Protein AF-A0A1Y2I8Y8-F1 (afdb_monomer)

Organism: Trametes coccinea (strain BRFM310) (NCBI:txid1353009)

Radius of gyration: 28.97 Å; Cα contacts (8 Å, |Δi|>4): 560; chains: 1; bounding box: 99×50×78 Å

Sequence (411 aa):
MSLSDVLEPLIDSGADPAVPVTEPRCGHCLKTEAELPEGVKLKYCSACFVPVYCSPGCQEASWDHHKVLCECSFADPNGYKVDSEASAALVDAATPIAVLEALLHWVRQIQPYALSILGNALVYAEGSVIDAFAAERLLFFGMAARAGQDADNENPGKTFRLTRAVLTDRVALQGIVNHRWDTWMARCRTIAADVAEKTPSSTVIGVIPAICMISTNRRNYYAFHPVHIHRPHDGNAATRMNENPRSLGVLKDIASLCWGSIQAGLVLRCPFNPKQHEPTVGTFIKRKDMWSWKPRKDWKWDGYAAYELHSWLGNRRMASRTNPRQTWSSFYDLLPFIVMPERTSEDQASLQDAARIDLLGEPDFGYIGYAANKVTEESRISTDEDASKSTAGGSSNRSAKDSSESADGNS

Solvent-accessible surface area (backbone atoms only — not comparable to full-atom values): 24242 Å² total; per-residue (Å²): 133,56,69,69,69,78,74,71,54,83,83,77,73,89,88,89,86,82,85,93,73,79,83,59,42,17,69,56,81,61,42,36,50,89,73,42,63,93,93,47,58,65,39,56,41,87,70,41,62,72,56,28,20,64,42,69,69,36,44,60,75,29,33,85,51,42,48,68,58,39,57,61,67,56,34,43,64,80,73,51,67,69,48,61,66,16,35,38,50,57,56,75,74,35,55,75,64,56,54,49,52,52,49,45,47,36,52,68,72,48,36,41,53,37,53,30,53,30,49,43,26,42,45,36,43,77,28,19,57,54,57,44,64,74,57,52,38,32,36,40,32,35,29,38,53,44,36,68,88,65,39,45,88,57,26,71,39,27,46,46,32,75,58,40,78,46,71,43,48,48,75,64,42,42,96,75,39,66,93,46,44,70,62,50,52,51,51,24,51,52,52,37,49,51,46,50,69,78,34,77,85,51,36,62,76,40,40,43,50,24,40,41,34,36,70,47,94,77,52,76,45,79,38,87,42,76,30,65,33,62,33,36,62,87,70,45,56,74,55,46,41,40,80,39,70,62,54,30,14,31,30,51,40,50,32,49,52,35,50,51,34,36,65,69,21,39,27,47,38,76,40,89,46,91,90,46,61,50,57,41,48,22,37,39,38,72,52,96,92,37,83,41,81,44,75,49,87,84,69,49,58,69,56,42,53,70,53,57,44,28,71,75,56,68,74,60,73,53,70,53,72,53,55,55,53,56,34,33,40,52,43,42,64,47,33,45,70,69,79,70,74,79,72,49,76,65,58,53,50,55,49,51,53,51,52,51,41,68,69,71,65,54,97,80,68,83,79,88,74,86,82,77,85,74,77,82,89,80,87,86,77,84,86,84,87,88,82,84,90,84,82,86,86,78,82,88,82,82,89,80,89,80,84,88,78,89,78,87,84,86,132

pLDDT: mean 75.36, std 23.1, range [26.36, 97.56]

Structure (mmCIF, N/CA/C/O backbone):
data_AF-A0A1Y2I8Y8-F1
#
_entry.id   AF-A0A1Y2I8Y8-F1
#
loop_
_atom_site.group_PDB
_atom_site.id
_atom_site.type_symbol
_atom_site.label_atom_id
_atom_site.label_alt_id
_atom_site.label_comp_id
_atom_site.label_asym_id
_atom_site.label_entity_id
_atom_site.label_seq_id
_atom_site.pdbx_PDB_ins_code
_atom_site.Cartn_x
_atom_site.Cartn_y
_atom_site.Cartn_z
_atom_site.occupancy
_atom_site.B_iso_or_equiv
_atom_site.auth_seq_id
_atom_site.auth_comp_id
_atom_site.auth_asym_id
_atom_site.auth_atom_id
_atom_site.pdbx_PDB_model_num
ATOM 1 N N . MET A 1 1 ? 4.431 -20.143 -7.579 1.00 43.09 1 MET A N 1
ATOM 2 C CA . MET A 1 1 ? 4.674 -19.282 -6.405 1.00 43.09 1 MET A CA 1
ATOM 3 C C . MET A 1 1 ? 4.211 -17.876 -6.731 1.00 43.09 1 MET A C 1
ATOM 5 O O . MET A 1 1 ? 4.974 -17.104 -7.320 1.00 43.09 1 MET A O 1
ATOM 9 N N . SER A 1 2 ? 2.961 -17.590 -6.384 1.00 43.56 2 SER A N 1
ATOM 10 C CA . SER A 1 2 ? 2.340 -16.266 -6.443 1.00 43.56 2 SER A CA 1
ATOM 11 C C . SER A 1 2 ? 3.095 -15.262 -5.553 1.00 43.56 2 SER A C 1
ATOM 13 O O . SER A 1 2 ? 3.925 -15.665 -4.730 1.00 43.56 2 SER A O 1
ATOM 15 N N . LEU A 1 3 ? 2.893 -13.954 -5.739 1.00 43.25 3 LEU A N 1
ATOM 16 C CA . LEU A 1 3 ? 3.458 -12.949 -4.830 1.00 43.25 3 LEU A CA 1
ATOM 17 C C . LEU A 1 3 ? 2.771 -13.001 -3.455 1.00 43.25 3 LEU A C 1
ATOM 19 O O . LEU A 1 3 ? 3.433 -12.741 -2.451 1.00 43.25 3 LEU A O 1
ATOM 23 N N . SER A 1 4 ? 1.520 -13.479 -3.405 1.00 42.62 4 SER A N 1
ATOM 24 C CA . SER A 1 4 ? 0.844 -13.879 -2.163 1.00 42.62 4 SER A CA 1
ATOM 25 C C . SER A 1 4 ? 1.636 -14.935 -1.377 1.00 42.62 4 SER A C 1
ATOM 27 O O . SER A 1 4 ? 1.806 -14.792 -0.171 1.00 42.62 4 SER A O 1
ATOM 29 N N . ASP A 1 5 ? 2.236 -15.922 -2.057 1.00 40.72 5 ASP A N 1
ATOM 30 C CA . ASP A 1 5 ? 2.982 -17.025 -1.417 1.00 40.72 5 ASP A CA 1
ATOM 31 C C . ASP A 1 5 ? 4.322 -16.579 -0.799 1.00 40.72 5 ASP A C 1
ATOM 33 O O . ASP A 1 5 ? 4.947 -17.310 -0.030 1.00 40.72 5 ASP A O 1
ATOM 37 N N . VAL A 1 6 ? 4.825 -15.395 -1.169 1.00 43.44 6 VAL A N 1
ATOM 38 C CA . VAL A 1 6 ? 6.074 -14.840 -0.619 1.00 43.44 6 VAL A CA 1
ATOM 39 C C . VAL A 1 6 ? 5.820 -14.116 0.712 1.00 43.44 6 VAL A C 1
ATOM 41 O O . VAL A 1 6 ? 6.778 -13.895 1.454 1.00 43.44 6 VAL A O 1
ATOM 44 N N . LEU A 1 7 ? 4.556 -13.812 1.041 1.00 42.06 7 LEU A N 1
ATOM 45 C CA . LEU A 1 7 ? 4.146 -12.950 2.156 1.00 42.06 7 LEU A CA 1
ATOM 46 C C . LEU A 1 7 ? 3.311 -13.647 3.269 1.00 42.06 7 LEU A C 1
ATOM 48 O O . LEU A 1 7 ? 2.804 -12.940 4.134 1.00 42.06 7 LEU A O 1
ATOM 52 N N . GLU A 1 8 ? 3.191 -14.985 3.321 1.00 30.44 8 GLU A N 1
ATOM 53 C CA . GLU A 1 8 ? 2.418 -15.719 4.365 1.00 30.44 8 GLU A CA 1
ATOM 54 C C . GLU A 1 8 ? 3.270 -16.583 5.327 1.00 30.44 8 GLU A C 1
ATOM 56 O O . GLU A 1 8 ? 4.232 -17.229 4.890 1.00 30.44 8 GLU A O 1
ATOM 61 N N . PRO A 1 9 ? 2.944 -16.588 6.645 1.00 45.16 9 PRO A N 1
ATOM 62 C CA . PRO A 1 9 ? 2.710 -17.834 7.416 1.00 45.16 9 PRO A CA 1
ATOM 63 C C . PRO A 1 9 ? 1.710 -17.766 8.634 1.00 45.16 9 PRO A C 1
ATOM 65 O O . PRO A 1 9 ? 1.753 -16.843 9.436 1.00 45.16 9 PRO A O 1
ATOM 68 N N . LEU A 1 10 ? 0.878 -18.823 8.782 1.00 34.22 10 LEU A N 1
ATOM 69 C CA . LEU A 1 10 ? 0.387 -19.592 9.978 1.00 34.22 10 LEU A CA 1
ATOM 70 C C . LEU A 1 10 ? -0.277 -18.963 11.274 1.00 34.22 10 LEU A C 1
ATOM 72 O O . LEU A 1 10 ? 0.430 -18.518 12.166 1.00 34.22 10 LEU A O 1
ATOM 76 N N . ILE A 1 11 ? -1.619 -19.182 11.411 1.00 37.41 11 ILE A N 1
ATOM 77 C CA . ILE A 1 11 ? -2.560 -19.616 12.533 1.00 37.41 11 ILE A CA 1
ATOM 78 C C . ILE A 1 11 ? -2.854 -18.845 13.890 1.00 37.41 11 ILE A C 1
ATOM 80 O O . ILE A 1 11 ? -1.945 -18.581 14.665 1.00 37.41 11 ILE A O 1
ATOM 84 N N . ASP A 1 12 ? -4.180 -18.742 14.214 1.00 30.53 12 ASP A N 1
ATOM 85 C CA . ASP A 1 12 ? -5.025 -18.903 15.470 1.00 30.53 12 ASP A CA 1
ATOM 86 C C . ASP A 1 12 ? -5.405 -17.778 16.496 1.00 30.53 12 ASP A C 1
ATOM 88 O O . ASP A 1 12 ? -4.709 -16.787 16.666 1.00 30.53 12 ASP A O 1
ATOM 92 N N . SER A 1 13 ? -6.558 -17.960 17.186 1.00 42.88 13 SER A N 1
ATOM 93 C CA . SER A 1 13 ? -7.656 -16.986 17.443 1.00 42.88 13 SER A CA 1
ATOM 94 C C . SER A 1 13 ? -8.243 -16.897 18.889 1.00 42.88 13 SER A C 1
ATOM 96 O O . SER A 1 13 ? -8.069 -17.807 19.699 1.00 42.88 13 SER A O 1
ATOM 98 N N . GLY A 1 14 ? -9.004 -15.814 19.201 1.00 32.84 14 GLY A N 1
ATOM 99 C CA . GLY A 1 14 ? -9.954 -15.714 20.349 1.00 32.84 14 GLY A CA 1
ATOM 100 C C . GLY A 1 14 ? -10.505 -14.297 20.705 1.00 32.84 14 GLY A C 1
ATOM 101 O O . GLY A 1 14 ? -9.714 -13.378 20.895 1.00 32.84 14 GLY A O 1
ATOM 102 N N . ALA A 1 15 ? -11.843 -14.132 20.820 1.00 40.53 15 ALA A N 1
ATOM 103 C CA . ALA A 1 15 ? -12.648 -12.881 20.996 1.00 40.53 15 ALA A CA 1
ATOM 104 C C . ALA A 1 15 ? -13.344 -12.759 22.394 1.00 40.53 15 ALA A C 1
ATOM 106 O O . ALA A 1 15 ? -13.255 -13.710 23.168 1.00 40.53 15 ALA A O 1
ATOM 107 N N . ASP A 1 16 ? -13.968 -11.637 22.843 1.00 32.94 16 ASP A N 1
ATOM 108 C CA . ASP A 1 16 ? -15.351 -11.133 22.523 1.00 32.94 16 ASP A CA 1
ATOM 109 C C . ASP A 1 16 ? -15.707 -9.801 23.309 1.00 32.94 16 ASP A C 1
ATOM 111 O O . ASP A 1 16 ? -14.910 -9.430 24.178 1.00 32.94 16 ASP A O 1
ATOM 115 N N . PRO A 1 17 ? -16.917 -9.148 23.267 1.00 44.34 17 PRO A N 1
ATOM 116 C CA . PRO A 1 17 ? -17.728 -8.480 22.203 1.00 44.34 17 PRO A CA 1
ATOM 117 C C . PRO A 1 17 ? -18.187 -6.989 22.496 1.00 44.34 17 PRO A C 1
ATOM 119 O O . PRO A 1 17 ? -17.776 -6.382 23.490 1.00 44.34 17 PRO A O 1
ATOM 122 N N . ALA A 1 18 ? -19.045 -6.392 21.614 1.00 35.41 18 ALA A N 1
ATOM 123 C CA . ALA A 1 18 ? -19.541 -4.978 21.521 1.00 35.41 18 ALA A CA 1
ATOM 124 C C . ALA A 1 18 ? -21.045 -4.776 21.054 1.00 35.41 18 ALA A C 1
ATOM 126 O O . ALA A 1 18 ? -21.813 -5.729 21.049 1.00 35.41 18 ALA A O 1
ATOM 127 N N . VAL A 1 19 ? -21.441 -3.523 20.687 1.00 34.56 19 VAL A N 1
ATOM 128 C CA . VAL A 1 19 ? -22.781 -2.845 20.453 1.00 34.56 19 VAL A CA 1
ATOM 129 C C . VAL A 1 19 ? -23.256 -2.760 18.954 1.00 34.56 19 VAL A C 1
ATOM 131 O O . VAL A 1 19 ? -22.469 -3.174 18.107 1.00 34.56 19 VAL A O 1
ATOM 134 N N . PRO A 1 20 ? -24.495 -2.304 18.571 1.00 41.59 20 PRO A N 1
ATOM 135 C CA . PRO A 1 20 ? -25.306 -2.887 17.488 1.00 41.59 20 PRO A CA 1
ATOM 136 C C . PRO A 1 20 ? -25.098 -2.300 16.075 1.00 41.59 20 PRO A C 1
ATOM 138 O O . PRO A 1 20 ? -24.486 -1.254 15.875 1.00 41.59 20 PRO A O 1
ATOM 141 N N . VAL A 1 21 ? -25.647 -3.025 15.098 1.00 44.31 21 VAL A N 1
ATOM 142 C CA . VAL A 1 21 ? -24.995 -3.501 13.869 1.00 44.31 21 VAL A CA 1
ATOM 143 C C . VAL A 1 21 ? -25.964 -3.349 12.678 1.00 44.31 21 VAL A C 1
ATOM 145 O O . VAL A 1 21 ? -27.162 -3.565 12.849 1.00 44.31 21 VAL A O 1
ATOM 148 N N . THR A 1 22 ? -25.480 -2.999 11.473 1.00 49.78 22 THR A N 1
ATOM 149 C CA . THR A 1 22 ? -26.265 -3.168 10.227 1.00 49.78 22 THR A CA 1
ATOM 150 C C . THR A 1 22 ? -26.685 -4.619 10.123 1.00 49.78 22 THR A C 1
ATOM 152 O O . THR A 1 22 ? -25.791 -5.462 10.193 1.00 49.78 22 THR A O 1
ATOM 155 N N . GLU A 1 23 ? -27.991 -4.889 9.962 1.00 67.88 23 GLU A N 1
ATOM 156 C CA . GLU A 1 23 ? -28.523 -6.255 10.025 1.00 67.88 23 GLU A CA 1
ATOM 157 C C . GLU A 1 23 ? -27.629 -7.188 9.204 1.00 67.88 23 GLU A C 1
ATOM 159 O O . GLU A 1 23 ? -27.496 -7.001 7.986 1.00 67.88 23 GLU A O 1
ATOM 164 N N . PRO A 1 24 ? -26.913 -8.105 9.875 1.00 76.25 24 PRO A N 1
ATOM 165 C CA . PRO A 1 24 ? -25.895 -8.892 9.217 1.00 76.25 24 PRO A CA 1
ATOM 166 C C . PRO A 1 24 ? -26.518 -9.672 8.057 1.00 76.25 24 PRO A C 1
ATOM 168 O O . PRO A 1 24 ? -27.699 -10.022 8.086 1.00 76.25 24 PRO A O 1
ATOM 171 N N . ARG A 1 25 ? -25.726 -9.952 7.022 1.00 90.25 25 ARG A N 1
ATOM 172 C CA . ARG A 1 25 ? -26.137 -10.780 5.881 1.00 90.25 25 ARG A CA 1
ATOM 173 C C . ARG A 1 25 ? -25.169 -11.929 5.711 1.00 90.25 25 ARG A C 1
ATOM 175 O O . ARG A 1 25 ? -23.962 -11.733 5.829 1.00 90.25 25 ARG A O 1
ATOM 182 N N . CYS A 1 26 ? -25.694 -13.109 5.398 1.00 92.69 26 CYS A N 1
ATOM 183 C CA . CYS A 1 26 ? -24.873 -14.276 5.103 1.00 92.69 26 CYS A CA 1
ATOM 184 C C . CYS A 1 26 ? -23.878 -13.965 3.971 1.00 92.69 26 CYS A C 1
ATOM 186 O O . CYS A 1 26 ? -24.295 -13.598 2.877 1.00 92.69 26 CYS A O 1
ATOM 188 N N . GLY A 1 27 ? -22.581 -14.178 4.193 1.00 83.38 27 GLY A N 1
ATOM 189 C CA . GLY A 1 27 ? -21.510 -13.917 3.227 1.00 83.38 27 GLY A CA 1
ATOM 190 C C . GLY A 1 27 ? -21.533 -14.818 1.990 1.00 83.38 27 GLY A C 1
ATOM 191 O O . GLY A 1 27 ? -20.740 -14.611 1.080 1.00 83.38 27 GLY A O 1
ATOM 192 N N . HIS A 1 28 ? -22.436 -15.802 1.943 1.00 94.31 28 HIS A N 1
ATOM 193 C CA . HIS A 1 28 ? -22.657 -16.655 0.777 1.00 94.31 28 HIS A CA 1
ATOM 194 C C . HIS A 1 28 ? -24.008 -16.387 0.106 1.00 94.31 28 HIS A C 1
ATOM 196 O O . HIS A 1 28 ? -24.059 -15.983 -1.048 1.00 94.31 28 HIS A O 1
ATOM 202 N N . CYS A 1 29 ? -25.117 -16.593 0.824 1.00 94.44 29 CYS A N 1
ATOM 203 C CA . CYS A 1 29 ? -26.459 -16.490 0.241 1.00 94.44 29 CYS A CA 1
ATOM 204 C C . CYS A 1 29 ? -27.092 -15.095 0.354 1.00 94.44 29 CYS A C 1
ATOM 206 O O . CYS A 1 29 ? -28.222 -14.911 -0.086 1.00 94.44 29 CYS A O 1
ATOM 208 N N . LEU A 1 30 ? -26.390 -14.133 0.966 1.00 90.44 30 LEU A N 1
ATOM 209 C CA . LEU A 1 30 ? -26.769 -12.720 1.114 1.00 90.44 30 LEU A CA 1
ATOM 210 C C . LEU A 1 30 ? -28.066 -12.440 1.898 1.00 90.44 30 LEU A C 1
ATOM 212 O O . LEU A 1 30 ? -28.461 -11.276 2.032 1.00 90.44 30 LEU A O 1
ATOM 216 N N . LYS A 1 31 ? -28.687 -13.480 2.470 1.00 93.06 31 LYS A N 1
ATOM 217 C CA . LYS A 1 31 ? -29.885 -13.369 3.309 1.00 93.06 31 LYS A CA 1
ATOM 218 C C . LYS A 1 31 ? -29.593 -12.670 4.634 1.00 93.06 31 LYS A C 1
ATOM 220 O O . LYS A 1 31 ? -28.587 -12.994 5.277 1.00 93.06 31 LYS A O 1
ATOM 225 N N . THR A 1 32 ? -30.467 -11.751 5.041 1.00 91.69 32 THR A N 1
ATOM 226 C CA . THR A 1 32 ? -30.504 -11.212 6.412 1.00 91.69 32 THR A CA 1
ATOM 227 C C . THR A 1 32 ? -31.049 -12.256 7.378 1.00 91.69 32 THR A C 1
ATOM 229 O O . THR A 1 32 ? -31.654 -13.239 6.955 1.00 91.69 32 THR A O 1
ATOM 232 N N . GLU A 1 33 ? -30.873 -12.051 8.684 1.00 92.62 33 GLU A N 1
ATOM 233 C CA . GLU A 1 33 ? -31.450 -12.943 9.700 1.00 92.62 33 GLU A CA 1
ATOM 234 C C . GLU A 1 33 ? -32.989 -13.014 9.613 1.00 92.62 33 GLU A C 1
ATOM 236 O O . GLU A 1 33 ? -33.554 -14.088 9.794 1.00 92.62 33 GLU A O 1
ATOM 241 N N . ALA A 1 34 ? -33.657 -11.921 9.217 1.00 94.12 34 ALA A N 1
ATOM 242 C CA . ALA A 1 34 ? -35.108 -11.871 8.998 1.00 94.12 34 ALA A CA 1
ATOM 243 C C . ALA A 1 34 ? -35.598 -12.710 7.796 1.00 94.12 34 ALA A C 1
ATOM 245 O O . ALA A 1 34 ? -36.773 -13.061 7.721 1.00 94.12 34 ALA A O 1
ATOM 246 N N . GLU A 1 35 ? -34.711 -13.033 6.851 1.00 95.25 35 GLU A N 1
ATOM 247 C CA . GLU A 1 35 ? -35.009 -13.826 5.647 1.00 95.25 35 GLU A CA 1
ATOM 248 C C . GLU A 1 35 ? -34.682 -15.325 5.826 1.00 95.25 35 GLU A C 1
ATOM 250 O O . GLU A 1 35 ? -34.855 -16.128 4.896 1.00 95.25 35 GLU A O 1
ATOM 255 N N . LEU A 1 36 ? -34.157 -15.718 6.992 1.00 95.81 36 LEU A N 1
ATOM 256 C CA . LEU A 1 36 ? -33.846 -17.107 7.325 1.00 95.81 36 LEU A CA 1
ATOM 257 C C . LEU A 1 36 ? -35.068 -17.818 7.935 1.00 95.81 36 LEU A C 1
ATOM 259 O O . LEU A 1 36 ? -35.954 -17.164 8.480 1.00 95.81 36 LEU A O 1
ATOM 263 N N . PRO A 1 37 ? -35.142 -19.164 7.855 1.00 97.25 37 PRO A N 1
ATOM 264 C CA . PRO A 1 37 ? -36.172 -19.922 8.559 1.00 97.25 37 PRO A CA 1
ATOM 265 C C . PRO A 1 37 ? -36.195 -19.587 10.051 1.00 97.25 37 PRO A C 1
ATOM 267 O O . PRO A 1 37 ? -35.148 -19.325 10.650 1.00 97.25 37 PRO A O 1
ATOM 270 N N . GLU A 1 38 ? -37.383 -19.643 10.648 1.00 95.94 38 GLU A N 1
ATOM 271 C CA . GLU A 1 38 ? -37.573 -19.341 12.064 1.00 95.94 38 GLU A CA 1
ATOM 272 C C . GLU A 1 38 ? -36.594 -20.151 12.935 1.00 95.94 38 GLU A C 1
ATOM 274 O O . GLU A 1 38 ? -36.463 -21.369 12.800 1.00 95.94 38 GLU A O 1
ATOM 279 N N . GLY A 1 39 ? -35.849 -19.450 13.793 1.00 93.94 39 GLY A N 1
ATOM 280 C CA . GLY A 1 39 ? -34.833 -20.039 14.671 1.00 93.94 39 GLY A CA 1
ATOM 281 C C . GLY A 1 39 ? -33.409 -20.119 14.101 1.00 93.94 39 GLY A C 1
ATOM 282 O O . GLY A 1 39 ? -32.490 -20.474 14.841 1.00 93.94 39 GLY A O 1
ATOM 283 N N . VAL A 1 40 ? -33.175 -19.761 12.835 1.00 96.44 40 VAL A N 1
ATOM 284 C CA . VAL A 1 40 ? -31.824 -19.734 12.252 1.00 96.44 40 VAL A CA 1
ATOM 285 C C . VAL A 1 40 ? -31.210 -18.343 12.398 1.00 96.44 40 VAL A C 1
ATOM 287 O O . VAL A 1 40 ? -31.719 -17.370 11.854 1.00 96.44 40 VAL A O 1
ATOM 290 N N . LYS A 1 41 ? -30.069 -18.264 13.091 1.00 96.12 41 LYS A N 1
ATOM 291 C CA . LYS A 1 41 ? -29.292 -17.029 13.258 1.00 96.12 41 LYS A CA 1
ATOM 292 C C . LYS A 1 41 ? -28.064 -17.002 12.364 1.00 96.12 41 LYS A C 1
ATOM 294 O O . LYS A 1 41 ? -27.480 -18.048 12.066 1.00 96.12 41 LYS A O 1
ATOM 299 N N . LEU A 1 42 ? -27.625 -15.804 12.002 1.00 92.94 42 LEU A N 1
ATOM 300 C CA . LEU A 1 42 ? -26.327 -15.610 11.369 1.00 92.94 42 LEU A CA 1
ATOM 301 C C . LEU A 1 42 ? -25.204 -15.820 12.392 1.00 92.94 42 LEU A C 1
ATOM 303 O O . LEU A 1 42 ? -25.287 -15.382 13.536 1.00 92.94 42 LEU A O 1
ATOM 307 N N . LYS A 1 43 ? -24.145 -16.516 11.980 1.00 91.25 43 LYS A N 1
ATOM 308 C CA . LYS A 1 43 ? -22.980 -16.834 12.810 1.00 91.25 43 LYS A CA 1
ATOM 309 C C . LYS A 1 43 ? -21.727 -16.274 12.169 1.00 91.25 43 LYS A C 1
ATOM 311 O O . LYS A 1 43 ? -21.466 -16.557 11.004 1.00 91.25 43 LYS A O 1
ATOM 316 N N . TYR A 1 44 ? -20.949 -15.507 12.922 1.00 85.06 44 TYR A N 1
ATOM 317 C CA . TYR A 1 44 ? -19.630 -15.066 12.480 1.00 85.06 44 TYR A CA 1
ATOM 318 C C . TYR A 1 44 ? -18.717 -16.266 12.216 1.00 85.06 44 TYR A C 1
ATOM 320 O O . TYR A 1 44 ? -18.827 -17.298 12.883 1.00 85.06 44 TYR A O 1
ATOM 328 N N . CYS A 1 45 ? -17.797 -16.124 11.261 1.00 85.81 45 CYS A N 1
ATOM 329 C CA . CYS A 1 45 ? -16.679 -17.051 11.145 1.00 85.81 45 CYS A CA 1
ATOM 330 C C . CYS A 1 45 ? -15.940 -17.117 12.486 1.00 85.81 45 CYS A C 1
ATOM 332 O O . CYS A 1 45 ? -15.486 -16.091 12.989 1.00 85.81 45 CYS A O 1
ATOM 334 N N . SER A 1 46 ? -15.785 -18.316 13.043 1.00 79.69 46 SER A N 1
ATOM 335 C CA . SER A 1 46 ? -15.127 -18.517 14.338 1.00 79.69 46 SER A CA 1
ATOM 336 C C . SER A 1 46 ? -13.638 -18.180 14.329 1.00 79.69 46 SER A C 1
ATOM 338 O O . SER A 1 46 ? -13.070 -17.950 15.387 1.00 79.69 46 SER A O 1
ATOM 340 N N . ALA A 1 47 ? -13.004 -18.181 13.155 1.00 75.88 47 ALA A N 1
ATOM 341 C CA . ALA A 1 47 ? -11.581 -17.903 13.031 1.00 75.88 47 ALA A CA 1
ATOM 342 C C . ALA A 1 47 ? -11.296 -16.403 12.923 1.00 75.88 47 ALA A C 1
ATOM 344 O O . ALA A 1 47 ? -10.394 -15.922 13.596 1.00 75.88 47 ALA A O 1
ATOM 345 N N . CYS A 1 48 ? -12.050 -15.662 12.099 1.00 71.75 48 CYS A N 1
ATOM 346 C CA . CYS A 1 48 ? -11.751 -14.249 11.855 1.00 71.75 48 CY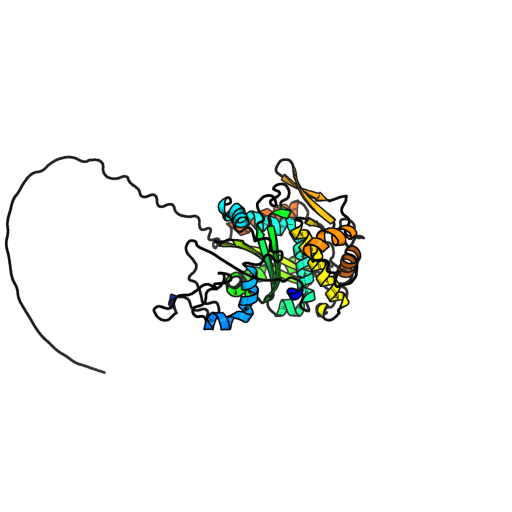S A CA 1
ATOM 347 C C . CYS A 1 48 ? -12.778 -13.240 12.381 1.00 71.75 48 CYS A C 1
ATOM 349 O O . CYS A 1 48 ? -12.508 -12.043 12.377 1.00 71.75 48 CYS A O 1
ATOM 351 N N . PHE A 1 49 ? -13.972 -13.690 12.764 1.00 70.88 49 PHE A N 1
ATOM 352 C CA . PHE A 1 49 ? -15.077 -12.841 13.214 1.00 70.88 49 PHE A CA 1
ATOM 353 C C . PHE A 1 49 ? -15.509 -11.736 12.227 1.00 70.88 49 PHE A C 1
ATOM 355 O O . PHE A 1 49 ? -16.200 -10.799 12.618 1.00 70.88 49 PHE A O 1
ATOM 362 N N . VAL A 1 50 ? -15.134 -11.829 10.942 1.00 68.94 50 VAL A N 1
ATOM 363 C CA . VAL A 1 50 ? -15.452 -10.803 9.931 1.00 68.94 50 VAL A CA 1
ATOM 364 C C . VAL A 1 50 ? -16.783 -11.088 9.218 1.00 68.94 50 VAL A C 1
ATOM 366 O O . VAL A 1 50 ? -17.749 -10.377 9.492 1.00 68.94 50 VAL A O 1
ATOM 369 N N . PRO A 1 51 ? -16.913 -12.079 8.314 1.00 77.44 51 PRO A N 1
ATOM 370 C CA . PRO A 1 51 ? -18.203 -12.371 7.702 1.00 77.44 51 PRO A CA 1
ATOM 371 C C . PRO A 1 51 ? -19.068 -13.243 8.609 1.00 77.44 51 PRO A C 1
ATOM 373 O O . PRO A 1 51 ? -18.566 -14.022 9.424 1.00 77.44 51 PRO A O 1
ATOM 376 N N . VAL A 1 52 ? -20.380 -13.142 8.405 1.00 87.19 52 VAL A N 1
ATOM 377 C CA . VAL A 1 52 ? -21.381 -14.009 9.030 1.00 87.19 52 VAL A CA 1
ATOM 378 C C . VAL A 1 52 ? -21.974 -14.981 8.017 1.00 87.19 52 VAL A C 1
ATOM 380 O O . VAL A 1 52 ? -22.066 -14.663 6.838 1.00 87.19 52 VAL A O 1
ATOM 383 N N . TYR A 1 53 ? -22.440 -16.141 8.466 1.00 94.31 53 TYR A N 1
ATOM 384 C CA . TYR A 1 53 ? -23.064 -17.172 7.640 1.00 94.31 53 TYR A CA 1
ATOM 385 C C . TYR A 1 53 ? -24.301 -17.736 8.330 1.00 94.31 53 TYR A C 1
ATOM 387 O O . TYR A 1 53 ? -24.324 -17.887 9.547 1.00 94.31 53 TYR A O 1
ATOM 395 N N . CYS A 1 54 ? -25.335 -18.083 7.564 1.00 96.88 54 CYS A N 1
ATOM 396 C CA . CYS A 1 54 ? -26.535 -18.710 8.130 1.00 96.88 54 CYS A CA 1
ATOM 397 C C . CYS A 1 54 ? -26.352 -20.204 8.427 1.00 96.88 54 CYS A C 1
ATOM 399 O O . CYS A 1 54 ? -27.129 -20.789 9.177 1.00 96.88 54 CYS A O 1
ATOM 401 N N . SER A 1 55 ? -25.332 -20.838 7.841 1.00 96.88 55 SER A N 1
ATOM 402 C CA . SER A 1 55 ? -25.030 -22.253 8.040 1.00 96.88 55 SER A CA 1
ATOM 403 C C . SER A 1 55 ? -23.556 -22.563 7.750 1.00 96.88 55 SER A C 1
ATOM 405 O O . SER A 1 55 ? -22.915 -21.823 6.996 1.00 96.88 55 SER A O 1
ATOM 407 N N . PRO A 1 56 ? -23.023 -23.682 8.278 1.00 96.69 56 PRO A N 1
ATOM 408 C CA . PRO A 1 56 ? -21.703 -24.185 7.900 1.00 96.69 56 PRO A CA 1
ATOM 409 C C . PRO A 1 56 ? -21.567 -24.419 6.392 1.00 96.69 56 PRO A C 1
ATOM 411 O O . PRO A 1 56 ? -20.535 -24.095 5.825 1.00 96.69 56 PRO A O 1
ATOM 414 N N . GLY A 1 57 ? -22.630 -24.881 5.722 1.00 97.31 57 GLY A N 1
ATOM 415 C CA . GLY A 1 57 ? -22.623 -25.058 4.267 1.00 97.31 57 GLY A CA 1
ATOM 416 C C . GLY A 1 57 ? -22.447 -23.741 3.504 1.00 97.31 57 GLY A C 1
ATOM 417 O O . GLY A 1 57 ? -21.736 -23.702 2.510 1.00 97.31 57 GLY A O 1
ATOM 418 N N . CYS A 1 58 ? -23.029 -22.637 3.989 1.00 96.12 58 CYS A N 1
ATOM 419 C CA . CYS A 1 58 ? -22.766 -21.309 3.425 1.00 96.12 58 CYS A CA 1
ATOM 420 C C . CYS A 1 58 ? -21.328 -20.844 3.686 1.00 96.12 58 CYS A C 1
ATOM 422 O O . CYS A 1 58 ? -20.708 -20.269 2.798 1.00 96.12 58 CYS A O 1
ATOM 424 N N . GLN A 1 59 ? -20.787 -21.101 4.880 1.00 95.31 59 GLN A N 1
ATOM 425 C CA . GLN A 1 59 ? -19.392 -20.782 5.185 1.00 95.31 59 GLN A CA 1
ATOM 426 C C . GLN A 1 59 ? -18.438 -21.550 4.263 1.00 95.31 59 GLN A C 1
ATOM 428 O O . GLN A 1 59 ? -17.594 -20.931 3.622 1.00 95.31 59 GLN A O 1
ATOM 433 N N . GLU A 1 60 ? -18.614 -22.866 4.146 1.00 95.44 60 GLU A N 1
ATOM 434 C CA . GLU A 1 60 ? -17.820 -23.746 3.284 1.00 95.44 60 GLU A CA 1
ATOM 435 C C . GLU A 1 60 ? -17.930 -23.336 1.810 1.00 95.44 60 GLU A C 1
ATOM 437 O O . GLU A 1 60 ? -16.916 -23.176 1.138 1.00 95.44 60 GLU A O 1
ATOM 442 N N . ALA A 1 61 ? -19.138 -23.030 1.329 1.00 91.88 61 ALA A N 1
ATOM 443 C CA . ALA A 1 61 ? -19.357 -22.583 -0.047 1.00 91.88 61 ALA A CA 1
ATOM 444 C C . ALA A 1 61 ? -18.761 -21.196 -0.355 1.00 91.88 61 ALA A C 1
ATOM 446 O O . ALA A 1 61 ? -18.501 -20.868 -1.510 1.00 91.88 61 ALA A O 1
ATOM 447 N N . SER A 1 62 ? -18.539 -20.363 0.663 1.00 89.19 62 SER A N 1
ATOM 448 C CA . SER A 1 62 ? -17.816 -19.091 0.524 1.00 89.19 62 SER A CA 1
ATOM 449 C C . SER A 1 62 ? -16.321 -19.196 0.832 1.00 89.19 62 SER A C 1
ATOM 451 O O . SER A 1 62 ? -15.612 -18.198 0.687 1.00 89.19 62 SER A O 1
ATOM 453 N N . TRP A 1 63 ? -15.837 -20.366 1.270 1.00 89.69 63 TRP A N 1
ATOM 454 C CA . TRP A 1 63 ? -14.525 -20.507 1.899 1.00 89.69 63 TRP A CA 1
ATOM 455 C C . TRP A 1 63 ? -13.384 -20.071 0.986 1.00 89.69 63 TRP A C 1
ATOM 457 O O . TRP A 1 63 ? -12.503 -19.362 1.451 1.00 8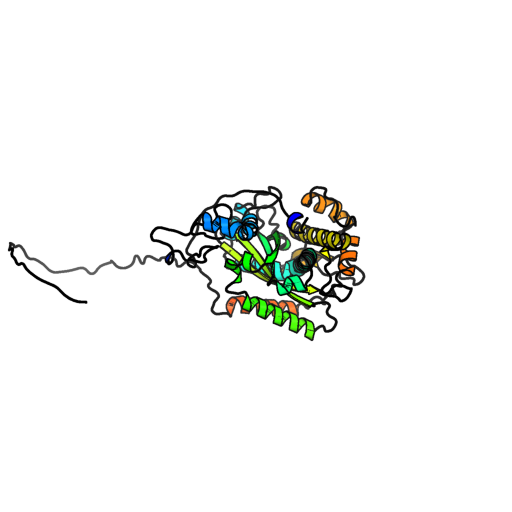9.69 63 TRP A O 1
ATOM 467 N N . ASP A 1 64 ? -13.432 -20.382 -0.309 1.00 82.25 64 ASP A N 1
ATOM 468 C CA . ASP A 1 64 ? -12.367 -20.007 -1.251 1.00 82.25 64 ASP A CA 1
ATOM 469 C C . ASP A 1 64 ? -12.121 -18.489 -1.306 1.00 82.25 64 ASP A C 1
ATOM 471 O O . ASP A 1 64 ? -10.977 -18.038 -1.332 1.00 82.25 64 ASP A O 1
ATOM 475 N N . HIS A 1 65 ? -13.188 -17.687 -1.242 1.00 72.38 65 HIS A N 1
ATOM 476 C CA . HIS A 1 65 ? -13.097 -16.223 -1.211 1.00 72.38 65 HIS A CA 1
ATOM 477 C C . HIS A 1 65 ? -12.827 -15.714 0.204 1.00 72.38 65 HIS A C 1
ATOM 479 O O . HIS A 1 65 ? -12.074 -14.764 0.423 1.00 72.38 65 HIS A O 1
ATOM 485 N N . HIS A 1 66 ? -13.466 -16.356 1.180 1.00 79.31 66 HIS A N 1
ATOM 486 C CA . HIS A 1 66 ? -13.400 -15.962 2.569 1.00 79.31 66 HIS A CA 1
ATOM 487 C C . HIS A 1 66 ? -12.014 -16.180 3.168 1.00 79.31 66 HIS A C 1
ATOM 489 O O . HIS A 1 66 ? -11.544 -15.316 3.902 1.00 79.31 66 HIS A O 1
ATOM 495 N N . LYS A 1 67 ? -11.365 -17.304 2.866 1.00 84.31 67 LYS A N 1
ATOM 496 C CA . LYS A 1 67 ? -10.094 -17.747 3.441 1.00 84.31 67 LYS A CA 1
ATOM 497 C C . LYS A 1 67 ? -9.040 -16.647 3.393 1.00 84.31 67 LYS A C 1
ATOM 499 O O . LYS A 1 67 ? -8.445 -16.339 4.421 1.00 84.31 67 LYS A O 1
ATOM 504 N N . VAL A 1 68 ? -8.940 -15.966 2.250 1.00 64.94 68 VAL A N 1
ATOM 505 C CA . VAL A 1 68 ? -8.038 -14.825 2.048 1.00 64.94 68 VAL A CA 1
ATOM 506 C C . VAL A 1 68 ? -8.273 -13.740 3.101 1.00 64.94 68 VAL A C 1
ATOM 508 O O . VAL A 1 68 ? -7.317 -13.249 3.684 1.00 64.94 68 VAL A O 1
ATOM 511 N N . LEU A 1 69 ? -9.527 -13.380 3.391 1.00 57.59 69 LEU A N 1
ATOM 512 C CA . LEU A 1 69 ? -9.857 -12.412 4.444 1.00 57.59 69 LEU A CA 1
ATOM 513 C C . LEU A 1 69 ? -9.776 -12.994 5.852 1.00 57.59 69 LEU A C 1
ATOM 515 O O . LEU A 1 69 ? -9.446 -12.283 6.796 1.00 57.59 69 LEU A O 1
ATOM 519 N N . CYS A 1 70 ? -10.112 -14.270 6.003 1.00 66.44 70 CYS A N 1
ATOM 520 C CA . CYS A 1 70 ? -10.129 -14.961 7.278 1.00 66.44 70 CYS A CA 1
ATOM 521 C C . CYS A 1 70 ? -8.730 -14.999 7.896 1.00 66.44 70 CYS A C 1
ATOM 523 O O . CYS A 1 70 ? -8.553 -14.745 9.084 1.00 66.44 70 CYS A O 1
ATOM 525 N N . GLU A 1 71 ? -7.731 -15.248 7.056 1.00 61.78 71 GLU A N 1
ATOM 526 C CA . GLU A 1 71 ? -6.322 -15.272 7.430 1.00 61.78 71 GLU A CA 1
ATOM 527 C C . GLU A 1 71 ? -5.778 -13.866 7.761 1.00 61.78 71 GLU A C 1
ATOM 529 O O . GLU A 1 71 ? -4.791 -13.749 8.482 1.00 61.78 71 GLU A O 1
ATOM 534 N N . CYS A 1 72 ? -6.431 -12.780 7.313 1.00 47.53 72 CYS A N 1
ATOM 535 C CA . CYS A 1 72 ? -5.992 -11.399 7.576 1.00 47.53 72 CYS A CA 1
ATOM 536 C C . CYS A 1 72 ? -6.166 -10.938 9.025 1.00 47.53 72 CYS A C 1
ATOM 538 O O . CYS A 1 72 ? -5.440 -10.051 9.468 1.00 47.53 72 CYS A O 1
ATOM 540 N N . SER A 1 73 ? -7.187 -11.432 9.724 1.00 44.22 73 SER A N 1
ATOM 541 C CA . SER A 1 73 ? -7.642 -10.801 10.969 1.00 44.22 73 SER A CA 1
ATOM 542 C C . SER A 1 73 ? -6.838 -11.215 12.205 1.00 44.22 73 SER A C 1
ATOM 544 O O . SER A 1 73 ? -6.988 -10.577 13.242 1.00 44.22 73 SER A O 1
ATOM 546 N N . PHE A 1 74 ? -5.987 -12.244 12.109 1.00 41.19 74 PHE A N 1
ATOM 547 C CA . PHE A 1 74 ? -5.321 -12.844 13.277 1.00 41.19 74 PHE A CA 1
ATOM 548 C C . PHE A 1 74 ? -3.821 -13.121 13.106 1.00 41.19 74 PHE A C 1
ATOM 550 O O . PHE A 1 74 ? -3.153 -13.394 14.098 1.00 41.19 74 PHE A O 1
ATOM 557 N N . ALA A 1 75 ? -3.256 -13.014 11.901 1.00 38.97 75 ALA A N 1
ATOM 558 C CA . ALA A 1 75 ? -1.861 -13.384 11.679 1.00 38.97 75 ALA A CA 1
ATOM 559 C C . ALA A 1 75 ? -0.931 -12.159 11.652 1.00 38.97 75 ALA A C 1
ATOM 561 O O . ALA A 1 75 ? -0.902 -11.395 10.686 1.00 38.97 75 ALA A O 1
ATOM 562 N N . ASP A 1 76 ? -0.119 -12.005 12.700 1.00 39.28 76 ASP A N 1
ATOM 563 C CA . ASP A 1 76 ? 1.247 -11.522 12.515 1.00 39.28 76 ASP A CA 1
ATOM 564 C C . ASP A 1 76 ? 2.160 -12.749 12.290 1.00 39.28 76 ASP A C 1
ATOM 566 O O . ASP A 1 76 ? 2.319 -13.571 13.196 1.00 39.28 76 ASP A O 1
ATOM 570 N N . PRO A 1 77 ? 2.766 -12.872 11.097 1.00 37.81 77 PRO A N 1
ATOM 571 C CA . PRO A 1 77 ? 3.694 -13.931 10.693 1.00 37.81 77 PRO A CA 1
ATOM 572 C C . PRO A 1 77 ? 4.817 -14.317 11.656 1.00 37.81 77 PRO A C 1
ATOM 574 O O . PRO A 1 77 ? 5.311 -15.442 11.601 1.00 37.81 77 PRO A O 1
ATOM 577 N N . ASN A 1 78 ? 5.296 -13.383 12.479 1.00 38.34 78 ASN A N 1
ATOM 578 C CA . ASN A 1 78 ? 6.530 -13.577 13.244 1.00 38.34 78 ASN A CA 1
ATOM 579 C C . ASN A 1 78 ? 6.303 -14.165 14.639 1.00 38.34 78 ASN A C 1
ATOM 581 O O . ASN A 1 78 ? 7.233 -14.203 15.446 1.00 38.34 78 ASN A O 1
ATOM 585 N N . GLY A 1 79 ? 5.075 -14.576 14.967 1.00 36.38 79 GLY A N 1
ATOM 586 C CA . GLY A 1 79 ? 4.738 -14.978 16.332 1.00 36.38 79 GLY A CA 1
ATOM 587 C C . GLY A 1 79 ? 4.843 -13.824 17.334 1.00 36.38 79 GLY A C 1
ATOM 588 O O . GLY A 1 79 ? 4.707 -14.044 18.538 1.00 36.38 79 GLY A O 1
ATOM 589 N N . TYR A 1 80 ? 5.030 -12.585 16.857 1.00 37.16 80 TYR A N 1
ATOM 590 C CA . TYR A 1 80 ? 4.578 -11.437 17.620 1.00 37.16 80 TYR A CA 1
ATOM 591 C C . TYR A 1 80 ? 3.084 -11.659 17.734 1.00 37.16 80 TYR A C 1
ATOM 593 O O . TYR A 1 80 ? 2.386 -11.664 16.723 1.00 37.16 80 TYR A O 1
ATOM 601 N N . LYS A 1 81 ? 2.567 -11.862 18.943 1.00 39.06 81 LYS A N 1
ATOM 602 C CA . LYS A 1 81 ? 1.144 -11.620 19.128 1.00 39.06 81 LYS A CA 1
ATOM 603 C C . LYS A 1 81 ? 0.913 -10.241 18.510 1.00 39.06 81 LYS A C 1
ATOM 605 O O . LYS A 1 81 ? 1.682 -9.310 18.766 1.00 39.06 81 LYS A O 1
ATOM 610 N N . VAL A 1 82 ? -0.077 -10.101 17.625 1.00 41.91 82 VAL A N 1
ATOM 611 C CA . VAL A 1 82 ? -0.721 -8.793 17.544 1.00 41.91 82 VAL A CA 1
ATOM 612 C C . VAL A 1 82 ? -1.105 -8.578 18.984 1.00 41.91 82 VAL A C 1
ATOM 614 O O . VAL A 1 82 ? -1.952 -9.318 19.478 1.00 41.91 82 VAL A O 1
ATOM 617 N N . ASP A 1 83 ? -0.340 -7.747 19.691 1.00 44.59 83 ASP A N 1
ATOM 618 C CA . ASP A 1 83 ? -0.624 -7.444 21.073 1.00 44.59 83 ASP A CA 1
ATOM 619 C C . ASP A 1 83 ? -2.048 -6.913 20.989 1.00 44.59 83 ASP A C 1
ATOM 621 O O . ASP A 1 83 ? -2.308 -5.817 20.485 1.00 44.59 83 ASP A O 1
ATOM 625 N N . SER A 1 84 ? -3.014 -7.766 21.324 1.00 47.00 84 SER A N 1
ATOM 626 C CA . SER A 1 84 ? -4.410 -7.378 21.274 1.00 47.00 84 SER A CA 1
ATOM 627 C C . SER A 1 84 ? -4.573 -6.246 22.275 1.00 47.00 84 SER A C 1
ATOM 629 O O . SER A 1 84 ? -5.285 -5.304 21.978 1.00 47.00 84 SER A O 1
ATOM 631 N N . GLU A 1 85 ? -3.775 -6.268 23.351 1.00 44.47 85 GLU A N 1
ATOM 632 C CA . GLU A 1 85 ? -3.502 -5.176 24.280 1.00 44.47 85 GLU A CA 1
ATOM 633 C C . GLU A 1 85 ? -2.945 -3.915 23.624 1.00 44.47 85 GLU A C 1
ATOM 635 O O . GLU A 1 85 ? -3.234 -2.829 24.098 1.00 44.47 85 GLU A O 1
ATOM 640 N N . ALA A 1 86 ? -2.179 -4.007 22.540 1.00 43.72 86 ALA A N 1
ATOM 641 C CA . ALA A 1 86 ? -1.600 -2.856 21.871 1.00 43.72 86 ALA A CA 1
ATOM 642 C C . ALA A 1 86 ? -2.580 -2.136 20.951 1.00 43.72 86 ALA A C 1
ATOM 644 O O . ALA A 1 86 ? -2.782 -0.921 21.042 1.00 43.72 86 ALA A O 1
ATOM 645 N N . SER A 1 87 ? -3.221 -2.905 20.071 1.00 48.72 87 SER A N 1
ATOM 646 C CA . SER A 1 87 ? -4.322 -2.369 19.277 1.00 48.72 87 SER A CA 1
ATOM 647 C C 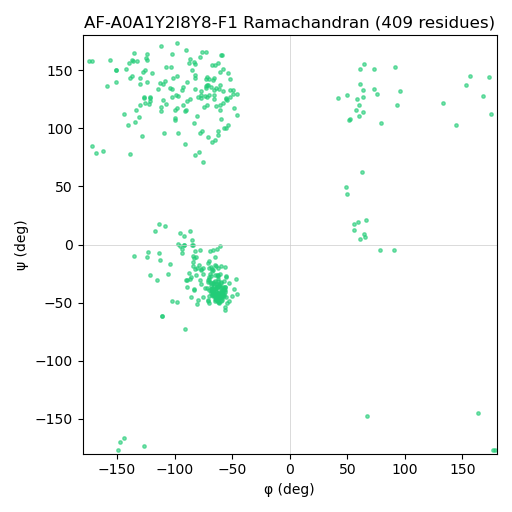. SER A 1 87 ? -5.472 -1.942 20.188 1.00 48.72 87 SER A C 1
ATOM 649 O O . SER A 1 87 ? -6.078 -0.910 19.926 1.00 48.72 87 SER A O 1
ATOM 651 N N . ALA A 1 88 ? -5.703 -2.644 21.302 1.00 51.25 88 ALA A N 1
ATOM 652 C CA . ALA A 1 88 ? -6.607 -2.199 22.353 1.00 51.25 88 ALA A CA 1
ATOM 653 C C . ALA A 1 88 ? -6.101 -0.930 23.041 1.00 51.25 88 ALA A C 1
ATOM 655 O O . ALA A 1 88 ? -6.885 -0.022 23.178 1.00 51.25 88 ALA A O 1
ATOM 656 N N . ALA A 1 89 ? -4.823 -0.751 23.378 1.00 54.84 89 ALA A N 1
ATOM 657 C CA . ALA A 1 89 ? -4.356 0.447 24.085 1.00 54.84 89 ALA A CA 1
ATOM 658 C C . ALA A 1 89 ? -4.547 1.732 23.268 1.00 54.84 89 ALA A C 1
ATOM 660 O O . ALA A 1 89 ? -5.007 2.738 23.808 1.00 54.84 89 ALA A O 1
ATOM 661 N N . LEU A 1 90 ? -4.249 1.707 21.962 1.00 59.56 90 LEU A N 1
ATOM 662 C CA . LEU A 1 90 ? -4.541 2.850 21.094 1.00 59.56 90 LEU A CA 1
ATOM 663 C C . LEU A 1 90 ? -6.057 3.075 20.975 1.00 59.56 90 LEU A C 1
ATOM 665 O O . LEU A 1 90 ? -6.495 4.215 20.959 1.00 59.56 90 LEU A O 1
ATOM 669 N N . VAL A 1 91 ? -6.863 2.015 20.907 1.00 56.34 91 VAL A N 1
ATOM 670 C CA . VAL A 1 91 ? -8.313 2.082 20.629 1.00 56.34 91 VAL A CA 1
ATOM 671 C C . VAL A 1 91 ? -9.171 2.284 21.886 1.00 56.34 91 VAL A C 1
ATOM 673 O O . VAL A 1 91 ? -10.270 2.821 21.799 1.00 56.34 91 VAL A O 1
ATOM 676 N N . ASP A 1 92 ? -8.672 1.887 23.047 1.00 59.28 92 ASP A N 1
ATOM 677 C CA . ASP A 1 92 ? -9.307 2.017 24.356 1.00 59.28 92 ASP A CA 1
ATOM 678 C C . ASP A 1 92 ? -8.983 3.386 24.960 1.00 59.28 92 ASP A C 1
ATOM 680 O O . ASP A 1 92 ? -9.803 3.941 25.690 1.00 59.28 92 ASP A O 1
ATOM 684 N N . ALA A 1 93 ? -7.820 3.965 24.626 1.00 60.16 93 ALA A N 1
ATOM 685 C CA . ALA A 1 93 ? -7.464 5.325 25.024 1.00 60.16 93 ALA A CA 1
ATOM 686 C C . ALA A 1 93 ? -7.916 6.392 24.012 1.00 60.16 93 ALA A C 1
ATOM 688 O O . ALA A 1 93 ? -8.197 7.525 24.408 1.00 60.16 93 ALA A O 1
ATOM 689 N N . ALA A 1 94 ? -7.978 6.067 22.715 1.00 72.00 94 ALA A N 1
ATOM 690 C CA . ALA A 1 94 ? -8.346 7.022 21.674 1.00 72.00 94 ALA A CA 1
ATOM 691 C C . ALA A 1 94 ? -9.797 6.848 21.219 1.00 72.00 94 ALA A C 1
ATOM 693 O O . ALA A 1 94 ? -10.322 5.748 21.078 1.00 72.00 94 ALA A O 1
ATOM 694 N N . THR A 1 95 ? -10.455 7.967 20.926 1.00 82.00 95 THR A N 1
ATOM 695 C CA . THR A 1 95 ? -11.790 7.933 20.328 1.00 82.00 95 THR A CA 1
ATOM 696 C C . THR A 1 95 ? -11.732 7.309 18.924 1.00 82.00 95 THR A C 1
ATOM 698 O O . THR A 1 95 ? -10.709 7.417 18.241 1.00 82.00 95 THR A O 1
ATOM 701 N N . PRO A 1 96 ? -12.834 6.719 18.424 1.00 81.56 96 PRO A N 1
ATOM 702 C CA . PRO A 1 96 ? -12.889 6.205 17.055 1.00 81.56 96 PRO A CA 1
ATOM 703 C C . PRO A 1 96 ? -12.476 7.230 15.982 1.00 81.56 96 PRO A C 1
ATOM 705 O O . PRO A 1 96 ? -11.873 6.851 14.980 1.00 81.56 96 PRO A O 1
ATOM 708 N N . ILE A 1 97 ? -12.754 8.526 16.200 1.00 78.12 97 ILE A N 1
ATOM 709 C CA . ILE A 1 97 ? -12.300 9.609 15.305 1.00 78.12 97 ILE A CA 1
ATOM 710 C C . ILE A 1 97 ? -10.782 9.711 15.312 1.00 78.12 97 ILE A C 1
ATOM 712 O O . ILE A 1 97 ? -10.183 9.722 14.246 1.00 78.12 97 ILE A O 1
ATOM 716 N N . ALA A 1 98 ? -10.158 9.740 16.490 1.00 82.00 98 ALA A N 1
ATOM 717 C CA . ALA A 1 98 ? -8.712 9.885 16.603 1.00 82.00 98 ALA A CA 1
ATOM 718 C C . ALA A 1 98 ? -7.965 8.726 15.918 1.00 82.00 98 ALA A C 1
ATOM 720 O O . ALA A 1 98 ? -6.954 8.950 15.253 1.00 82.00 98 ALA A O 1
ATOM 721 N N . VAL A 1 99 ? -8.490 7.496 16.008 1.00 86.75 99 VAL A N 1
ATOM 722 C CA . VAL A 1 99 ? -7.935 6.338 15.284 1.00 86.75 99 VAL A CA 1
ATOM 723 C C . VAL A 1 99 ? -8.047 6.531 13.769 1.00 86.75 99 VAL A C 1
ATOM 725 O O . VAL A 1 99 ? -7.073 6.311 13.046 1.00 86.75 99 VAL A O 1
ATOM 728 N N . LEU A 1 100 ? -9.209 6.970 13.275 1.00 85.44 100 LEU A N 1
ATOM 729 C CA . LEU A 1 100 ? -9.422 7.215 11.849 1.00 85.44 100 LEU A CA 1
ATOM 730 C C . LEU A 1 100 ? -8.549 8.365 11.320 1.00 85.44 100 LEU A C 1
ATOM 732 O O . LEU A 1 100 ? -7.962 8.238 10.247 1.00 85.44 100 LEU A O 1
ATOM 736 N N . GLU A 1 101 ? -8.424 9.463 12.066 1.00 84.00 101 GLU A N 1
ATOM 737 C CA . GLU A 1 101 ? -7.556 10.595 11.726 1.00 84.00 101 GLU A CA 1
ATOM 738 C C . GLU A 1 101 ? -6.087 10.171 11.666 1.00 84.00 101 GLU A C 1
ATOM 740 O O . GLU A 1 101 ? -5.396 10.486 10.693 1.00 84.00 101 GLU A O 1
ATOM 745 N N . ALA A 1 102 ? -5.622 9.400 12.654 1.00 90.12 102 ALA A N 1
ATOM 746 C CA . ALA A 1 102 ? -4.272 8.849 12.660 1.00 90.12 102 ALA A CA 1
ATOM 747 C C . ALA A 1 102 ? -4.037 7.946 11.443 1.00 90.12 102 ALA A C 1
ATOM 749 O O . ALA A 1 102 ? -3.015 8.081 10.766 1.00 90.12 102 ALA A O 1
ATOM 750 N N . LEU A 1 103 ? -4.994 7.070 11.120 1.00 93.25 103 LEU A N 1
ATOM 751 C CA . LEU A 1 103 ? -4.916 6.196 9.954 1.00 93.25 103 LEU A CA 1
ATOM 752 C C . LEU A 1 103 ? -4.846 6.996 8.645 1.00 93.25 103 LEU A C 1
ATOM 754 O O . LEU A 1 103 ? -3.967 6.758 7.814 1.00 93.25 103 LEU A O 1
ATOM 758 N N . LEU A 1 104 ? -5.739 7.969 8.457 1.00 88.62 104 LEU A N 1
ATOM 759 C CA . LEU A 1 104 ? -5.756 8.815 7.264 1.00 88.62 104 LEU A CA 1
ATOM 760 C C . LEU A 1 104 ? -4.459 9.611 7.123 1.00 88.62 104 LEU A C 1
ATOM 762 O O . LEU A 1 104 ? -3.907 9.688 6.023 1.00 88.62 104 LEU A O 1
ATOM 766 N N . HIS A 1 105 ? -3.954 10.173 8.223 1.00 90.44 105 HIS A N 1
ATOM 767 C CA . HIS A 1 105 ? -2.681 10.881 8.238 1.00 90.44 105 HIS A CA 1
ATOM 768 C C . HIS A 1 105 ? -1.528 9.952 7.846 1.00 90.44 105 HIS A C 1
ATOM 770 O O . HIS A 1 105 ? -0.730 10.290 6.971 1.00 90.44 105 HIS A O 1
ATOM 776 N N . TRP A 1 106 ? -1.478 8.748 8.414 1.00 95.00 106 TRP A N 1
ATOM 777 C CA . TRP A 1 106 ? -0.428 7.782 8.118 1.00 95.00 106 TRP A CA 1
ATOM 778 C C . TRP A 1 106 ? -0.425 7.360 6.647 1.00 95.00 106 TRP A C 1
ATOM 780 O O . TRP A 1 106 ? 0.601 7.449 5.973 1.00 95.00 106 TRP A O 1
ATOM 790 N N . VAL A 1 107 ? -1.586 6.988 6.112 1.00 94.75 107 VAL A N 1
ATOM 791 C CA . VAL A 1 107 ? -1.727 6.529 4.724 1.00 94.75 107 VAL A CA 1
ATOM 792 C C . VAL A 1 107 ? -1.430 7.648 3.723 1.00 94.75 107 VAL A C 1
ATOM 794 O O . VAL A 1 107 ? -0.770 7.420 2.711 1.00 94.75 107 VAL A O 1
ATOM 797 N N . ARG A 1 108 ? -1.910 8.871 3.985 1.00 91.06 108 ARG A N 1
ATOM 798 C CA . ARG A 1 108 ? -1.850 9.972 3.008 1.00 91.06 108 ARG A CA 1
ATOM 799 C C . ARG A 1 108 ? -0.588 10.818 3.102 1.00 91.06 108 ARG A C 1
ATOM 801 O O . ARG A 1 108 ? -0.182 11.371 2.087 1.00 91.06 108 ARG A O 1
ATOM 808 N N . GLN A 1 109 ? 0.003 10.953 4.287 1.00 89.00 109 GLN A N 1
ATOM 809 C CA . GLN A 1 109 ? 1.107 11.891 4.531 1.00 89.00 109 GLN A CA 1
ATOM 810 C C . GLN A 1 109 ? 2.413 11.190 4.898 1.00 89.00 109 GLN A C 1
ATOM 812 O O . GLN A 1 109 ? 3.491 11.695 4.585 1.00 89.00 109 GLN A O 1
ATOM 817 N N . ILE A 1 110 ? 2.336 10.031 5.554 1.00 94.44 110 ILE A N 1
ATOM 818 C CA . ILE A 1 110 ? 3.521 9.362 6.094 1.00 94.44 110 ILE A CA 1
ATOM 819 C C . ILE A 1 110 ? 4.021 8.274 5.152 1.00 94.44 110 ILE A C 1
ATOM 821 O O . ILE A 1 110 ? 5.200 8.277 4.824 1.00 94.44 110 ILE A O 1
ATOM 825 N N . GLN A 1 111 ? 3.149 7.382 4.675 1.00 96.25 111 GLN A N 1
ATOM 826 C CA . GLN A 1 111 ? 3.528 6.247 3.825 1.00 96.25 111 GLN A CA 1
ATOM 827 C C . GLN A 1 111 ? 3.020 6.263 2.365 1.00 96.25 111 GLN A C 1
ATOM 829 O O . GLN A 1 111 ? 3.071 5.208 1.727 1.00 96.25 111 GLN A O 1
ATOM 834 N N . PRO A 1 112 ? 2.576 7.388 1.758 1.00 94.94 112 PRO A N 1
ATOM 835 C CA . PRO A 1 112 ? 1.932 7.333 0.440 1.00 94.94 112 PRO A CA 1
ATOM 836 C C . PRO A 1 112 ? 2.870 6.789 -0.646 1.00 94.94 112 PRO A C 1
ATOM 838 O O . PRO A 1 112 ? 2.452 6.054 -1.535 1.00 94.94 112 PRO A O 1
ATOM 841 N N . TYR A 1 113 ? 4.161 7.112 -0.561 1.00 95.75 113 TYR A N 1
ATOM 842 C CA . TYR A 1 113 ? 5.142 6.683 -1.548 1.00 95.75 113 TYR A CA 1
ATOM 843 C C . TYR A 1 113 ? 5.432 5.178 -1.456 1.00 95.75 113 TYR A C 1
ATOM 845 O O . TYR A 1 113 ? 5.370 4.479 -2.464 1.00 95.75 113 TYR A O 1
ATOM 853 N N . ALA A 1 114 ? 5.689 4.659 -0.250 1.00 96.75 114 ALA A N 1
ATOM 854 C CA . ALA A 1 114 ? 5.943 3.234 -0.050 1.00 96.75 114 ALA A CA 1
ATOM 855 C C . ALA A 1 114 ? 4.724 2.379 -0.438 1.00 96.75 114 ALA A C 1
ATOM 857 O O . ALA A 1 114 ? 4.891 1.362 -1.109 1.00 96.75 114 ALA A O 1
ATOM 858 N N . LEU A 1 115 ? 3.510 2.821 -0.085 1.00 96.94 115 LEU A N 1
ATOM 859 C CA . LEU A 1 115 ? 2.262 2.153 -0.472 1.00 96.94 115 LEU A CA 1
ATOM 860 C C . LEU A 1 115 ? 2.036 2.184 -1.988 1.00 96.94 115 LEU A C 1
ATOM 862 O O . LEU A 1 115 ? 1.614 1.181 -2.558 1.00 96.94 115 LEU A O 1
ATOM 866 N N . SER A 1 116 ? 2.364 3.293 -2.656 1.00 96.19 116 SER A N 1
ATOM 867 C CA . SER A 1 116 ? 2.243 3.405 -4.113 1.00 96.19 116 SER A CA 1
ATOM 868 C C . SER A 1 116 ? 3.191 2.455 -4.854 1.00 96.19 116 SER A C 1
ATOM 870 O O . SER A 1 116 ? 2.769 1.726 -5.756 1.00 96.19 116 SER A O 1
ATOM 872 N N . ILE A 1 117 ? 4.465 2.405 -4.447 1.00 96.88 117 ILE A N 1
ATOM 873 C CA . ILE A 1 117 ? 5.451 1.488 -5.037 1.00 96.88 117 ILE A CA 1
ATOM 874 C C . ILE A 1 117 ? 5.054 0.032 -4.779 1.00 96.88 117 ILE A C 1
ATOM 876 O O . ILE A 1 117 ? 5.059 -0.778 -5.707 1.00 96.88 117 ILE A O 1
ATOM 880 N N . LEU A 1 118 ? 4.651 -0.289 -3.546 1.00 97.50 118 LEU A N 1
ATOM 881 C CA . LEU A 1 118 ? 4.157 -1.615 -3.184 1.00 97.50 118 LEU A CA 1
ATOM 882 C C . LEU A 1 118 ? 2.933 -2.006 -4.025 1.00 97.50 118 LEU A C 1
ATOM 884 O O . LEU A 1 118 ? 2.872 -3.121 -4.536 1.00 97.50 118 LEU A O 1
ATOM 888 N N . GLY A 1 119 ? 1.992 -1.082 -4.225 1.00 97.12 119 GLY A N 1
ATOM 889 C CA . GLY A 1 119 ? 0.813 -1.289 -5.062 1.00 97.12 119 GLY A CA 1
ATOM 890 C C . GLY A 1 119 ? 1.153 -1.580 -6.524 1.00 97.12 119 GLY A C 1
ATOM 891 O O . GLY A 1 119 ? 0.623 -2.530 -7.093 1.00 97.12 119 GLY A O 1
ATOM 892 N N . ASN A 1 120 ? 2.085 -0.828 -7.120 1.00 97.12 120 ASN A N 1
ATOM 893 C CA . ASN A 1 120 ? 2.568 -1.109 -8.476 1.00 97.12 120 ASN A CA 1
ATOM 894 C C . ASN A 1 120 ? 3.230 -2.492 -8.553 1.00 97.12 120 ASN A C 1
ATOM 896 O O . ASN A 1 120 ? 2.918 -3.271 -9.453 1.00 97.12 120 ASN A O 1
ATOM 900 N N . ALA A 1 121 ? 4.097 -2.825 -7.592 1.00 97.06 121 ALA A N 1
ATOM 901 C CA . ALA A 1 121 ? 4.762 -4.123 -7.553 1.00 97.06 121 ALA A CA 1
ATOM 902 C C . ALA A 1 121 ? 3.759 -5.289 -7.478 1.00 97.06 121 ALA A C 1
ATOM 904 O O . ALA A 1 121 ? 3.914 -6.273 -8.200 1.00 97.06 121 ALA A O 1
ATOM 905 N N . LEU A 1 122 ? 2.710 -5.153 -6.658 1.00 97.00 122 LEU A N 1
ATOM 906 C CA . LEU A 1 122 ? 1.634 -6.139 -6.533 1.00 97.00 122 LEU A CA 1
ATOM 907 C C . LEU A 1 122 ? 0.858 -6.309 -7.842 1.00 97.00 122 LEU A C 1
ATOM 909 O O . LEU A 1 122 ? 0.654 -7.434 -8.288 1.00 97.00 122 LEU A O 1
ATOM 913 N N . VAL A 1 123 ? 0.472 -5.208 -8.489 1.00 96.50 123 VAL A N 1
ATOM 914 C CA . VAL A 1 123 ? -0.302 -5.256 -9.738 1.00 96.50 123 VAL A CA 1
ATOM 915 C C . VAL A 1 123 ? 0.447 -5.998 -10.842 1.00 96.50 123 VAL A C 1
ATOM 917 O O . VAL A 1 123 ? -0.107 -6.906 -11.458 1.00 96.50 123 VAL A O 1
ATOM 920 N N . TYR A 1 124 ? 1.720 -5.667 -11.054 1.00 96.25 124 TYR A N 1
ATOM 921 C CA . TYR A 1 124 ? 2.525 -6.282 -12.113 1.00 96.25 124 TYR A CA 1
ATOM 922 C C . TYR A 1 124 ? 2.981 -7.709 -11.812 1.00 96.25 124 TYR A C 1
ATOM 924 O O . TYR A 1 124 ? 3.347 -8.452 -12.724 1.00 96.25 124 TYR A O 1
ATOM 932 N N . ALA A 1 125 ? 2.991 -8.105 -10.543 1.00 95.62 125 ALA A N 1
ATOM 933 C CA . ALA A 1 125 ? 3.326 -9.470 -10.175 1.00 95.62 125 ALA A CA 1
ATOM 934 C C . ALA A 1 125 ? 2.155 -10.444 -10.319 1.00 95.62 125 ALA A C 1
ATOM 936 O O . ALA A 1 125 ? 2.386 -11.633 -10.543 1.00 95.62 125 ALA A O 1
ATOM 937 N N . GLU A 1 126 ? 0.922 -9.952 -10.218 1.00 93.94 126 GLU A N 1
ATOM 938 C CA . GLU A 1 126 ? -0.286 -10.755 -10.424 1.00 93.94 126 GLU A CA 1
ATOM 939 C C . GLU A 1 126 ? -0.677 -10.866 -11.909 1.00 93.94 126 GLU A C 1
ATOM 941 O O . GLU A 1 126 ? -1.406 -11.783 -12.285 1.00 93.94 126 GLU A O 1
ATOM 946 N N . GLY A 1 127 ? -0.179 -9.985 -12.786 1.00 91.81 127 GLY A N 1
ATOM 947 C CA . GLY A 1 127 ? -0.471 -10.053 -14.220 1.00 91.81 127 GLY A CA 1
ATOM 948 C C . GLY A 1 127 ? -0.156 -8.771 -14.981 1.00 91.81 127 GLY A C 1
ATOM 949 O O . GLY A 1 127 ? 0.814 -8.073 -14.684 1.00 91.81 127 GLY A O 1
ATOM 950 N N . SER A 1 128 ? -0.973 -8.473 -15.994 1.00 91.38 128 SER A N 1
ATOM 951 C CA . SER A 1 128 ? -0.937 -7.172 -16.663 1.00 91.38 128 SER A CA 1
ATOM 952 C C . SER A 1 128 ? -1.826 -6.160 -15.941 1.00 91.38 128 SER A C 1
ATOM 954 O O . SER A 1 128 ? -2.774 -6.506 -15.231 1.00 91.38 128 SER A O 1
ATOM 956 N N . VAL A 1 129 ? -1.568 -4.876 -16.179 1.00 92.12 129 VAL A N 1
ATOM 957 C CA . VAL A 1 129 ? -2.426 -3.810 -15.650 1.00 92.12 129 VAL A CA 1
ATOM 958 C C . VAL A 1 129 ? -3.823 -3.847 -16.267 1.00 92.12 129 VAL A C 1
ATOM 960 O O . VAL A 1 129 ? -4.801 -3.536 -15.589 1.00 92.12 129 VAL A O 1
ATOM 963 N N . ILE A 1 130 ? -3.934 -4.270 -17.528 1.00 93.25 130 ILE A N 1
ATOM 964 C CA . ILE A 1 130 ? -5.230 -4.444 -18.193 1.00 93.25 130 ILE A CA 1
ATOM 965 C C . ILE A 1 130 ? -6.059 -5.500 -17.457 1.00 93.25 130 ILE A C 1
ATOM 967 O O . ILE A 1 130 ? -7.223 -5.244 -17.161 1.00 93.25 130 ILE A O 1
ATOM 971 N N . ASP A 1 131 ? -5.448 -6.635 -17.100 1.00 92.25 131 ASP A N 1
ATOM 972 C CA . ASP A 1 131 ? -6.119 -7.699 -16.342 1.00 92.25 131 ASP A CA 1
ATOM 973 C C . ASP A 1 131 ? -6.612 -7.169 -14.981 1.00 92.25 131 ASP A C 1
ATOM 975 O O . ASP A 1 131 ? -7.745 -7.433 -14.580 1.00 92.25 131 ASP A O 1
ATOM 979 N N . ALA A 1 132 ? -5.795 -6.359 -14.294 1.00 92.75 132 ALA A N 1
ATOM 980 C CA . ALA A 1 132 ? -6.163 -5.768 -13.009 1.00 92.75 132 ALA A CA 1
ATOM 981 C C . ALA A 1 132 ? -7.362 -4.806 -13.105 1.00 92.75 132 ALA A C 1
ATOM 983 O O . ALA A 1 132 ? -8.267 -4.870 -12.272 1.00 92.75 132 ALA A O 1
ATOM 984 N N . PHE A 1 133 ? -7.400 -3.939 -14.122 1.00 92.75 133 PHE A N 1
ATOM 985 C CA . PHE A 1 133 ? -8.524 -3.020 -14.326 1.00 92.75 133 PHE A CA 1
ATOM 986 C C . PHE A 1 133 ? -9.793 -3.727 -14.812 1.00 92.75 133 PHE A C 1
ATOM 988 O O . PHE A 1 133 ? -10.888 -3.357 -14.392 1.00 92.75 133 PHE A O 1
ATOM 995 N N . ALA A 1 134 ? -9.662 -4.738 -15.674 1.00 92.75 134 ALA A N 1
ATOM 996 C CA . ALA A 1 134 ? -10.800 -5.471 -16.222 1.00 92.75 134 ALA A CA 1
ATOM 997 C C . ALA A 1 134 ? -11.518 -6.330 -15.168 1.00 92.75 134 ALA A C 1
ATOM 999 O O . ALA A 1 134 ? -12.732 -6.494 -15.240 1.00 92.75 134 ALA A O 1
ATOM 1000 N N . ALA A 1 135 ? -10.785 -6.852 -14.181 1.00 91.81 135 ALA A N 1
ATOM 1001 C CA . ALA A 1 135 ? -11.316 -7.747 -13.154 1.00 91.81 135 ALA A CA 1
ATOM 1002 C C . ALA A 1 135 ? -11.928 -7.033 -11.927 1.00 91.81 135 ALA A C 1
ATOM 1004 O O . ALA A 1 135 ? -12.178 -7.680 -10.914 1.00 91.81 135 ALA A O 1
ATOM 1005 N N . GLU A 1 136 ? -12.147 -5.711 -11.976 1.00 93.56 136 GLU A N 1
ATOM 1006 C CA . GLU A 1 136 ? -12.608 -4.917 -10.818 1.00 93.56 136 GLU A CA 1
ATOM 1007 C C . GLU A 1 136 ? -11.767 -5.173 -9.550 1.00 93.56 136 GLU A C 1
ATOM 1009 O O . GLU A 1 136 ? -12.287 -5.347 -8.444 1.00 93.56 136 GLU A O 1
ATOM 1014 N N . ARG A 1 137 ? -10.441 -5.232 -9.704 1.00 95.31 137 ARG A N 1
ATOM 1015 C CA . ARG A 1 137 ? -9.532 -5.481 -8.582 1.00 95.31 137 ARG A CA 1
ATOM 1016 C C . ARG A 1 137 ? -9.209 -4.215 -7.808 1.00 95.31 137 ARG A C 1
ATOM 1018 O O . ARG A 1 137 ? -9.264 -3.098 -8.322 1.00 95.31 137 ARG A O 1
ATOM 1025 N N . LEU A 1 138 ? -8.820 -4.413 -6.556 1.00 96.50 138 LEU A N 1
ATOM 1026 C CA . LEU A 1 138 ? -8.376 -3.357 -5.661 1.00 96.50 138 LEU A CA 1
ATOM 1027 C C . LEU A 1 138 ? -7.184 -3.812 -4.824 1.00 96.50 138 LEU A C 1
ATOM 1029 O O . LEU A 1 138 ? -6.974 -5.006 -4.596 1.00 96.50 138 LEU A O 1
ATOM 1033 N N . LEU A 1 139 ? -6.403 -2.848 -4.350 1.00 97.56 139 LEU A N 1
ATOM 1034 C CA . LEU A 1 139 ? -5.292 -3.097 -3.437 1.00 97.56 139 LEU A CA 1
ATOM 1035 C C . LEU A 1 139 ? -5.793 -3.094 -1.991 1.00 97.56 139 LEU A C 1
ATOM 1037 O O . LEU A 1 139 ? -6.394 -2.129 -1.527 1.00 97.56 139 LEU A O 1
ATOM 1041 N N . PHE A 1 140 ? -5.534 -4.165 -1.256 1.00 96.31 140 PHE A N 1
ATOM 1042 C CA . PHE A 1 140 ? -5.898 -4.281 0.148 1.00 96.31 140 PHE A CA 1
ATOM 1043 C C . PHE A 1 140 ? -4.646 -4.279 1.020 1.00 96.31 140 PHE A C 1
ATOM 1045 O O . PHE A 1 140 ? -3.810 -5.179 0.929 1.00 96.31 140 PHE A O 1
ATOM 1052 N N . PHE A 1 141 ? -4.548 -3.273 1.884 1.00 96.88 141 PHE A N 1
ATOM 1053 C CA . PHE A 1 141 ? -3.498 -3.114 2.878 1.00 96.88 141 PHE A CA 1
ATOM 1054 C C . PHE A 1 141 ? -4.083 -3.354 4.274 1.00 96.88 141 PHE A C 1
ATOM 1056 O O . PHE A 1 141 ? -4.668 -2.458 4.884 1.00 96.88 141 PHE A O 1
ATOM 1063 N N . GLY A 1 142 ? -3.942 -4.579 4.775 1.00 94.62 142 GLY A N 1
ATOM 1064 C CA . GLY A 1 142 ? -4.254 -4.904 6.164 1.00 94.62 142 GLY A CA 1
ATOM 1065 C C . GLY A 1 142 ? -3.188 -4.319 7.084 1.00 94.62 142 GLY A C 1
ATOM 1066 O O . GLY A 1 142 ? -1.995 -4.396 6.781 1.00 94.62 142 GLY A O 1
ATOM 1067 N N . MET A 1 143 ? -3.605 -3.717 8.191 1.00 94.56 143 MET A N 1
ATOM 1068 C CA . MET A 1 143 ? -2.719 -3.091 9.163 1.00 94.56 143 MET A CA 1
ATOM 1069 C C . MET A 1 143 ? -3.137 -3.417 10.593 1.00 94.56 143 MET A C 1
ATOM 1071 O O . MET A 1 143 ? -4.299 -3.697 10.885 1.00 94.56 143 MET A O 1
ATOM 1075 N N . ALA A 1 144 ? -2.175 -3.275 11.496 1.00 91.06 144 ALA A N 1
ATOM 1076 C CA . ALA A 1 144 ? -2.396 -3.267 12.933 1.00 91.06 144 ALA A CA 1
ATOM 1077 C C . ALA A 1 144 ? -1.763 -2.014 13.543 1.00 91.06 144 ALA A C 1
ATOM 1079 O O . ALA A 1 144 ? -0.737 -1.527 13.055 1.00 91.06 144 ALA A O 1
ATOM 1080 N N . ALA A 1 145 ? -2.357 -1.504 14.619 1.00 89.94 145 ALA A N 1
ATOM 1081 C CA . ALA A 1 145 ? -1.700 -0.503 15.448 1.00 89.94 145 ALA A CA 1
ATOM 1082 C C . ALA A 1 145 ? -0.542 -1.151 16.213 1.00 89.94 145 ALA A C 1
ATOM 1084 O O . ALA A 1 145 ? -0.639 -2.300 16.652 1.00 89.94 145 ALA A O 1
ATOM 1085 N N . ARG A 1 146 ? 0.561 -0.416 16.366 1.00 88.00 146 ARG A N 1
ATOM 1086 C CA . ARG A 1 146 ? 1.616 -0.794 17.312 1.00 88.00 146 ARG A CA 1
ATOM 1087 C C . ARG A 1 146 ? 1.268 -0.276 18.695 1.00 88.00 146 ARG A C 1
ATOM 1089 O O . ARG A 1 146 ? 0.680 0.796 18.808 1.00 88.00 146 ARG A O 1
ATOM 1096 N N . ALA A 1 147 ? 1.701 -0.972 19.737 1.00 80.00 147 ALA A N 1
ATOM 1097 C CA . ALA A 1 147 ? 1.745 -0.372 21.064 1.00 80.00 147 ALA A CA 1
ATOM 1098 C C . ALA A 1 147 ? 2.887 -0.901 21.914 1.00 80.00 147 ALA A C 1
ATOM 1100 O O . ALA A 1 147 ? 3.809 -1.546 21.418 1.00 80.00 147 ALA A O 1
ATOM 1101 N N . GLY A 1 148 ? 2.835 -0.533 23.193 1.00 77.06 148 GLY A N 1
ATOM 1102 C CA . GLY A 1 148 ? 3.902 -0.761 24.144 1.00 77.06 148 GLY A CA 1
ATOM 1103 C C . GLY A 1 148 ? 5.133 0.064 23.790 1.00 77.06 148 GLY A C 1
ATOM 1104 O O . GLY A 1 148 ? 5.035 1.161 23.240 1.00 77.06 148 GLY A O 1
ATOM 1105 N N . GLN A 1 149 ? 6.302 -0.489 24.105 1.00 61.84 149 GLN A N 1
ATOM 1106 C CA . GLN A 1 149 ? 7.601 0.139 23.848 1.00 61.84 149 GLN A CA 1
ATOM 1107 C C . GLN A 1 149 ? 7.899 0.335 22.352 1.00 61.84 149 GLN A C 1
ATOM 1109 O O . GLN A 1 149 ? 8.727 1.176 22.006 1.00 61.84 149 GLN A O 1
ATOM 1114 N N . ASP A 1 150 ? 7.198 -0.383 21.469 1.00 64.06 150 ASP A N 1
ATOM 1115 C CA . ASP A 1 150 ? 7.333 -0.230 20.017 1.00 64.06 150 ASP A CA 1
ATOM 1116 C C . ASP A 1 150 ? 6.554 0.965 19.459 1.00 64.06 150 ASP A C 1
ATOM 1118 O O . ASP A 1 150 ? 6.880 1.453 18.368 1.00 64.06 150 ASP A O 1
ATOM 1122 N N . ALA A 1 151 ? 5.554 1.467 20.199 1.00 64.19 151 ALA A N 1
ATOM 1123 C CA . ALA A 1 151 ? 4.949 2.771 19.947 1.00 64.19 151 ALA A CA 1
ATOM 1124 C C . ALA A 1 151 ? 5.907 3.858 20.432 1.00 64.19 151 ALA A C 1
ATOM 1126 O O . ALA A 1 151 ? 5.710 4.547 21.432 1.00 64.19 151 ALA A O 1
ATOM 1127 N N . ASP A 1 152 ? 6.992 3.989 19.685 1.00 69.44 152 ASP A N 1
ATOM 1128 C CA . ASP A 1 152 ? 7.864 5.138 19.736 1.00 69.44 152 ASP A CA 1
ATOM 1129 C C . ASP A 1 152 ? 7.044 6.361 19.309 1.00 69.44 152 ASP A C 1
ATOM 1131 O O . ASP A 1 152 ? 6.879 6.667 18.122 1.00 69.44 152 ASP A O 1
ATOM 1135 N N . ASN A 1 153 ? 6.498 7.038 20.319 1.00 74.00 153 ASN A N 1
ATOM 1136 C CA . ASN A 1 153 ? 5.713 8.258 20.184 1.00 74.00 153 ASN A CA 1
ATOM 1137 C C . ASN A 1 153 ? 6.510 9.401 19.539 1.00 74.00 153 ASN A C 1
ATOM 1139 O O . ASN A 1 153 ? 5.949 10.479 19.363 1.00 74.00 153 ASN A O 1
ATOM 1143 N N . GLU A 1 154 ? 7.788 9.205 19.195 1.00 85.06 154 GLU A N 1
ATOM 1144 C CA . GLU A 1 154 ? 8.626 10.168 18.487 1.00 85.06 154 GLU A CA 1
ATOM 1145 C C . GLU A 1 154 ? 8.642 9.971 16.967 1.00 85.06 154 GLU A C 1
ATOM 1147 O O . GLU A 1 154 ? 9.189 10.825 16.268 1.00 85.06 154 GLU A O 1
ATOM 1152 N N . ASN A 1 155 ? 8.042 8.901 16.428 1.00 91.56 155 ASN A N 1
ATOM 1153 C CA . ASN A 1 155 ? 7.964 8.682 14.983 1.00 91.56 155 ASN A CA 1
ATOM 1154 C C . ASN A 1 155 ? 6.600 8.112 14.558 1.00 91.56 155 ASN A C 1
ATOM 1156 O O . ASN A 1 155 ? 6.391 6.899 14.635 1.00 91.56 155 ASN A O 1
ATOM 1160 N N . PRO A 1 156 ? 5.696 8.925 13.982 1.00 92.38 156 PRO A N 1
ATOM 1161 C CA . PRO A 1 156 ? 4.396 8.451 13.518 1.00 92.38 156 PRO A CA 1
ATOM 1162 C C . PRO A 1 156 ? 4.498 7.449 12.354 1.00 92.38 156 PRO A C 1
ATOM 1164 O O . PRO A 1 156 ? 3.537 6.751 12.055 1.00 92.38 156 PRO A O 1
ATOM 1167 N N . GLY A 1 157 ? 5.675 7.275 11.736 1.00 93.75 157 GLY A N 1
ATOM 1168 C CA . GLY A 1 157 ? 5.953 6.137 10.852 1.00 93.75 157 GLY A CA 1
ATOM 1169 C C . GLY A 1 157 ? 5.724 4.774 11.512 1.00 93.75 157 GLY A C 1
ATOM 1170 O O . GLY A 1 157 ? 5.361 3.831 10.814 1.00 93.75 157 GLY A O 1
ATOM 1171 N N . LYS A 1 158 ? 5.868 4.684 12.840 1.00 93.06 158 LYS A N 1
ATOM 1172 C CA . LYS A 1 158 ? 5.668 3.470 13.641 1.00 93.06 158 LYS A CA 1
ATOM 1173 C C . LYS A 1 158 ? 4.247 3.317 14.193 1.00 93.06 158 LYS A C 1
ATOM 1175 O O . LYS A 1 158 ? 3.982 2.322 14.851 1.00 93.06 158 LYS A O 1
ATOM 1180 N N . THR A 1 159 ? 3.318 4.243 13.945 1.00 91.31 159 THR A N 1
ATOM 1181 C CA . THR A 1 159 ? 1.955 4.141 14.507 1.00 91.31 159 THR A CA 1
ATOM 1182 C C . THR A 1 159 ? 1.239 2.865 14.060 1.00 91.31 159 THR A C 1
ATOM 1184 O O . THR A 1 159 ? 0.594 2.193 14.865 1.00 91.31 159 THR A O 1
ATOM 1187 N N . PHE A 1 160 ? 1.401 2.495 12.789 1.00 93.75 160 PHE A N 1
ATOM 1188 C CA . PHE A 1 160 ? 0.829 1.280 12.219 1.00 93.75 160 PHE A CA 1
ATOM 1189 C C . PHE A 1 160 ? 1.913 0.403 11.604 1.00 93.75 160 PHE A C 1
ATOM 1191 O O . PHE A 1 160 ? 3.007 0.857 11.260 1.00 93.75 160 PHE A O 1
ATOM 1198 N N . ARG A 1 161 ? 1.594 -0.878 11.464 1.00 93.25 161 ARG A N 1
ATOM 1199 C CA . ARG A 1 161 ? 2.383 -1.866 10.731 1.00 93.25 161 ARG A CA 1
ATOM 1200 C C . ARG A 1 161 ? 1.503 -2.541 9.693 1.00 93.25 161 ARG A C 1
ATOM 1202 O O . ARG A 1 161 ? 0.301 -2.674 9.921 1.00 93.25 161 ARG A O 1
ATOM 1209 N N . LEU A 1 162 ? 2.088 -2.976 8.582 1.00 94.25 162 LEU A N 1
ATOM 1210 C CA . LEU A 1 162 ? 1.357 -3.787 7.614 1.00 94.25 162 LEU A CA 1
ATOM 1211 C C . LEU A 1 162 ? 1.252 -5.220 8.136 1.00 94.25 162 LEU A C 1
ATOM 1213 O O . LEU A 1 162 ? 2.238 -5.804 8.577 1.00 94.25 162 LEU A O 1
ATOM 1217 N N . THR A 1 163 ? 0.050 -5.776 8.094 1.00 92.81 163 THR A N 1
ATOM 1218 C CA . THR A 1 163 ? -0.218 -7.199 8.338 1.00 92.81 163 THR A CA 1
ATOM 1219 C C . THR A 1 163 ? -0.527 -7.926 7.039 1.00 92.81 163 THR A C 1
ATOM 1221 O O . THR A 1 163 ? -0.226 -9.108 6.919 1.00 92.81 163 THR A O 1
ATOM 1224 N N . ARG A 1 164 ? -1.032 -7.215 6.015 1.00 90.62 164 ARG A N 1
ATOM 1225 C CA . ARG A 1 164 ? -1.227 -7.770 4.669 1.00 90.62 164 ARG A CA 1
ATOM 1226 C C . ARG A 1 164 ? -1.109 -6.714 3.575 1.00 90.62 164 ARG A C 1
ATOM 1228 O O . ARG A 1 164 ? -1.465 -5.560 3.785 1.00 90.62 164 ARG A O 1
ATOM 1235 N N . ALA A 1 165 ? -0.662 -7.123 2.391 1.00 95.94 165 ALA A N 1
ATOM 1236 C CA . ALA A 1 165 ? -0.718 -6.321 1.174 1.00 95.94 165 ALA A CA 1
ATOM 1237 C C . ALA A 1 165 ? -0.989 -7.244 -0.017 1.00 95.94 165 ALA A C 1
ATOM 1239 O O . ALA A 1 165 ? -0.155 -8.086 -0.342 1.00 95.94 165 ALA A O 1
ATOM 1240 N N . VAL A 1 166 ? -2.164 -7.121 -0.633 1.00 95.44 166 VAL A N 1
ATOM 1241 C CA . VAL A 1 166 ? -2.584 -7.978 -1.755 1.00 95.44 166 VAL A CA 1
ATOM 1242 C C . VAL A 1 166 ? -3.364 -7.184 -2.796 1.00 95.44 166 VAL A C 1
ATOM 1244 O O . VAL A 1 166 ? -4.050 -6.221 -2.460 1.00 95.44 166 VAL A O 1
ATOM 1247 N N . LEU A 1 167 ? -3.289 -7.609 -4.056 1.00 96.19 167 LEU A N 1
ATOM 1248 C CA . LEU A 1 167 ? -4.280 -7.255 -5.069 1.00 96.19 167 LEU A CA 1
ATOM 1249 C C . LEU A 1 167 ? -5.381 -8.318 -5.020 1.00 96.19 167 LEU A C 1
ATOM 1251 O O . LEU A 1 167 ? -5.086 -9.502 -5.136 1.00 96.19 167 LEU A O 1
ATOM 1255 N N . THR A 1 168 ? -6.631 -7.912 -4.824 1.00 94.06 168 THR A N 1
ATOM 1256 C CA . THR A 1 168 ? -7.756 -8.845 -4.689 1.00 94.06 168 THR A CA 1
ATOM 1257 C C . THR A 1 168 ? -8.963 -8.374 -5.487 1.00 94.06 168 THR A C 1
ATOM 1259 O O . THR A 1 168 ? -9.088 -7.188 -5.803 1.00 94.06 168 THR A O 1
ATOM 1262 N N . ASP A 1 169 ? -9.849 -9.303 -5.826 1.00 92.81 169 ASP A N 1
ATOM 1263 C CA . ASP A 1 169 ? -11.091 -9.002 -6.527 1.00 92.81 169 ASP A CA 1
ATOM 1264 C C . ASP A 1 169 ? -12.075 -8.297 -5.584 1.00 92.81 169 ASP A C 1
ATOM 1266 O O . ASP A 1 169 ? -12.187 -8.636 -4.401 1.00 92.81 169 ASP A O 1
ATOM 1270 N N . ARG A 1 170 ? -12.854 -7.342 -6.111 1.00 91.88 170 ARG A N 1
ATOM 1271 C CA . ARG A 1 170 ? -13.927 -6.658 -5.365 1.00 91.88 170 ARG A CA 1
ATOM 1272 C C . ARG A 1 170 ? -14.846 -7.640 -4.633 1.00 91.88 170 ARG A C 1
ATOM 1274 O O . ARG A 1 170 ? -15.269 -7.363 -3.511 1.00 91.88 170 ARG A O 1
ATOM 1281 N N . VAL A 1 171 ? -15.137 -8.785 -5.259 1.00 87.50 171 VAL A N 1
ATOM 1282 C CA . VAL A 1 171 ? -16.012 -9.835 -4.713 1.00 87.50 171 VAL A CA 1
ATOM 1283 C C . VAL A 1 171 ? -15.520 -10.332 -3.353 1.00 87.50 171 VAL A C 1
ATOM 1285 O O . VAL A 1 171 ? -16.323 -10.509 -2.439 1.00 87.50 171 VAL A O 1
ATOM 1288 N N . ALA A 1 172 ? -14.203 -10.471 -3.180 1.00 84.62 172 ALA A N 1
ATOM 1289 C CA . ALA A 1 172 ? -13.625 -10.920 -1.921 1.00 84.62 172 ALA A CA 1
ATOM 1290 C C . ALA A 1 172 ? -13.921 -9.945 -0.772 1.00 84.62 172 ALA A C 1
ATOM 1292 O O . ALA A 1 172 ? -14.014 -10.372 0.369 1.00 84.62 172 ALA A O 1
ATOM 1293 N N . LEU A 1 173 ? -14.119 -8.653 -1.060 1.00 84.69 173 LEU A N 1
ATOM 1294 C CA . LEU A 1 173 ? -14.321 -7.592 -0.071 1.00 84.69 173 LEU A CA 1
ATOM 1295 C C . LEU A 1 173 ? -15.759 -7.055 -0.027 1.00 84.69 173 LEU A C 1
ATOM 1297 O O . LEU A 1 173 ? -15.984 -5.994 0.554 1.00 84.69 173 LEU A O 1
ATOM 1301 N N . GLN A 1 174 ? -16.741 -7.755 -0.605 1.00 82.69 174 GLN A N 1
ATOM 1302 C CA . GLN A 1 174 ? -18.117 -7.260 -0.790 1.00 82.69 174 GLN A CA 1
ATOM 1303 C C . GLN A 1 174 ? -18.733 -6.578 0.440 1.00 82.69 174 GLN A C 1
ATOM 1305 O O . GLN A 1 174 ? -19.323 -5.504 0.308 1.00 82.69 174 GLN A O 1
ATOM 1310 N N . GLY A 1 175 ? -18.544 -7.137 1.640 1.00 77.69 175 GLY A N 1
ATOM 1311 C CA . GLY A 1 175 ? -19.061 -6.554 2.888 1.00 77.69 175 GLY A CA 1
ATOM 1312 C C . GLY A 1 175 ? -18.504 -5.163 3.227 1.00 77.69 175 GLY A C 1
ATOM 1313 O O . GLY A 1 175 ? -19.126 -4.417 3.974 1.00 77.69 175 GLY A O 1
ATOM 1314 N N . ILE A 1 176 ? -17.356 -4.796 2.657 1.00 79.81 176 ILE A N 1
ATOM 1315 C CA . ILE A 1 176 ? -16.659 -3.525 2.881 1.00 79.81 176 ILE A CA 1
ATOM 1316 C C . ILE A 1 176 ? -16.903 -2.566 1.710 1.00 79.81 176 ILE A C 1
ATOM 1318 O O . ILE A 1 176 ? -17.249 -1.405 1.920 1.00 79.81 176 ILE A O 1
ATOM 1322 N N . VAL A 1 177 ? -16.731 -3.040 0.472 1.00 84.31 177 VAL A N 1
ATOM 1323 C CA . VAL A 1 177 ? -16.720 -2.179 -0.727 1.00 84.31 177 VAL A CA 1
ATOM 1324 C C . VAL A 1 177 ? -18.091 -1.881 -1.314 1.00 84.31 177 VAL A C 1
ATOM 1326 O O . VAL A 1 177 ? -18.233 -0.840 -1.949 1.00 84.31 177 VAL A O 1
ATOM 1329 N N . ASN A 1 178 ? -19.094 -2.752 -1.160 1.00 79.88 178 ASN A N 1
ATOM 1330 C CA . ASN A 1 178 ? -20.260 -2.726 -2.057 1.00 79.88 178 ASN A CA 1
ATOM 1331 C C . ASN A 1 178 ? -21.008 -1.392 -2.100 1.00 79.88 178 ASN A C 1
ATOM 1333 O O . ASN A 1 178 ? -21.404 -0.964 -3.177 1.00 79.88 178 ASN A O 1
ATOM 1337 N N . HIS A 1 179 ? -21.150 -0.716 -0.964 1.00 81.00 179 HIS A N 1
ATOM 1338 C CA . HIS A 1 179 ? -21.880 0.548 -0.877 1.00 81.00 179 HIS A CA 1
ATOM 1339 C C . HIS A 1 179 ? -21.055 1.777 -1.309 1.00 81.00 179 HIS A C 1
ATOM 1341 O O . HIS A 1 179 ? -21.617 2.854 -1.461 1.00 81.00 179 HIS A O 1
ATOM 1347 N N . ARG A 1 180 ? -19.732 1.646 -1.498 1.00 85.75 180 ARG A N 1
ATOM 1348 C CA . ARG A 1 180 ? -18.829 2.767 -1.848 1.00 85.75 180 ARG A CA 1
ATOM 1349 C C . ARG A 1 180 ? -18.045 2.561 -3.135 1.00 85.75 180 ARG A C 1
ATOM 1351 O O . ARG A 1 180 ? -17.348 3.479 -3.561 1.00 85.75 180 ARG A O 1
ATOM 1358 N N . TRP A 1 181 ? -18.130 1.378 -3.737 1.00 91.25 181 TRP A N 1
ATOM 1359 C CA . TRP A 1 181 ? -17.319 1.003 -4.890 1.00 91.25 181 TRP A CA 1
ATOM 1360 C C . TRP A 1 181 ? -17.442 2.005 -6.036 1.00 91.25 181 TRP A C 1
ATOM 1362 O O . TRP A 1 181 ? -16.429 2.513 -6.513 1.00 91.25 181 TRP A O 1
ATOM 1372 N N . ASP A 1 182 ? -18.669 2.350 -6.425 1.00 91.56 182 ASP A N 1
ATOM 1373 C CA . ASP A 1 182 ? -18.906 3.253 -7.552 1.00 91.56 182 ASP A CA 1
ATOM 1374 C C . ASP A 1 182 ? -18.359 4.657 -7.275 1.00 91.56 182 ASP A C 1
ATOM 1376 O O . ASP A 1 182 ? -17.707 5.248 -8.140 1.00 91.56 182 ASP A O 1
ATOM 1380 N N . THR A 1 183 ? -18.522 5.152 -6.044 1.00 89.62 183 THR A N 1
ATOM 1381 C CA . THR A 1 183 ? -17.954 6.424 -5.577 1.00 89.62 183 THR A CA 1
ATOM 1382 C C . THR A 1 183 ? -16.424 6.405 -5.609 1.00 89.62 183 THR A C 1
ATOM 1384 O O . THR A 1 183 ? -15.791 7.346 -6.091 1.00 89.62 183 THR A O 1
ATOM 1387 N N . TRP A 1 184 ? -15.798 5.325 -5.139 1.00 92.69 184 TRP A N 1
ATOM 1388 C CA . TRP A 1 184 ? -14.341 5.168 -5.153 1.00 92.69 184 TRP A CA 1
ATOM 1389 C C . TRP A 1 184 ? -13.785 5.079 -6.568 1.00 92.69 184 TRP A C 1
ATOM 1391 O O . TRP A 1 184 ? -12.809 5.756 -6.886 1.00 92.69 184 TRP A O 1
ATOM 1401 N N . MET A 1 185 ? -14.438 4.319 -7.442 1.00 94.44 185 MET A N 1
ATOM 1402 C CA . MET A 1 185 ? -14.047 4.214 -8.843 1.00 94.44 185 MET A CA 1
ATOM 1403 C C . MET A 1 185 ? -14.256 5.528 -9.595 1.00 94.44 185 MET A C 1
ATOM 1405 O O . MET A 1 185 ? -13.412 5.900 -10.410 1.00 94.44 185 MET A O 1
ATOM 1409 N N . ALA A 1 186 ? -15.328 6.271 -9.305 1.00 92.69 186 ALA A N 1
ATOM 1410 C CA . ALA A 1 186 ? -15.518 7.618 -9.836 1.00 92.69 186 ALA A CA 1
ATOM 1411 C C . ALA A 1 186 ? -14.365 8.537 -9.418 1.00 92.69 186 ALA A C 1
ATOM 1413 O O . ALA A 1 186 ? -13.767 9.190 -10.271 1.00 92.69 186 ALA A O 1
ATOM 1414 N N . ARG A 1 187 ? -13.969 8.504 -8.141 1.00 91.75 187 ARG A N 1
ATOM 1415 C CA . ARG A 1 187 ? -12.816 9.262 -7.642 1.00 91.75 187 ARG A CA 1
ATOM 1416 C C . ARG A 1 187 ? -11.505 8.845 -8.311 1.00 91.75 187 ARG A C 1
ATOM 1418 O O . ARG A 1 187 ? -10.733 9.716 -8.701 1.00 91.75 187 ARG A O 1
ATOM 1425 N N . CYS A 1 188 ? -11.257 7.548 -8.492 1.00 95.25 188 CYS A N 1
ATOM 1426 C CA . CYS A 1 188 ? -10.092 7.051 -9.230 1.00 95.25 188 CYS A CA 1
ATOM 1427 C C . CYS A 1 188 ? -10.058 7.583 -10.669 1.00 95.25 188 CYS A C 1
ATOM 1429 O O . CYS A 1 188 ? -9.007 8.036 -11.118 1.00 95.25 188 CYS A O 1
ATOM 1431 N N . ARG A 1 189 ? -11.199 7.591 -11.374 1.00 95.12 189 ARG A N 1
ATOM 1432 C CA . ARG A 1 189 ? -11.303 8.151 -12.732 1.00 95.12 189 ARG A CA 1
ATOM 1433 C C . ARG A 1 189 ? -11.015 9.650 -12.760 1.00 95.12 189 ARG A C 1
ATOM 1435 O O . ARG A 1 189 ? -10.245 10.085 -13.610 1.00 95.12 189 ARG A O 1
ATOM 1442 N N . THR A 1 190 ? -11.565 10.419 -11.820 1.00 93.88 190 THR A N 1
ATOM 1443 C CA . THR A 1 190 ? -11.287 11.860 -11.707 1.00 93.88 190 THR A CA 1
ATOM 1444 C C . THR A 1 190 ? -9.801 12.125 -11.479 1.00 93.88 190 THR A C 1
ATOM 1446 O O . THR A 1 190 ? -9.225 12.973 -12.151 1.00 93.88 190 THR A O 1
ATOM 1449 N N . ILE A 1 191 ? -9.151 11.370 -10.587 1.00 91.81 191 ILE A N 1
ATOM 1450 C CA . ILE A 1 191 ? -7.709 11.511 -10.329 1.00 91.81 191 ILE A CA 1
ATOM 1451 C C . ILE A 1 191 ? -6.892 11.120 -11.565 1.00 91.81 191 ILE A C 1
ATOM 1453 O O . ILE A 1 191 ? -5.940 11.814 -11.910 1.00 91.81 191 ILE A O 1
ATOM 1457 N N . ALA A 1 192 ? -7.259 10.035 -12.250 1.00 92.38 192 ALA A N 1
ATOM 1458 C CA . ALA A 1 192 ? -6.582 9.616 -13.474 1.00 92.38 192 ALA A CA 1
ATOM 1459 C C . ALA A 1 192 ? -6.671 10.694 -14.569 1.00 92.38 192 ALA A C 1
ATOM 1461 O O . ALA A 1 192 ? -5.665 10.990 -15.211 1.00 92.38 192 ALA A O 1
ATOM 1462 N N . ALA A 1 193 ? -7.848 11.303 -14.745 1.00 92.06 193 ALA A N 1
ATOM 1463 C CA . ALA A 1 193 ? -8.057 12.398 -15.688 1.00 92.06 193 ALA A CA 1
ATOM 1464 C C . ALA A 1 193 ? -7.235 13.642 -15.312 1.00 92.06 193 ALA A C 1
ATOM 1466 O O . ALA A 1 193 ? -6.542 14.184 -16.167 1.00 92.06 193 ALA A O 1
ATOM 1467 N N . ASP A 1 194 ? -7.234 14.029 -14.031 1.00 90.56 194 ASP A N 1
ATOM 1468 C CA . ASP A 1 194 ? -6.454 15.167 -13.520 1.00 90.56 194 ASP A CA 1
ATOM 1469 C C . ASP A 1 194 ? -4.947 14.990 -13.765 1.00 90.56 194 ASP A C 1
ATOM 1471 O O . ASP A 1 194 ? -4.261 15.912 -14.204 1.00 90.56 194 ASP A O 1
ATOM 1475 N N . VAL A 1 195 ? -4.420 13.783 -13.532 1.00 90.12 195 VAL A N 1
ATOM 1476 C CA . VAL A 1 195 ? -3.009 13.464 -13.798 1.00 90.12 195 VAL A CA 1
ATOM 1477 C C . VAL A 1 195 ? -2.703 13.492 -15.296 1.00 90.12 195 VAL A C 1
ATOM 1479 O O . VAL A 1 195 ? -1.659 14.016 -15.685 1.00 90.12 195 VAL A O 1
ATOM 1482 N N . ALA A 1 196 ? -3.592 12.951 -16.133 1.00 89.88 196 ALA A N 1
ATOM 1483 C CA . ALA A 1 196 ? -3.420 12.966 -17.584 1.00 89.88 196 ALA A CA 1
ATOM 1484 C C . ALA A 1 196 ? -3.428 14.397 -18.152 1.00 89.88 196 ALA A C 1
ATOM 1486 O O . ALA A 1 196 ? -2.646 14.702 -19.051 1.00 89.88 196 ALA A O 1
ATOM 1487 N N . GLU A 1 197 ? -4.265 15.279 -17.601 1.00 91.06 197 GLU A N 1
ATOM 1488 C CA . GLU A 1 197 ? -4.346 16.690 -17.984 1.00 91.06 197 GLU A CA 1
ATOM 1489 C C . GLU A 1 197 ? -3.106 17.477 -17.535 1.00 91.06 197 GLU A C 1
ATOM 1491 O O . GLU A 1 197 ? -2.465 18.157 -18.338 1.00 91.06 197 GLU A O 1
ATOM 1496 N N . LYS A 1 198 ? -2.728 17.361 -16.256 1.00 89.06 198 LYS A N 1
ATOM 1497 C CA . LYS A 1 198 ? -1.633 18.149 -15.664 1.00 89.06 198 LYS A CA 1
ATOM 1498 C C . LYS A 1 198 ? -0.247 17.654 -16.045 1.00 89.06 198 LYS A C 1
ATOM 1500 O O . LYS A 1 198 ? 0.733 18.387 -15.913 1.00 89.06 198 LYS A O 1
ATOM 1505 N N . THR A 1 199 ? -0.118 16.399 -16.455 1.00 85.75 199 THR A N 1
ATOM 1506 C CA . THR A 1 199 ? 1.177 15.801 -16.776 1.00 85.75 199 THR A CA 1
ATOM 1507 C C . THR A 1 199 ? 1.040 14.942 -18.034 1.00 85.75 199 THR A C 1
ATOM 1509 O O . THR A 1 199 ? 1.004 13.719 -17.942 1.00 85.75 199 THR A O 1
ATOM 1512 N N . PRO A 1 200 ? 1.002 15.549 -19.237 1.00 79.19 200 PRO A N 1
ATOM 1513 C CA . PRO A 1 200 ? 0.815 14.810 -20.492 1.00 79.19 200 PRO A CA 1
ATOM 1514 C C . PRO A 1 200 ? 1.918 13.781 -20.780 1.00 79.19 200 PRO A C 1
ATOM 1516 O O . PRO A 1 200 ? 1.691 12.793 -21.473 1.00 79.19 200 PRO A O 1
ATOM 1519 N N . SER A 1 201 ? 3.118 13.994 -20.233 1.00 75.75 201 SER A N 1
ATOM 1520 C CA . SER A 1 201 ? 4.240 13.049 -20.285 1.00 75.75 201 SER A CA 1
ATOM 1521 C C . SER A 1 201 ? 4.199 11.989 -19.181 1.00 75.75 201 SER A C 1
ATOM 1523 O O . SER A 1 201 ? 5.142 11.209 -19.055 1.00 75.75 201 SER A O 1
ATOM 1525 N N . SER A 1 202 ? 3.146 11.966 -18.360 1.00 78.31 202 SER A N 1
ATOM 1526 C CA . SER A 1 202 ? 3.028 11.050 -17.235 1.00 78.31 202 SER A CA 1
ATOM 1527 C C . SER A 1 202 ? 3.053 9.611 -17.715 1.00 78.31 202 SER A C 1
ATOM 1529 O O . SER A 1 202 ? 2.398 9.219 -18.683 1.00 78.31 202 SER A O 1
ATOM 1531 N N . THR A 1 203 ? 3.789 8.793 -16.976 1.00 88.38 203 THR A N 1
ATOM 1532 C CA . THR A 1 203 ? 3.743 7.349 -17.151 1.00 88.38 203 THR A CA 1
ATOM 1533 C C . THR A 1 203 ? 2.507 6.748 -16.497 1.00 88.38 203 THR A C 1
ATOM 1535 O O . THR A 1 203 ? 2.277 5.564 -16.669 1.00 88.38 203 THR A O 1
ATOM 1538 N N . VAL A 1 204 ? 1.670 7.510 -15.788 1.00 92.12 204 VAL A N 1
ATOM 1539 C CA . VAL A 1 204 ? 0.447 6.981 -15.170 1.00 92.12 204 VAL A CA 1
ATOM 1540 C C . VAL A 1 204 ? -0.550 6.531 -16.243 1.00 92.12 204 VAL A C 1
ATOM 1542 O O . VAL A 1 204 ? -0.924 7.298 -17.125 1.00 92.12 204 VAL A O 1
ATOM 1545 N N . ILE A 1 205 ? -0.991 5.275 -16.154 1.00 93.19 205 ILE A N 1
ATOM 1546 C CA . ILE A 1 205 ? -1.979 4.666 -17.065 1.00 93.19 205 ILE A CA 1
ATOM 1547 C C . ILE A 1 205 ? -3.365 4.539 -16.450 1.00 93.19 205 ILE A C 1
ATOM 1549 O O . ILE A 1 205 ? -4.342 4.350 -17.167 1.00 93.19 205 ILE A O 1
ATOM 1553 N N . GLY A 1 206 ? -3.458 4.655 -15.129 1.00 94.62 206 GLY A N 1
ATOM 1554 C CA . GLY A 1 206 ? -4.720 4.636 -14.415 1.00 94.62 206 GLY A CA 1
ATOM 1555 C C . GLY A 1 206 ? -4.514 4.709 -12.911 1.00 94.62 206 GLY A C 1
ATOM 1556 O O . GLY A 1 206 ? -3.390 4.834 -12.418 1.00 94.62 206 GLY A O 1
ATOM 1557 N N . VAL A 1 207 ? -5.620 4.623 -12.180 1.00 96.69 207 VAL A N 1
ATOM 1558 C CA . VAL A 1 207 ? -5.636 4.658 -10.717 1.00 96.69 207 VAL A CA 1
ATOM 1559 C C . VAL A 1 207 ? -6.453 3.482 -10.215 1.00 96.69 207 VAL A C 1
ATOM 1561 O O . VAL A 1 207 ? -7.638 3.386 -10.526 1.00 96.69 207 VAL A O 1
ATOM 1564 N N . ILE A 1 208 ? -5.828 2.605 -9.433 1.00 96.88 208 ILE A N 1
ATOM 1565 C CA . ILE A 1 208 ? -6.510 1.486 -8.779 1.00 96.88 208 ILE A CA 1
ATOM 1566 C C . ILE A 1 208 ? -6.938 1.925 -7.373 1.00 96.88 208 ILE A C 1
ATOM 1568 O O . ILE A 1 208 ? -6.155 2.580 -6.672 1.00 96.88 208 ILE A O 1
ATOM 1572 N N . PRO A 1 209 ? -8.172 1.611 -6.941 1.00 97.19 209 PRO A N 1
ATOM 1573 C CA . PRO A 1 209 ? -8.584 1.858 -5.568 1.00 97.19 209 PRO A CA 1
ATOM 1574 C C . PRO A 1 209 ? -7.747 1.004 -4.609 1.00 97.19 209 PRO A C 1
ATOM 1576 O O . PRO A 1 209 ? -7.575 -0.196 -4.829 1.00 97.19 209 PRO A O 1
ATOM 1579 N N . ALA A 1 210 ? -7.256 1.599 -3.523 1.00 97.06 210 ALA A N 1
ATOM 1580 C CA . ALA A 1 210 ? -6.706 0.852 -2.402 1.00 97.06 210 ALA A CA 1
ATOM 1581 C C . ALA A 1 210 ? -7.464 1.134 -1.107 1.00 97.06 210 ALA A C 1
ATOM 1583 O O . ALA A 1 210 ? -7.964 2.240 -0.878 1.00 97.06 210 ALA A O 1
ATOM 1584 N N . ILE A 1 211 ? -7.528 0.121 -0.251 1.00 95.62 211 ILE A N 1
ATOM 1585 C CA . ILE A 1 211 ? -8.136 0.189 1.072 1.00 95.62 211 ILE A CA 1
ATOM 1586 C C . ILE A 1 211 ? -7.069 -0.169 2.087 1.00 95.62 211 ILE A C 1
ATOM 1588 O O . ILE A 1 211 ? -6.499 -1.257 2.048 1.00 95.62 211 ILE A O 1
ATOM 1592 N N . CYS A 1 212 ? -6.839 0.737 3.022 1.00 95.88 212 CYS A N 1
ATOM 1593 C CA . CYS A 1 212 ? -6.021 0.490 4.192 1.00 95.88 212 CYS A CA 1
ATOM 1594 C C . CYS A 1 212 ? -6.967 0.200 5.363 1.00 95.88 212 CYS A C 1
ATOM 1596 O O . CYS A 1 212 ? -7.753 1.070 5.738 1.00 95.88 212 CYS A O 1
ATOM 1598 N N . MET A 1 213 ? -6.928 -1.013 5.915 1.00 93.62 213 MET A N 1
ATOM 1599 C CA . MET A 1 213 ? -7.824 -1.462 6.984 1.00 93.62 213 MET A CA 1
ATOM 1600 C C . MET A 1 213 ? -7.069 -1.731 8.283 1.00 93.62 213 MET A C 1
ATOM 1602 O O . MET A 1 213 ? -6.066 -2.436 8.267 1.00 93.62 213 MET A O 1
ATOM 1606 N N . ILE A 1 214 ? -7.589 -1.236 9.405 1.00 91.12 214 ILE A N 1
ATOM 1607 C CA . ILE A 1 214 ? -7.172 -1.651 10.750 1.00 91.12 214 ILE A CA 1
ATOM 1608 C C . ILE A 1 214 ? -8.310 -2.444 11.370 1.00 91.12 214 ILE A C 1
ATOM 1610 O O . ILE A 1 214 ? -9.422 -1.924 11.497 1.00 91.12 214 ILE A O 1
ATOM 1614 N N . SER A 1 215 ? -8.018 -3.668 11.797 1.00 84.38 215 SER A N 1
ATOM 1615 C CA . SER A 1 215 ? -8.931 -4.447 12.628 1.00 84.38 215 SER A CA 1
ATOM 1616 C C . SER A 1 215 ? -8.606 -4.252 14.098 1.00 84.38 215 SER A C 1
ATOM 1618 O O . SER A 1 215 ? -7.455 -4.318 14.517 1.00 84.38 215 SER A O 1
ATOM 1620 N N . THR A 1 216 ? -9.646 -4.001 14.879 1.00 80.69 216 THR A N 1
ATOM 1621 C CA . THR A 1 216 ? -9.592 -3.931 16.340 1.00 80.69 216 THR A CA 1
ATOM 1622 C C . THR A 1 216 ? -10.598 -4.932 16.887 1.00 80.69 216 THR A C 1
ATOM 1624 O O . THR A 1 216 ? -11.511 -5.336 16.166 1.00 80.69 216 THR A O 1
ATOM 1627 N N . ASN A 1 217 ? -10.501 -5.279 18.169 1.00 75.31 217 ASN A N 1
ATOM 1628 C CA . ASN A 1 217 ? -11.387 -6.271 18.794 1.00 75.31 217 ASN A CA 1
ATOM 1629 C C . ASN A 1 217 ? -12.885 -5.930 18.671 1.00 75.31 217 ASN A C 1
ATOM 1631 O O . ASN A 1 217 ? -13.732 -6.796 18.853 1.00 75.31 217 ASN A O 1
ATOM 1635 N N . ARG A 1 218 ? -13.229 -4.663 18.401 1.00 76.31 218 ARG A N 1
ATOM 1636 C CA . ARG A 1 218 ? -14.621 -4.191 18.365 1.00 76.31 218 ARG A CA 1
ATOM 1637 C C . ARG A 1 218 ? -15.053 -3.594 17.034 1.00 76.31 218 ARG A C 1
ATOM 1639 O O . ARG A 1 218 ? -16.251 -3.527 16.772 1.00 76.31 218 ARG A O 1
ATOM 1646 N N . ARG A 1 219 ? -14.121 -3.061 16.239 1.00 82.81 219 ARG A N 1
ATOM 1647 C CA . ARG A 1 219 ? -14.422 -2.264 15.039 1.00 82.81 219 ARG A CA 1
ATOM 1648 C C . ARG A 1 219 ? -13.324 -2.392 13.992 1.00 82.81 219 ARG A C 1
ATOM 1650 O O . ARG A 1 219 ? -12.148 -2.509 14.329 1.00 82.81 219 ARG A O 1
ATOM 1657 N N . ASN A 1 220 ? -13.714 -2.274 12.730 1.00 85.38 220 ASN A N 1
ATOM 1658 C CA . ASN A 1 220 ? -12.782 -2.118 11.623 1.00 85.38 220 ASN A CA 1
ATOM 1659 C C . ASN A 1 220 ? -12.781 -0.656 11.170 1.00 85.38 220 ASN A C 1
ATOM 1661 O O . ASN A 1 220 ? -13.844 -0.053 11.007 1.00 85.38 220 ASN A O 1
ATOM 1665 N N . TYR A 1 221 ? -11.593 -0.103 10.959 1.00 88.88 221 TYR A N 1
ATOM 1666 C CA . TYR A 1 221 ? -11.389 1.237 10.417 1.00 88.88 221 TYR A CA 1
ATOM 1667 C C . TYR A 1 221 ? -10.809 1.119 9.016 1.00 88.88 221 TYR A C 1
ATOM 1669 O O . TYR A 1 221 ? -9.916 0.305 8.791 1.00 88.88 221 TYR A O 1
ATOM 1677 N N . TYR A 1 222 ? -11.289 1.941 8.084 1.00 91.44 222 TYR A N 1
ATOM 1678 C CA . TYR A 1 222 ? -10.876 1.883 6.685 1.00 91.44 222 TYR A CA 1
ATOM 1679 C C . TYR A 1 222 ? -10.488 3.269 6.184 1.00 91.44 222 TYR A C 1
ATOM 1681 O O . TYR A 1 222 ? -11.196 4.247 6.424 1.00 91.44 222 TYR A O 1
ATOM 1689 N N . ALA A 1 223 ? -9.402 3.338 5.423 1.00 92.06 223 ALA A N 1
ATOM 1690 C CA . ALA A 1 223 ? -8.997 4.514 4.674 1.00 92.06 223 ALA A CA 1
ATOM 1691 C C . ALA A 1 223 ? -8.904 4.179 3.184 1.00 92.06 223 ALA A C 1
ATOM 1693 O O . ALA A 1 223 ? -8.202 3.252 2.784 1.00 92.06 223 ALA A O 1
ATOM 1694 N N . PH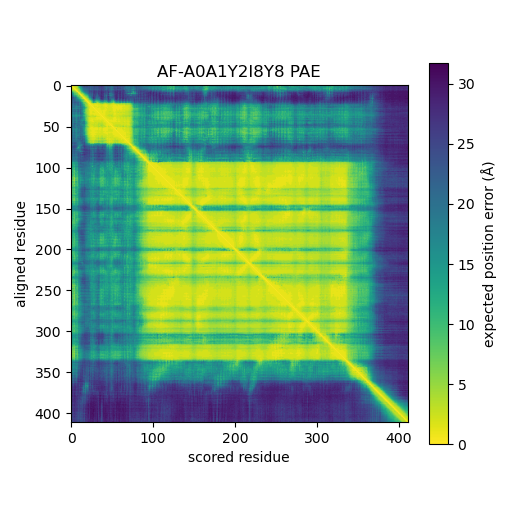E A 1 224 ? -9.598 4.966 2.363 1.00 93.25 224 PHE A N 1
ATOM 1695 C CA . PHE A 1 224 ? -9.459 4.920 0.912 1.00 93.25 224 PHE A CA 1
ATOM 1696 C C . PHE A 1 224 ? -8.177 5.644 0.475 1.00 93.25 224 PHE A C 1
ATOM 1698 O O . PHE A 1 224 ? -7.951 6.806 0.846 1.00 93.25 224 PHE A O 1
ATOM 1705 N N . HIS A 1 225 ? -7.368 4.963 -0.334 1.00 94.38 225 HIS A N 1
ATOM 1706 C CA . HIS A 1 225 ? -6.102 5.443 -0.872 1.00 94.38 225 HIS A CA 1
ATOM 1707 C C . HIS A 1 225 ? -6.006 5.132 -2.376 1.00 94.38 225 HIS A C 1
ATOM 1709 O O . HIS A 1 225 ? -5.812 3.983 -2.753 1.00 94.38 225 HIS A O 1
ATOM 1715 N N . PRO A 1 226 ? -6.153 6.119 -3.267 1.00 95.50 226 PRO A N 1
ATOM 1716 C CA . PRO A 1 226 ? -5.979 5.895 -4.699 1.00 95.50 226 PRO A CA 1
ATOM 1717 C C . PRO A 1 226 ? -4.496 5.674 -5.028 1.00 95.50 226 PRO A C 1
ATOM 1719 O O . PRO A 1 226 ? -3.660 6.508 -4.681 1.00 95.50 226 PRO A O 1
ATOM 1722 N N . VAL A 1 227 ? -4.172 4.580 -5.722 1.00 96.44 227 VAL A N 1
ATOM 1723 C CA . VAL A 1 227 ? -2.797 4.262 -6.141 1.00 96.44 227 VAL A CA 1
ATOM 1724 C C . VAL A 1 227 ? -2.651 4.479 -7.641 1.00 96.44 227 VAL A C 1
ATOM 1726 O O . VAL A 1 227 ? -3.344 3.845 -8.439 1.00 96.44 227 VAL A O 1
ATOM 1729 N N . HIS A 1 228 ? -1.735 5.366 -8.031 1.00 95.31 228 HIS A N 1
ATOM 1730 C CA . HIS A 1 228 ? -1.376 5.566 -9.434 1.00 95.31 228 HIS A CA 1
ATOM 1731 C C . HIS A 1 228 ? -0.611 4.350 -9.953 1.00 95.31 228 HIS A C 1
ATOM 1733 O O . HIS A 1 228 ? 0.378 3.930 -9.350 1.00 95.31 228 HIS A O 1
ATOM 1739 N N . ILE A 1 229 ? -1.050 3.809 -11.084 1.00 95.75 229 ILE A N 1
ATOM 1740 C CA . ILE A 1 229 ? -0.377 2.705 -11.761 1.00 95.75 229 ILE A CA 1
ATOM 1741 C C . ILE A 1 229 ? 0.400 3.261 -12.944 1.00 95.75 229 ILE A C 1
ATOM 1743 O O . ILE A 1 229 ? -0.163 3.976 -13.775 1.00 95.75 229 ILE A O 1
ATOM 1747 N N . HIS A 1 230 ? 1.691 2.947 -13.012 1.00 92.94 230 HIS A N 1
ATOM 1748 C CA . HIS A 1 230 ? 2.608 3.471 -14.023 1.00 92.94 230 HIS A CA 1
ATOM 1749 C C . HIS A 1 230 ? 2.799 2.484 -15.168 1.00 92.94 230 HIS A C 1
ATOM 1751 O O . HIS A 1 230 ? 2.815 1.281 -14.943 1.00 92.94 230 HIS A O 1
ATOM 1757 N N . ARG A 1 231 ? 2.957 2.996 -16.389 1.00 91.81 231 ARG A N 1
ATOM 1758 C CA . ARG A 1 231 ? 3.215 2.260 -17.626 1.00 91.81 231 ARG A CA 1
ATOM 1759 C C . ARG A 1 231 ? 4.589 1.595 -17.558 1.00 91.81 231 ARG A C 1
ATOM 1761 O O . ARG A 1 231 ? 5.524 2.236 -17.074 1.00 91.81 231 ARG A O 1
ATOM 1768 N N . PRO A 1 232 ? 4.746 0.389 -18.118 1.00 90.38 232 PRO A N 1
ATOM 1769 C CA . PRO A 1 232 ? 6.060 -0.192 -18.346 1.00 90.38 232 PRO A CA 1
ATOM 1770 C C . PRO A 1 232 ? 6.902 0.640 -19.315 1.00 90.38 232 PRO A C 1
ATOM 1772 O O . PRO A 1 232 ? 6.364 1.367 -20.153 1.00 90.38 232 PRO A O 1
ATOM 1775 N N . HIS A 1 233 ? 8.227 0.508 -19.235 1.00 86.56 233 HIS A N 1
ATOM 1776 C CA . HIS A 1 233 ? 9.145 1.236 -20.119 1.00 86.56 233 HIS A CA 1
ATOM 1777 C C . HIS A 1 233 ? 8.965 0.889 -21.604 1.00 86.56 233 HIS A C 1
ATOM 1779 O O . HIS A 1 233 ? 9.169 1.740 -22.464 1.00 86.56 233 HIS A O 1
ATOM 1785 N N . ASP A 1 234 ? 8.532 -0.337 -21.914 1.00 84.56 234 ASP A N 1
ATOM 1786 C CA . ASP A 1 234 ? 8.239 -0.770 -23.288 1.00 84.56 234 ASP A CA 1
ATOM 1787 C C . ASP A 1 234 ? 6.992 -0.094 -23.897 1.00 84.56 234 ASP A C 1
ATOM 1789 O O . ASP A 1 234 ? 6.689 -0.279 -25.075 1.00 84.56 234 ASP A O 1
ATOM 1793 N N . GLY A 1 235 ? 6.267 0.701 -23.102 1.00 84.06 235 GLY A N 1
ATOM 1794 C CA . GLY A 1 235 ? 5.066 1.413 -23.512 1.00 84.06 235 GLY A CA 1
ATOM 1795 C C . GLY A 1 235 ? 3.805 0.544 -23.583 1.00 84.06 235 GLY A C 1
ATOM 1796 O O . GLY A 1 235 ? 2.713 1.076 -23.800 1.00 84.06 235 GLY A O 1
ATOM 1797 N N . ASN A 1 236 ? 3.909 -0.768 -23.373 1.00 86.75 236 ASN A N 1
ATOM 1798 C CA . ASN A 1 236 ? 2.820 -1.710 -23.562 1.00 86.75 236 ASN A CA 1
ATOM 1799 C C . ASN A 1 236 ? 2.146 -2.067 -22.227 1.00 86.75 236 ASN A C 1
ATOM 1801 O O . ASN A 1 236 ? 2.652 -2.840 -21.420 1.00 86.75 236 ASN A O 1
ATOM 1805 N N . ALA A 1 237 ? 0.937 -1.545 -22.007 1.00 82.88 237 ALA A N 1
ATOM 1806 C CA . ALA A 1 237 ? 0.148 -1.847 -20.808 1.00 82.88 237 ALA A CA 1
ATOM 1807 C C . ALA A 1 237 ? -0.293 -3.325 -20.708 1.00 82.88 237 ALA A C 1
ATOM 1809 O O . ALA A 1 237 ? -0.656 -3.779 -19.622 1.00 82.88 237 ALA A O 1
ATOM 1810 N N . ALA A 1 238 ? -0.255 -4.074 -21.818 1.00 87.56 238 ALA A N 1
ATOM 1811 C CA . ALA A 1 238 ? -0.539 -5.507 -21.846 1.00 87.56 238 ALA A CA 1
ATOM 1812 C C . ALA A 1 238 ? 0.669 -6.367 -21.433 1.00 87.56 238 ALA A C 1
ATOM 1814 O O . ALA A 1 238 ? 0.535 -7.586 -21.331 1.00 87.56 238 ALA A O 1
ATOM 1815 N N . THR A 1 239 ? 1.844 -5.769 -21.203 1.00 89.81 239 THR A N 1
ATOM 1816 C CA . THR A 1 239 ? 3.043 -6.512 -20.806 1.00 89.81 239 THR A CA 1
ATOM 1817 C C . THR A 1 239 ? 2.816 -7.233 -19.478 1.00 89.81 239 THR A C 1
ATOM 1819 O O . THR A 1 239 ? 2.569 -6.622 -18.437 1.00 89.81 239 THR A O 1
ATOM 1822 N N . ARG A 1 240 ? 2.941 -8.562 -19.517 1.00 91.50 240 ARG A N 1
ATOM 1823 C CA . ARG A 1 240 ? 2.841 -9.453 -18.359 1.00 91.50 240 ARG A CA 1
ATOM 1824 C C . ARG A 1 240 ? 4.212 -9.670 -17.738 1.00 91.50 240 ARG A C 1
ATOM 1826 O O . ARG A 1 240 ? 4.935 -10.607 -18.065 1.00 91.50 240 ARG A O 1
ATOM 1833 N N . MET A 1 241 ? 4.596 -8.771 -16.834 1.00 90.75 241 MET A N 1
ATOM 1834 C CA . MET A 1 241 ? 5.910 -8.832 -16.181 1.00 90.75 241 MET A CA 1
ATOM 1835 C C . MET A 1 241 ? 6.102 -10.096 -15.338 1.00 90.75 241 MET A C 1
ATOM 1837 O O . MET A 1 241 ? 7.233 -10.548 -15.166 1.00 90.75 241 MET A O 1
ATOM 1841 N N . ASN A 1 242 ? 5.015 -10.681 -14.841 1.00 91.56 242 ASN A N 1
ATOM 1842 C CA . ASN A 1 242 ? 5.041 -11.912 -14.063 1.00 91.56 242 ASN A CA 1
ATOM 1843 C C . ASN A 1 242 ? 5.443 -13.160 -14.873 1.00 91.56 242 ASN A C 1
ATOM 1845 O O . ASN A 1 242 ? 5.901 -14.135 -14.280 1.00 91.56 242 ASN A O 1
ATOM 1849 N N . GLU A 1 243 ? 5.343 -13.126 -16.206 1.00 93.56 243 GLU A N 1
ATOM 1850 C CA . GLU A 1 243 ? 5.801 -14.214 -17.082 1.00 93.56 243 GLU A CA 1
ATOM 1851 C C . GLU A 1 243 ? 7.332 -14.221 -17.249 1.00 93.56 243 GLU A C 1
ATOM 1853 O O . GLU A 1 243 ? 7.922 -15.257 -17.557 1.00 93.56 243 GLU A O 1
ATOM 1858 N N . ASN A 1 244 ? 8.005 -13.091 -16.994 1.00 94.56 244 ASN A N 1
ATOM 1859 C CA . ASN A 1 244 ? 9.462 -13.003 -16.989 1.00 94.56 244 ASN A CA 1
ATOM 1860 C C . ASN A 1 244 ? 10.011 -13.263 -15.570 1.00 94.56 244 ASN A C 1
ATOM 1862 O O . ASN A 1 244 ? 9.823 -12.426 -14.681 1.00 94.56 244 ASN A O 1
ATOM 1866 N N . PRO A 1 245 ? 10.772 -14.354 -15.331 1.00 95.12 245 PRO A N 1
ATOM 1867 C CA . PRO A 1 245 ? 11.259 -14.686 -13.990 1.00 95.12 245 PRO A CA 1
ATOM 1868 C C . PRO A 1 245 ? 12.146 -13.608 -13.355 1.00 95.12 245 PRO A C 1
ATOM 1870 O O . PRO A 1 245 ? 12.136 -13.442 -12.135 1.00 95.12 245 PRO A O 1
ATOM 1873 N N . ARG A 1 246 ? 12.912 -12.864 -14.166 1.00 95.19 246 ARG A N 1
ATOM 1874 C CA . ARG A 1 246 ? 13.765 -11.773 -13.679 1.00 95.19 246 ARG A CA 1
ATOM 1875 C C . ARG A 1 246 ? 12.914 -10.591 -13.228 1.00 95.19 246 ARG A C 1
ATOM 1877 O O . ARG A 1 246 ? 13.130 -10.098 -12.124 1.00 95.19 246 ARG A O 1
ATOM 1884 N N . SER A 1 247 ? 11.948 -10.168 -14.043 1.00 95.38 247 SER A N 1
ATOM 1885 C CA . SER A 1 247 ? 11.042 -9.067 -13.696 1.00 95.38 247 SER A CA 1
ATOM 1886 C C . SER A 1 247 ? 10.209 -9.405 -12.463 1.00 95.38 247 SER A C 1
ATOM 1888 O O . SER A 1 247 ? 10.166 -8.616 -11.523 1.00 95.38 247 SER A O 1
ATOM 1890 N N . LEU A 1 248 ? 9.643 -10.615 -12.398 1.00 95.44 248 LEU A N 1
ATOM 1891 C CA . LEU A 1 248 ? 8.917 -11.089 -11.220 1.00 95.44 248 LEU A CA 1
ATOM 1892 C C . LEU A 1 248 ? 9.798 -11.104 -9.961 1.00 95.44 248 LEU A C 1
ATOM 1894 O O . LEU A 1 248 ? 9.342 -10.714 -8.887 1.00 95.44 248 LEU A O 1
ATOM 1898 N N . GLY A 1 249 ? 11.061 -11.527 -10.082 1.00 95.31 249 GLY A N 1
ATOM 1899 C CA . GLY A 1 249 ? 12.026 -11.476 -8.983 1.00 95.31 249 GLY A CA 1
ATOM 1900 C C . GLY A 1 249 ? 12.248 -10.053 -8.463 1.00 95.31 249 GLY A C 1
ATOM 1901 O O . GLY A 1 249 ? 12.222 -9.837 -7.255 1.00 95.31 249 GLY A O 1
ATOM 1902 N N . VAL A 1 250 ? 12.397 -9.076 -9.365 1.00 95.94 250 VAL A N 1
ATOM 1903 C CA . VAL A 1 250 ? 12.547 -7.654 -9.007 1.00 95.94 250 VAL A CA 1
ATOM 1904 C C . VAL A 1 250 ? 11.290 -7.119 -8.315 1.00 95.94 250 VAL A C 1
ATOM 1906 O O . VAL A 1 250 ? 11.405 -6.481 -7.273 1.00 95.94 250 VAL A O 1
ATOM 1909 N N . LEU A 1 251 ? 10.096 -7.412 -8.840 1.00 96.12 251 LEU A N 1
ATOM 1910 C CA . LEU A 1 251 ? 8.823 -6.968 -8.252 1.00 96.12 251 LEU A CA 1
ATOM 1911 C C . LEU A 1 251 ? 8.627 -7.521 -6.830 1.00 96.12 251 LEU A C 1
ATOM 1913 O O . LEU A 1 251 ? 8.260 -6.773 -5.925 1.00 96.12 251 LEU A O 1
ATOM 1917 N N . LYS A 1 252 ? 8.946 -8.805 -6.612 1.00 94.25 252 LYS A N 1
ATOM 1918 C CA . LYS A 1 252 ? 8.934 -9.449 -5.285 1.00 94.25 252 LYS A CA 1
ATOM 1919 C C . LYS A 1 252 ? 9.859 -8.756 -4.304 1.00 94.25 252 LYS A C 1
ATOM 1921 O O . LYS A 1 252 ? 9.450 -8.428 -3.193 1.00 94.25 252 LYS A O 1
ATOM 1926 N N . ASP A 1 253 ? 11.079 -8.490 -4.735 1.00 94.50 253 ASP A N 1
ATOM 1927 C CA . ASP A 1 253 ? 12.070 -7.863 -3.879 1.00 94.50 253 ASP A CA 1
ATOM 1928 C C . ASP A 1 253 ? 11.723 -6.411 -3.537 1.00 94.50 253 ASP A C 1
ATOM 1930 O O . ASP A 1 253 ? 11.905 -5.999 -2.393 1.00 94.50 253 ASP A O 1
ATOM 1934 N N . ILE A 1 254 ? 11.174 -5.640 -4.481 1.00 96.25 254 ILE A N 1
ATOM 1935 C CA . ILE A 1 254 ? 10.671 -4.286 -4.205 1.00 96.25 254 ILE A CA 1
ATOM 1936 C C . ILE A 1 254 ? 9.518 -4.315 -3.214 1.00 96.25 254 ILE A C 1
ATOM 1938 O O . ILE A 1 254 ? 9.526 -3.538 -2.259 1.00 96.25 254 ILE A O 1
ATOM 1942 N N . ALA A 1 255 ? 8.561 -5.228 -3.396 1.00 95.56 255 ALA A N 1
ATOM 1943 C CA . ALA A 1 255 ? 7.470 -5.393 -2.447 1.00 95.56 255 ALA A CA 1
ATOM 1944 C C . ALA A 1 255 ? 8.015 -5.684 -1.038 1.00 95.56 255 ALA A C 1
ATOM 1946 O O . ALA A 1 255 ? 7.606 -5.031 -0.077 1.00 95.56 255 ALA A O 1
ATOM 1947 N N . SER A 1 256 ? 9.006 -6.576 -0.914 1.00 92.56 256 SER A N 1
ATOM 1948 C CA . SER A 1 256 ? 9.675 -6.866 0.360 1.00 92.56 256 SER A CA 1
ATOM 1949 C C . SER A 1 256 ? 10.442 -5.669 0.937 1.00 92.56 256 SER A C 1
ATOM 1951 O O . SER A 1 256 ? 10.391 -5.448 2.146 1.00 92.56 256 SER A O 1
ATOM 1953 N N . LEU A 1 257 ? 11.128 -4.872 0.110 1.00 94.31 257 LEU A N 1
ATOM 1954 C CA . LEU A 1 257 ? 11.846 -3.669 0.553 1.00 94.31 257 LEU A CA 1
ATOM 1955 C C . LEU A 1 257 ? 10.882 -2.590 1.068 1.00 94.31 257 LEU A C 1
ATOM 1957 O O . LEU A 1 257 ? 11.137 -1.999 2.120 1.00 94.31 257 LEU A O 1
ATOM 1961 N N . CYS A 1 258 ? 9.769 -2.350 0.369 1.00 96.06 258 CYS A N 1
ATOM 1962 C CA . CYS A 1 258 ? 8.719 -1.429 0.810 1.00 96.06 258 CYS A CA 1
ATOM 1963 C C . CYS A 1 258 ? 8.061 -1.914 2.101 1.00 96.06 258 CYS A C 1
ATOM 1965 O O . CYS A 1 258 ? 7.952 -1.146 3.056 1.00 96.06 258 CYS A O 1
ATOM 1967 N N . TRP A 1 259 ? 7.684 -3.194 2.149 1.00 94.31 259 TRP A N 1
ATOM 1968 C CA . TRP A 1 259 ? 7.106 -3.823 3.331 1.00 94.31 259 TRP A CA 1
ATOM 1969 C C . TRP A 1 259 ? 8.021 -3.684 4.544 1.00 94.31 259 TRP A C 1
ATOM 1971 O O . TRP A 1 259 ? 7.625 -3.096 5.547 1.00 94.31 259 TRP A O 1
ATOM 1981 N N . GLY A 1 260 ? 9.269 -4.149 4.441 1.00 92.31 260 GLY A N 1
ATOM 1982 C CA . GLY A 1 260 ? 10.239 -4.066 5.529 1.00 92.31 260 GLY A CA 1
ATOM 1983 C C . GLY A 1 260 ? 10.477 -2.628 5.985 1.00 92.31 260 GLY A C 1
ATOM 1984 O O . GLY A 1 260 ? 10.646 -2.380 7.179 1.00 92.31 260 GLY A O 1
ATOM 1985 N N . SER A 1 261 ? 10.468 -1.661 5.059 1.00 94.38 261 SER A N 1
ATOM 1986 C CA . SER A 1 261 ? 10.668 -0.248 5.404 1.00 94.38 261 SER A CA 1
ATOM 1987 C C . SER A 1 261 ? 9.517 0.263 6.265 1.00 94.38 261 SER A C 1
ATOM 1989 O O . SER A 1 261 ? 9.751 0.888 7.300 1.00 94.38 261 SER A O 1
ATOM 1991 N N . ILE A 1 262 ? 8.282 -0.077 5.890 1.00 94.81 262 ILE A N 1
ATOM 1992 C CA . ILE A 1 262 ? 7.084 0.238 6.670 1.00 94.81 262 ILE A CA 1
ATOM 1993 C C . ILE A 1 262 ? 7.134 -0.460 8.040 1.00 94.81 262 ILE A C 1
ATOM 1995 O O . ILE A 1 262 ? 6.888 0.183 9.060 1.00 94.81 262 ILE A O 1
ATOM 1999 N N . GLN A 1 263 ? 7.547 -1.732 8.100 1.00 91.62 263 GLN A N 1
ATOM 2000 C CA . GLN A 1 263 ? 7.709 -2.453 9.370 1.00 91.62 263 GLN A CA 1
ATOM 2001 C C . GLN A 1 263 ? 8.811 -1.875 10.268 1.00 91.62 263 GLN A C 1
ATOM 2003 O O . GLN A 1 263 ? 8.736 -1.995 11.487 1.00 91.62 263 GLN A O 1
ATOM 2008 N N . ALA A 1 264 ? 9.817 -1.210 9.712 1.00 91.38 264 ALA A N 1
ATOM 2009 C CA . ALA A 1 264 ? 10.830 -0.508 10.496 1.00 91.38 264 ALA A CA 1
ATOM 2010 C C . ALA A 1 264 ? 10.391 0.916 10.907 1.00 91.38 264 ALA A C 1
ATOM 2012 O O . ALA A 1 264 ? 11.148 1.644 11.553 1.00 91.38 264 ALA A O 1
ATOM 2013 N N . GLY A 1 265 ? 9.182 1.348 10.520 1.00 93.19 265 GLY A N 1
ATOM 2014 C CA . GLY A 1 265 ? 8.702 2.718 10.714 1.00 93.19 265 GLY A CA 1
ATOM 2015 C C . GLY A 1 265 ? 9.480 3.754 9.904 1.00 93.19 265 GLY A C 1
ATOM 2016 O O . GLY A 1 265 ? 9.512 4.937 10.259 1.00 93.19 265 GLY A O 1
ATOM 2017 N N . LEU A 1 266 ? 10.151 3.308 8.842 1.00 95.38 266 LEU A N 1
ATOM 2018 C CA . LEU A 1 266 ? 10.874 4.162 7.918 1.00 95.38 266 LEU A CA 1
ATOM 2019 C C . LEU A 1 266 ? 9.898 4.744 6.906 1.00 95.38 266 LEU A C 1
ATOM 2021 O O . LEU A 1 266 ? 8.937 4.100 6.486 1.00 95.38 266 LEU A O 1
ATOM 2025 N N . VAL A 1 267 ? 10.178 5.974 6.500 1.00 96.00 267 VAL A N 1
ATOM 2026 C CA . VAL A 1 267 ? 9.400 6.687 5.498 1.00 96.00 267 VAL A CA 1
ATOM 2027 C C . VAL A 1 267 ? 10.247 6.846 4.257 1.00 96.00 267 VAL A C 1
ATOM 2029 O O . VAL A 1 267 ? 11.270 7.541 4.272 1.00 96.00 267 VAL A O 1
ATOM 2032 N N . LEU A 1 268 ? 9.797 6.191 3.192 1.00 96.50 268 LEU A N 1
ATOM 2033 C CA . LEU A 1 268 ? 10.380 6.309 1.868 1.00 96.50 268 LEU A CA 1
ATOM 2034 C C . LEU A 1 268 ? 9.820 7.556 1.189 1.00 96.50 268 LEU A C 1
ATOM 2036 O O . LEU A 1 268 ? 8.614 7.793 1.202 1.00 96.50 268 LEU A O 1
ATOM 2040 N N . ARG A 1 269 ? 10.700 8.338 0.576 1.00 94.50 269 ARG A N 1
ATOM 2041 C CA . ARG A 1 269 ? 10.338 9.437 -0.316 1.00 94.50 269 ARG A CA 1
ATOM 2042 C C . ARG A 1 269 ? 11.023 9.260 -1.650 1.00 94.50 269 ARG A C 1
ATOM 2044 O O . ARG A 1 269 ? 12.042 8.574 -1.756 1.00 94.50 269 ARG A O 1
ATOM 2051 N N . CYS A 1 270 ? 10.478 9.937 -2.647 1.00 91.62 270 CYS A N 1
ATOM 2052 C CA . CYS A 1 270 ? 11.090 9.996 -3.956 1.00 91.62 270 CYS A CA 1
ATOM 2053 C C . CYS A 1 270 ? 12.569 10.435 -3.853 1.00 91.62 270 CYS A C 1
ATOM 2055 O O . CYS A 1 270 ? 12.903 11.253 -2.983 1.00 91.62 270 CYS A O 1
ATOM 2057 N N . PRO A 1 271 ? 13.480 9.885 -4.675 1.00 91.06 271 PRO A N 1
ATOM 2058 C CA . PRO A 1 271 ? 14.876 10.302 -4.659 1.00 91.06 271 PRO A CA 1
ATOM 2059 C C . PRO A 1 271 ? 14.994 11.805 -4.940 1.00 91.06 271 PRO A C 1
ATOM 2061 O O . PRO A 1 271 ? 14.405 12.311 -5.893 1.00 91.06 271 PRO A O 1
ATOM 2064 N N . PHE A 1 272 ? 15.774 12.530 -4.131 1.00 84.31 272 PHE A N 1
ATOM 2065 C CA . PHE A 1 272 ? 16.041 13.954 -4.385 1.00 84.31 272 PHE A CA 1
ATOM 2066 C C . PHE A 1 272 ? 16.933 14.168 -5.610 1.00 84.31 272 PHE A C 1
ATOM 2068 O O . PHE A 1 272 ? 16.886 15.214 -6.252 1.00 84.31 272 PHE A O 1
ATOM 2075 N N . ASN A 1 273 ? 17.781 13.184 -5.906 1.00 87.50 273 ASN A N 1
ATOM 2076 C CA . ASN A 1 273 ? 18.658 13.194 -7.059 1.00 87.50 273 ASN A CA 1
ATOM 2077 C C . ASN A 1 273 ? 18.014 12.369 -8.183 1.00 87.50 273 ASN A C 1
ATOM 2079 O O . ASN A 1 273 ? 17.896 11.158 -8.018 1.00 87.50 273 ASN A O 1
ATOM 2083 N N . PRO A 1 274 ? 17.688 12.965 -9.343 1.00 83.00 274 PRO A N 1
ATOM 2084 C CA . PRO A 1 274 ? 17.118 12.239 -10.480 1.00 83.00 274 PRO A CA 1
ATOM 2085 C C . PRO A 1 274 ? 17.999 11.104 -11.023 1.00 83.00 274 PRO A C 1
ATOM 2087 O O . PRO A 1 274 ? 17.513 10.245 -11.746 1.00 83.00 274 PRO A O 1
ATOM 2090 N N . LYS A 1 275 ? 19.303 11.101 -10.712 1.00 88.31 275 LYS A N 1
ATOM 2091 C CA . LYS A 1 275 ? 20.234 10.024 -11.091 1.00 88.31 275 LYS A CA 1
ATOM 2092 C C . LYS A 1 275 ? 20.215 8.839 -10.123 1.00 88.31 275 LYS A C 1
ATOM 2094 O O . LYS A 1 275 ? 20.884 7.841 -10.374 1.00 88.31 275 LYS A O 1
ATOM 2099 N N . GLN A 1 276 ? 19.543 8.986 -8.987 1.00 91.56 276 GLN A N 1
ATOM 2100 C CA . GLN A 1 276 ? 19.425 7.964 -7.962 1.00 91.56 276 GLN A CA 1
ATOM 2101 C C . GLN A 1 276 ? 18.077 7.266 -8.126 1.00 91.56 276 GLN A C 1
ATOM 2103 O O . GLN A 1 276 ? 17.045 7.927 -8.187 1.00 91.56 276 GLN A O 1
ATOM 2108 N N . HIS A 1 277 ? 18.090 5.937 -8.188 1.00 9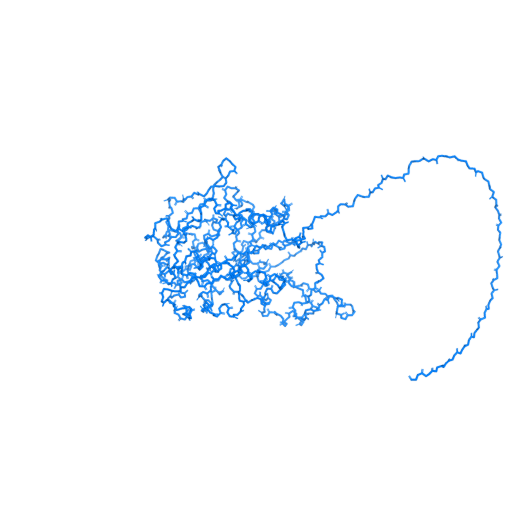3.06 277 HIS A N 1
ATOM 2109 C CA . HIS A 1 277 ? 16.863 5.148 -8.294 1.00 93.06 277 HIS A CA 1
ATOM 2110 C C . HIS A 1 277 ? 16.316 4.798 -6.912 1.00 93.06 277 HIS A C 1
ATOM 2112 O O . HIS A 1 277 ? 15.110 4.778 -6.693 1.00 93.06 277 HIS A O 1
ATOM 2118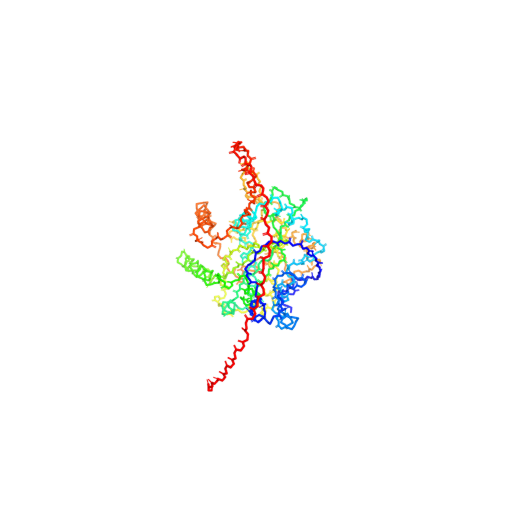 N N . GLU A 1 278 ? 17.189 4.524 -5.947 1.00 94.62 278 GLU A N 1
ATOM 2119 C CA . GLU A 1 278 ? 16.749 4.144 -4.616 1.00 94.62 278 GLU A CA 1
ATOM 2120 C C . GLU A 1 278 ? 16.135 5.330 -3.847 1.00 94.62 278 GLU A C 1
ATOM 2122 O O . GLU A 1 278 ? 16.680 6.438 -3.881 1.00 94.62 278 GLU A O 1
ATOM 2127 N N . PRO A 1 279 ? 15.014 5.121 -3.132 1.00 95.50 279 PRO A N 1
ATOM 2128 C CA . PRO A 1 279 ? 14.317 6.205 -2.470 1.00 95.50 279 PRO A CA 1
ATOM 2129 C C . PRO A 1 279 ? 15.128 6.792 -1.323 1.00 95.50 279 PRO A C 1
ATOM 2131 O O . PRO A 1 279 ? 15.950 6.120 -0.680 1.00 95.50 279 PRO A O 1
ATOM 2134 N N . THR A 1 280 ? 14.838 8.058 -1.025 1.00 95.06 280 THR A N 1
ATOM 2135 C CA . THR A 1 280 ? 15.385 8.693 0.166 1.00 95.06 280 THR A CA 1
ATOM 2136 C C . THR A 1 280 ? 14.672 8.140 1.390 1.00 95.06 280 THR A C 1
ATOM 2138 O O . THR A 1 280 ? 13.445 8.171 1.471 1.00 95.06 280 THR A O 1
ATOM 2141 N N . VAL A 1 281 ? 15.443 7.663 2.363 1.00 96.00 281 VAL A N 1
ATOM 2142 C CA . VAL A 1 281 ? 14.904 7.087 3.597 1.00 96.00 281 VAL A CA 1
ATOM 2143 C C . VAL A 1 281 ? 15.017 8.088 4.734 1.00 96.00 281 VAL A C 1
ATOM 2145 O O . VAL A 1 281 ? 16.060 8.712 4.942 1.00 96.00 281 VAL A O 1
ATOM 2148 N N . GLY A 1 282 ? 13.937 8.236 5.490 1.00 95.69 282 GLY A N 1
ATOM 2149 C CA . GLY A 1 282 ? 13.894 9.095 6.661 1.00 95.69 282 GLY A CA 1
ATOM 2150 C C . GLY A 1 282 ? 12.939 8.585 7.725 1.00 95.69 282 GLY A C 1
ATOM 2151 O O . GLY A 1 282 ? 12.320 7.530 7.588 1.00 95.69 282 GLY A O 1
ATOM 2152 N N . THR A 1 283 ? 12.820 9.364 8.788 1.00 95.88 283 THR A N 1
ATOM 2153 C CA . THR A 1 283 ? 11.819 9.189 9.841 1.00 95.88 283 THR A CA 1
ATOM 2154 C C . THR A 1 283 ? 11.170 10.533 10.128 1.00 95.88 283 THR A C 1
ATOM 2156 O O . THR A 1 283 ? 11.736 11.587 9.820 1.00 95.88 283 THR A O 1
ATOM 2159 N N . PHE A 1 284 ? 9.973 10.519 10.701 1.00 92.81 284 PHE A N 1
ATOM 2160 C CA . PHE A 1 284 ? 9.418 11.737 11.272 1.00 92.81 284 PHE A CA 1
ATOM 2161 C C . PHE A 1 284 ? 9.987 11.943 12.670 1.00 92.81 284 PHE A C 1
ATOM 2163 O O . PHE A 1 284 ? 10.225 10.985 13.396 1.00 92.81 284 PHE A O 1
ATOM 2170 N N . ILE A 1 285 ? 10.229 13.205 13.011 1.00 92.00 285 ILE A N 1
ATOM 2171 C CA . ILE A 1 285 ? 10.628 13.647 14.344 1.00 92.00 285 ILE A CA 1
ATOM 2172 C C . ILE A 1 285 ? 9.733 14.806 14.771 1.00 92.00 285 ILE A C 1
ATOM 2174 O O . ILE A 1 285 ? 9.377 15.665 13.952 1.00 92.00 285 ILE A O 1
ATOM 2178 N N . LYS A 1 286 ? 9.385 14.852 16.057 1.00 86.44 286 LYS A N 1
ATOM 2179 C CA . LYS A 1 286 ? 8.587 15.940 16.625 1.00 86.44 286 LYS A CA 1
ATOM 2180 C C . LYS A 1 286 ? 9.485 17.152 16.893 1.00 86.44 286 LYS A C 1
ATOM 2182 O O . LYS A 1 286 ? 10.517 17.040 17.550 1.00 86.44 286 LYS A O 1
ATOM 2187 N N . ARG A 1 287 ? 9.115 18.328 16.385 1.00 88.31 287 ARG A N 1
ATOM 2188 C CA . ARG A 1 287 ? 9.781 19.614 16.650 1.00 88.31 287 ARG A CA 1
ATOM 2189 C C . ARG A 1 287 ? 8.730 20.662 16.978 1.00 88.31 287 ARG A C 1
ATOM 2191 O O . ARG A 1 287 ? 7.948 21.006 16.102 1.00 88.31 287 ARG A O 1
ATOM 2198 N N . LYS A 1 288 ? 8.746 21.199 18.205 1.00 87.81 288 LYS A N 1
ATOM 2199 C CA . LYS A 1 288 ? 7.800 22.245 18.650 1.00 87.81 288 LYS A CA 1
ATOM 2200 C C . LYS A 1 288 ? 6.341 21.883 18.315 1.00 87.81 288 LYS A C 1
ATOM 2202 O O . LYS A 1 288 ? 5.650 22.640 17.650 1.00 87.81 288 LYS A O 1
ATOM 2207 N N . ASP A 1 289 ? 5.941 20.666 18.678 1.00 82.19 289 ASP A N 1
ATOM 2208 C CA . ASP A 1 289 ? 4.616 20.091 18.396 1.00 82.19 289 ASP A CA 1
ATOM 2209 C C . ASP A 1 289 ? 4.243 19.838 16.934 1.00 82.19 289 ASP A C 1
ATOM 2211 O O . ASP A 1 289 ? 3.150 19.353 16.657 1.00 82.19 289 ASP A O 1
ATOM 2215 N N . MET A 1 290 ? 5.175 20.028 16.001 1.00 82.94 290 MET A N 1
ATOM 2216 C CA . MET A 1 290 ? 4.981 19.680 14.598 1.00 82.94 290 MET A CA 1
ATOM 2217 C C . MET A 1 290 ? 5.808 18.463 14.197 1.00 82.94 290 MET A C 1
ATOM 2219 O O . MET A 1 290 ? 6.973 18.313 14.573 1.00 82.94 290 MET A O 1
ATOM 2223 N N . TRP A 1 291 ? 5.212 17.601 13.381 1.00 87.50 291 TRP A N 1
ATOM 2224 C CA . TRP A 1 291 ? 5.915 16.495 12.748 1.00 87.50 291 TRP A CA 1
ATOM 2225 C C . TRP A 1 291 ? 6.751 17.002 11.578 1.00 87.50 291 TRP A C 1
ATOM 2227 O O . TRP A 1 291 ? 6.244 17.659 10.673 1.00 87.50 291 TRP A O 1
ATOM 2237 N N . SER A 1 292 ? 8.043 16.680 11.582 1.00 90.31 292 SER A N 1
ATOM 2238 C CA . SER A 1 292 ? 8.950 17.005 10.481 1.00 90.31 292 SER A CA 1
ATOM 2239 C C . SER A 1 292 ? 9.670 15.752 10.012 1.00 90.31 292 SER A C 1
ATOM 2241 O O . SER A 1 292 ? 10.265 15.033 10.813 1.00 90.31 292 SER A O 1
ATOM 2243 N N . TRP A 1 293 ? 9.608 15.477 8.712 1.00 94.69 293 TRP A N 1
ATOM 2244 C CA . TRP A 1 293 ? 10.381 14.390 8.127 1.00 94.69 293 TRP A CA 1
ATOM 2245 C C . TRP A 1 293 ? 11.857 14.783 8.076 1.00 94.69 293 TRP A C 1
ATOM 2247 O O . TRP A 1 293 ? 12.205 15.896 7.672 1.00 94.69 293 TRP A O 1
ATOM 2257 N N . LYS A 1 294 ? 12.733 13.868 8.487 1.00 95.25 294 LYS A N 1
ATOM 2258 C CA . LYS A 1 294 ? 14.179 14.059 8.474 1.00 95.25 294 LYS A CA 1
ATOM 2259 C C . LYS A 1 294 ? 14.847 12.900 7.731 1.00 95.25 294 LYS A C 1
ATOM 2261 O O . LYS A 1 294 ? 14.653 11.746 8.120 1.00 95.25 294 LYS A O 1
ATOM 2266 N N . PRO A 1 295 ? 15.681 13.183 6.714 1.00 95.81 295 PRO A N 1
ATOM 2267 C CA . PRO A 1 295 ? 16.424 12.140 6.023 1.00 95.81 295 PRO A CA 1
ATOM 2268 C C . PRO A 1 295 ? 17.457 11.505 6.959 1.00 95.81 295 PRO A C 1
ATOM 2270 O O . PRO A 1 295 ? 18.133 12.198 7.732 1.00 95.81 295 PRO A O 1
ATOM 2273 N N . ARG A 1 296 ? 17.628 10.187 6.848 1.00 95.38 296 ARG A N 1
ATOM 2274 C CA . ARG A 1 296 ? 18.704 9.446 7.510 1.00 95.38 296 ARG A CA 1
ATOM 2275 C C . ARG A 1 296 ? 19.980 9.545 6.678 1.00 95.38 296 ARG A C 1
ATOM 2277 O O . ARG A 1 296 ? 20.109 8.912 5.637 1.00 95.38 296 ARG A O 1
ATOM 2284 N N . LYS A 1 297 ? 20.932 10.365 7.131 1.00 93.00 297 LYS A N 1
ATOM 2285 C CA . LYS A 1 297 ? 22.195 10.626 6.409 1.00 93.00 297 LYS A CA 1
ATOM 2286 C C . LYS A 1 297 ? 23.127 9.413 6.358 1.00 93.00 297 LYS A C 1
ATOM 2288 O O . LYS A 1 297 ? 23.947 9.301 5.458 1.00 93.00 297 LYS A O 1
ATOM 2293 N N . ASP A 1 298 ? 23.011 8.540 7.346 1.00 91.19 298 ASP A N 1
ATOM 2294 C CA . ASP A 1 298 ? 23.769 7.304 7.517 1.00 91.19 298 ASP A CA 1
ATOM 2295 C C . ASP A 1 298 ? 23.162 6.119 6.750 1.00 91.19 298 ASP A C 1
ATOM 2297 O O . ASP A 1 298 ? 23.707 5.015 6.799 1.00 91.19 298 ASP A O 1
ATOM 2301 N N . TRP A 1 299 ? 22.043 6.325 6.045 1.00 93.50 299 TRP A N 1
ATOM 2302 C CA . TRP A 1 299 ? 21.318 5.243 5.398 1.00 93.50 299 TRP A CA 1
ATOM 2303 C C . TRP A 1 299 ? 22.119 4.593 4.268 1.00 93.50 299 TRP A C 1
ATOM 2305 O O . TRP A 1 299 ? 22.587 5.257 3.340 1.00 93.50 299 TRP A O 1
ATOM 2315 N N . LYS A 1 300 ? 22.225 3.262 4.319 1.00 92.50 300 LYS A N 1
ATOM 2316 C CA . LYS A 1 300 ? 22.866 2.445 3.287 1.00 92.50 300 LYS A CA 1
ATOM 2317 C C . LYS A 1 300 ? 21.951 1.289 2.913 1.00 92.50 300 LYS A C 1
ATOM 2319 O O . LYS A 1 300 ? 21.809 0.339 3.678 1.00 92.50 300 LYS A O 1
ATOM 2324 N N . TRP A 1 301 ? 21.396 1.341 1.706 1.00 91.44 301 TRP A N 1
ATOM 2325 C CA . TRP A 1 301 ? 20.536 0.283 1.170 1.00 91.44 301 TRP A CA 1
ATOM 2326 C C . TRP A 1 301 ? 21.209 -1.093 1.156 1.00 91.44 301 TRP A C 1
ATOM 2328 O O . TRP A 1 301 ? 20.567 -2.087 1.477 1.00 91.44 301 TRP A O 1
ATOM 2338 N N . ASP A 1 302 ? 22.512 -1.149 0.885 1.00 87.69 302 ASP A N 1
ATOM 2339 C CA . ASP A 1 302 ? 23.263 -2.411 0.888 1.00 87.69 302 ASP A CA 1
ATOM 2340 C C . ASP A 1 302 ? 23.357 -3.030 2.295 1.00 87.69 302 ASP A C 1
ATOM 2342 O O . ASP A 1 302 ? 23.321 -4.248 2.441 1.00 87.69 302 ASP A O 1
ATOM 2346 N N . GLY A 1 303 ? 23.418 -2.196 3.341 1.00 84.06 303 GLY A N 1
ATOM 2347 C CA . GLY A 1 303 ? 23.393 -2.647 4.736 1.00 84.06 303 GLY A CA 1
ATOM 2348 C C . GLY A 1 303 ? 21.989 -3.013 5.221 1.00 84.06 303 GLY A C 1
ATOM 2349 O O . GLY A 1 303 ? 21.837 -3.914 6.040 1.00 84.06 303 GLY A O 1
ATOM 2350 N N . TYR A 1 304 ? 20.958 -2.357 4.681 1.00 79.25 304 TYR A N 1
ATOM 2351 C CA . TYR A 1 304 ? 19.564 -2.618 5.033 1.00 79.25 304 TYR A CA 1
ATOM 2352 C C . TYR A 1 304 ? 19.128 -4.052 4.698 1.00 79.25 304 TYR A C 1
ATOM 2354 O O . TYR A 1 304 ? 18.526 -4.714 5.542 1.00 79.25 304 TYR A O 1
ATOM 2362 N N . ALA A 1 305 ? 19.503 -4.564 3.515 1.00 65.81 305 ALA A N 1
ATOM 2363 C CA . ALA A 1 305 ? 19.281 -5.973 3.167 1.00 65.81 305 ALA A CA 1
ATOM 2364 C C . ALA A 1 305 ? 19.929 -6.934 4.166 1.00 65.81 305 ALA A C 1
ATOM 2366 O O . ALA A 1 305 ? 19.325 -7.931 4.549 1.00 65.81 305 ALA A O 1
ATOM 2367 N N . ALA A 1 306 ? 21.158 -6.621 4.577 1.00 62.31 306 ALA A N 1
ATOM 2368 C CA . ALA A 1 306 ? 21.969 -7.505 5.398 1.00 62.31 306 ALA A CA 1
ATOM 2369 C C . ALA A 1 306 ? 21.529 -7.560 6.870 1.00 62.31 306 ALA A C 1
ATOM 2371 O O . ALA A 1 306 ? 21.807 -8.548 7.541 1.00 62.31 306 ALA A O 1
ATOM 2372 N N . TYR A 1 307 ? 20.882 -6.520 7.396 1.00 72.25 307 TYR A N 1
ATOM 2373 C CA . TYR A 1 307 ? 20.538 -6.461 8.819 1.00 72.25 307 TYR A CA 1
ATOM 2374 C C . TYR A 1 307 ? 19.034 -6.580 9.058 1.00 72.25 307 TYR A C 1
ATOM 2376 O O . TYR A 1 307 ? 18.566 -7.542 9.660 1.00 72.25 307 TYR A O 1
ATOM 2384 N N . GLU A 1 308 ? 18.270 -5.629 8.528 1.00 69.69 308 GLU A N 1
ATOM 2385 C CA . GLU A 1 308 ? 16.832 -5.531 8.777 1.00 69.69 308 GLU A CA 1
ATOM 2386 C C . GLU A 1 308 ? 16.063 -6.519 7.903 1.00 69.69 308 GLU A C 1
ATOM 2388 O O . GLU A 1 308 ? 15.240 -7.286 8.382 1.00 69.69 308 GLU A O 1
ATOM 2393 N N . LEU A 1 309 ? 16.354 -6.584 6.603 1.00 68.50 309 LEU A N 1
ATOM 2394 C CA . LEU A 1 309 ? 15.628 -7.510 5.733 1.00 68.50 309 LEU A CA 1
ATOM 2395 C C . LEU A 1 309 ? 15.897 -8.972 6.110 1.00 68.50 309 LEU A C 1
ATOM 2397 O O . LEU A 1 309 ? 15.010 -9.802 5.962 1.00 68.50 309 LEU A O 1
ATOM 2401 N N . HIS A 1 310 ? 17.085 -9.298 6.625 1.00 69.62 310 HIS A N 1
ATOM 2402 C CA . HIS A 1 310 ? 17.380 -10.645 7.112 1.00 69.62 310 HIS A CA 1
ATOM 2403 C C . HIS A 1 310 ? 16.608 -11.016 8.378 1.00 69.62 310 HIS A C 1
ATOM 2405 O O . HIS A 1 310 ? 16.187 -12.172 8.472 1.00 69.62 310 HIS A O 1
ATOM 2411 N N . SER A 1 311 ? 16.375 -10.073 9.300 1.00 73.25 311 SER A N 1
ATOM 2412 C CA . SER A 1 311 ? 15.541 -10.333 10.478 1.00 73.25 311 SER A CA 1
ATOM 2413 C C . SER A 1 311 ? 14.078 -10.562 10.088 1.00 73.25 311 SER A C 1
ATOM 2415 O O . SER A 1 311 ? 13.449 -11.473 10.617 1.00 73.25 311 SER A O 1
ATOM 2417 N N . TRP A 1 312 ? 13.564 -9.821 9.098 1.00 68.94 312 TRP A N 1
ATOM 2418 C CA . TRP A 1 312 ? 12.173 -9.941 8.642 1.00 68.94 312 TRP A CA 1
ATOM 2419 C C . TRP A 1 312 ? 11.923 -11.081 7.643 1.00 68.94 312 TRP A C 1
ATOM 2421 O O . TRP A 1 312 ? 10.878 -11.719 7.696 1.00 68.94 312 TRP A O 1
ATOM 2431 N N . LEU A 1 313 ? 12.850 -11.347 6.718 1.00 65.75 313 LEU A N 1
ATOM 2432 C CA . LEU A 1 313 ? 12.681 -12.344 5.649 1.00 65.75 313 LEU A CA 1
ATOM 2433 C C . LEU A 1 313 ? 13.318 -13.705 5.967 1.00 65.75 313 LEU A C 1
ATOM 2435 O O . LEU A 1 313 ? 13.275 -14.601 5.124 1.00 65.75 313 LEU A O 1
ATOM 2439 N N . GLY A 1 314 ? 13.937 -13.877 7.139 1.00 70.56 314 GLY A N 1
ATOM 2440 C CA . GLY A 1 314 ? 14.469 -15.163 7.602 1.00 70.56 314 GLY A CA 1
ATOM 2441 C C . GLY A 1 314 ? 15.582 -15.730 6.715 1.00 70.56 314 GLY A C 1
ATOM 2442 O O . GLY A 1 314 ? 15.425 -16.794 6.118 1.00 70.56 314 GLY A O 1
ATOM 2443 N N . ASN A 1 315 ? 16.713 -15.023 6.599 1.00 72.38 315 ASN A N 1
ATOM 2444 C CA . ASN A 1 315 ? 17.868 -15.405 5.759 1.00 72.38 315 ASN A CA 1
ATOM 2445 C C . ASN A 1 315 ? 17.558 -15.650 4.265 1.00 72.38 315 ASN A C 1
ATOM 2447 O O . ASN A 1 315 ? 18.411 -16.160 3.529 1.00 72.38 315 ASN A O 1
ATOM 2451 N N . ARG A 1 316 ? 16.372 -15.271 3.771 1.00 77.38 316 ARG A N 1
ATOM 2452 C CA . ARG A 1 316 ? 16.052 -15.402 2.347 1.00 77.38 316 ARG A CA 1
ATOM 2453 C C . ARG A 1 316 ? 16.932 -14.476 1.518 1.00 77.38 316 ARG A C 1
ATOM 2455 O O . ARG A 1 316 ? 17.093 -13.293 1.810 1.00 77.38 316 ARG A O 1
ATOM 2462 N N . ARG A 1 317 ? 17.490 -15.037 0.446 1.00 85.50 317 ARG A N 1
ATOM 2463 C CA . ARG A 1 317 ? 18.112 -14.252 -0.620 1.00 85.50 317 ARG A CA 1
ATOM 2464 C C . ARG A 1 317 ? 17.013 -13.572 -1.432 1.00 85.50 317 ARG A C 1
ATOM 2466 O O . ARG A 1 317 ? 15.980 -14.187 -1.689 1.00 85.50 317 ARG A O 1
ATOM 2473 N N . MET A 1 318 ? 17.282 -12.343 -1.860 1.00 89.50 318 MET A N 1
ATOM 2474 C CA . MET A 1 318 ? 16.447 -11.600 -2.804 1.00 89.50 318 MET A CA 1
ATOM 2475 C C . MET A 1 318 ? 16.181 -12.447 -4.060 1.00 89.50 318 MET A C 1
ATOM 2477 O O . MET A 1 318 ? 17.102 -13.067 -4.606 1.00 89.50 318 MET A O 1
ATOM 2481 N N . ALA A 1 319 ? 14.926 -12.510 -4.497 1.00 91.44 319 ALA A N 1
ATOM 2482 C CA . ALA A 1 319 ? 14.456 -13.355 -5.590 1.00 91.44 319 ALA A CA 1
ATOM 2483 C C . ALA A 1 319 ? 15.127 -13.005 -6.930 1.00 91.44 319 ALA A C 1
ATOM 2485 O O . ALA A 1 319 ? 15.463 -13.897 -7.710 1.00 91.44 319 ALA A O 1
ATOM 2486 N N . SER A 1 320 ? 15.390 -11.719 -7.167 1.00 92.00 320 SER A N 1
ATOM 2487 C CA . SER A 1 320 ? 16.142 -11.199 -8.318 1.00 92.00 320 SER A CA 1
ATOM 2488 C C . SER A 1 320 ? 17.638 -11.529 -8.282 1.00 92.00 320 SER A C 1
ATOM 2490 O O . SER A 1 320 ? 18.313 -11.401 -9.303 1.00 92.00 320 SER A O 1
ATOM 2492 N N . ARG A 1 321 ? 18.165 -11.965 -7.126 1.00 93.12 321 ARG A N 1
ATOM 2493 C CA . ARG A 1 321 ? 19.600 -12.169 -6.852 1.00 93.12 321 ARG A CA 1
ATOM 2494 C C . ARG A 1 321 ? 20.456 -10.907 -7.007 1.00 93.12 321 ARG A C 1
ATOM 2496 O O . ARG A 1 321 ? 21.673 -11.016 -7.149 1.00 93.12 321 ARG A O 1
ATOM 2503 N N . THR A 1 322 ? 19.847 -9.727 -6.965 1.00 93.00 322 THR A N 1
ATOM 2504 C CA . THR A 1 322 ? 20.563 -8.449 -6.945 1.00 93.00 322 THR A CA 1
ATOM 2505 C C . THR A 1 322 ? 20.596 -7.870 -5.533 1.00 93.00 322 THR A C 1
ATOM 2507 O O . THR A 1 322 ? 19.855 -8.306 -4.656 1.00 93.00 322 THR A O 1
ATOM 2510 N N . ASN A 1 323 ? 21.474 -6.894 -5.289 1.00 93.25 323 ASN A N 1
ATOM 2511 C CA . ASN A 1 323 ? 21.415 -6.107 -4.053 1.00 93.25 323 ASN A CA 1
ATOM 2512 C C . ASN A 1 323 ? 20.272 -5.069 -4.118 1.00 93.25 323 ASN A C 1
ATOM 2514 O O . ASN A 1 323 ? 19.793 -4.771 -5.215 1.00 93.25 323 ASN A O 1
ATOM 2518 N N . PRO A 1 324 ? 19.862 -4.458 -2.990 1.00 93.94 324 PRO A N 1
ATOM 2519 C CA . PRO A 1 324 ? 18.731 -3.529 -2.973 1.00 93.94 324 PRO A CA 1
ATOM 2520 C C . PRO A 1 324 ? 18.837 -2.347 -3.934 1.00 93.94 324 PRO A C 1
ATOM 2522 O O . PRO A 1 324 ? 17.836 -1.981 -4.541 1.00 93.94 324 PRO A O 1
ATOM 2525 N N . ARG A 1 325 ? 20.022 -1.746 -4.116 1.00 94.31 325 ARG A N 1
ATOM 2526 C CA . ARG A 1 325 ? 20.187 -0.625 -5.060 1.00 94.31 325 ARG A CA 1
ATOM 2527 C C . ARG A 1 325 ? 19.947 -1.064 -6.499 1.00 94.31 325 ARG A C 1
ATOM 2529 O O . ARG A 1 325 ? 19.262 -0.379 -7.251 1.00 94.31 325 ARG A O 1
ATOM 2536 N N . GLN A 1 326 ? 20.499 -2.213 -6.875 1.00 95.31 326 GLN A N 1
ATOM 2537 C CA . GLN A 1 326 ? 20.287 -2.804 -8.194 1.00 95.31 326 GLN A CA 1
ATOM 2538 C C . GLN A 1 326 ? 18.833 -3.234 -8.395 1.00 95.31 326 GLN A C 1
ATOM 2540 O O . GLN A 1 326 ? 18.319 -3.088 -9.501 1.00 95.31 326 GLN A O 1
ATOM 2545 N N . THR A 1 327 ? 18.161 -3.717 -7.346 1.00 95.69 327 THR A N 1
ATOM 2546 C CA . THR A 1 327 ? 16.727 -4.022 -7.380 1.00 95.69 327 THR A CA 1
ATOM 2547 C C . THR A 1 327 ? 15.910 -2.760 -7.631 1.00 95.69 327 THR A C 1
ATOM 2549 O O . THR A 1 327 ? 15.078 -2.769 -8.532 1.00 95.69 327 THR A O 1
ATOM 2552 N N . TRP A 1 328 ? 16.184 -1.663 -6.912 1.00 96.06 328 TRP A N 1
ATOM 2553 C CA . TRP A 1 328 ? 15.572 -0.360 -7.186 1.00 96.06 328 TRP A CA 1
ATOM 2554 C C . TRP A 1 328 ? 15.825 0.070 -8.627 1.00 96.06 328 TRP A C 1
ATOM 2556 O O . TRP A 1 328 ? 14.867 0.272 -9.357 1.00 96.06 328 TRP A O 1
ATOM 2566 N N . SER A 1 329 ? 17.080 0.104 -9.082 1.00 95.12 329 SER A N 1
ATOM 2567 C CA . SER A 1 329 ? 17.403 0.450 -10.474 1.00 95.12 329 SER A CA 1
ATOM 2568 C C . SER A 1 329 ? 16.619 -0.398 -11.479 1.00 95.12 329 SER A C 1
ATOM 2570 O O . SER A 1 329 ? 15.955 0.148 -12.350 1.00 95.12 329 SER A O 1
ATOM 2572 N N . SER A 1 330 ? 16.610 -1.721 -11.299 1.00 95.56 330 SER A N 1
ATOM 2573 C CA . SER A 1 330 ? 15.894 -2.640 -12.191 1.00 95.56 330 SER A CA 1
ATOM 2574 C C . SER A 1 330 ? 14.384 -2.401 -12.171 1.00 95.56 330 SER A C 1
ATOM 2576 O O . SER A 1 330 ? 13.724 -2.571 -13.187 1.00 95.56 330 SER A O 1
ATOM 2578 N N . PHE A 1 331 ? 13.814 -2.014 -11.029 1.00 95.56 331 PHE A N 1
ATOM 2579 C CA . PHE A 1 331 ? 12.398 -1.674 -10.932 1.00 95.56 331 PHE A C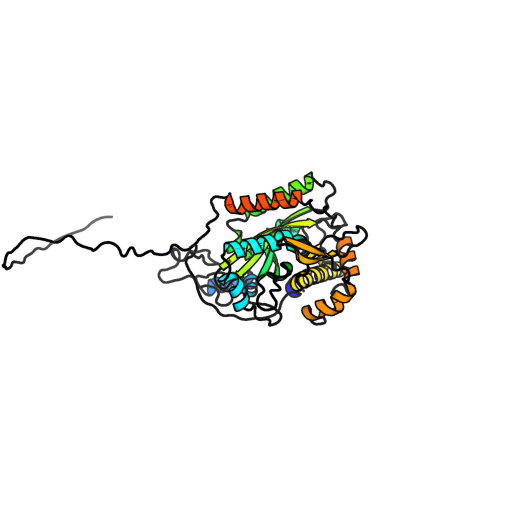A 1
ATOM 2580 C C . PHE A 1 331 ? 12.058 -0.408 -11.715 1.00 95.56 331 PHE A C 1
ATOM 2582 O O . PHE A 1 331 ? 11.055 -0.403 -12.418 1.00 95.56 331 PHE A O 1
ATOM 2589 N N . TYR A 1 332 ? 12.898 0.627 -11.653 1.00 93.44 332 TYR A N 1
ATOM 2590 C CA . TYR A 1 332 ? 12.701 1.841 -12.452 1.00 93.44 332 TYR A CA 1
ATOM 2591 C C . TYR A 1 332 ? 12.944 1.619 -13.948 1.00 93.44 332 TYR A C 1
ATOM 2593 O O . TYR A 1 332 ? 12.285 2.256 -14.769 1.00 93.44 332 TYR A O 1
ATOM 2601 N N . ASP A 1 333 ? 13.826 0.682 -14.305 1.00 92.38 333 ASP A N 1
ATOM 2602 C CA . ASP A 1 333 ? 13.999 0.242 -15.692 1.00 92.38 333 ASP A CA 1
ATOM 2603 C C . ASP A 1 333 ? 12.742 -0.481 -16.211 1.00 92.38 333 ASP A C 1
ATOM 2605 O O . ASP A 1 333 ? 12.398 -0.364 -17.385 1.00 92.38 333 ASP A O 1
ATOM 2609 N N . LEU A 1 334 ? 12.033 -1.220 -15.347 1.00 92.75 334 LEU A N 1
ATOM 2610 C CA . LEU A 1 334 ? 10.756 -1.858 -15.690 1.00 92.75 334 LEU A CA 1
ATOM 2611 C C . LEU A 1 334 ? 9.611 -0.842 -15.746 1.00 92.75 334 LEU A C 1
ATOM 2613 O O . LEU A 1 334 ? 8.799 -0.870 -16.671 1.00 92.75 334 LEU A O 1
ATOM 2617 N N . LEU A 1 335 ? 9.543 0.037 -14.749 1.00 90.62 335 LEU A N 1
ATOM 2618 C CA . LEU A 1 335 ? 8.479 1.002 -14.519 1.00 90.62 335 LEU A CA 1
ATOM 2619 C C . LEU A 1 335 ? 9.110 2.386 -14.355 1.00 90.62 335 LEU A C 1
ATOM 2621 O O . LEU A 1 335 ? 9.489 2.740 -13.236 1.00 90.62 335 LEU A O 1
ATOM 2625 N N . PRO A 1 336 ? 9.224 3.185 -15.435 1.00 82.56 336 PRO A N 1
ATOM 2626 C CA . PRO A 1 336 ? 9.738 4.542 -15.356 1.00 82.56 336 PRO A CA 1
ATOM 2627 C C . PRO A 1 336 ? 8.774 5.375 -14.519 1.00 82.56 336 PRO A C 1
ATOM 2629 O O . PRO A 1 336 ? 7.801 5.960 -14.997 1.00 82.56 336 PRO A O 1
ATOM 2632 N N . PHE A 1 337 ? 9.018 5.395 -13.220 1.00 76.31 337 PHE A N 1
ATOM 2633 C CA . PHE A 1 337 ? 8.272 6.205 -12.292 1.00 76.31 337 PHE A CA 1
ATOM 2634 C C . PHE A 1 337 ? 8.818 7.617 -12.455 1.00 76.31 337 PHE A C 1
ATOM 2636 O O . PHE A 1 337 ? 9.873 7.969 -11.922 1.00 76.31 337 PHE A O 1
ATOM 2643 N N . ILE A 1 338 ? 8.134 8.418 -13.273 1.00 67.75 338 ILE A N 1
ATOM 2644 C CA . ILE A 1 338 ? 8.441 9.838 -13.346 1.00 67.75 338 ILE A CA 1
ATOM 2645 C C . ILE A 1 338 ? 8.123 10.389 -11.969 1.00 67.75 338 ILE A C 1
ATOM 2647 O O . ILE A 1 338 ? 6.991 10.286 -11.491 1.00 67.75 338 ILE A O 1
ATOM 2651 N N . VAL A 1 339 ? 9.156 10.929 -11.329 1.00 57.72 339 VAL A N 1
ATOM 2652 C CA . VAL A 1 339 ? 9.039 11.665 -10.081 1.00 57.72 339 VAL A CA 1
ATOM 2653 C C . VAL A 1 339 ? 8.028 12.776 -10.320 1.00 57.72 339 VAL A C 1
ATOM 2655 O O . VAL A 1 339 ? 8.353 13.797 -10.924 1.00 57.72 339 VAL A O 1
ATOM 2658 N N . MET A 1 340 ? 6.786 12.566 -9.879 1.00 56.38 340 MET A N 1
ATOM 2659 C CA . MET A 1 340 ? 5.855 13.672 -9.728 1.00 56.38 340 MET A CA 1
ATOM 2660 C C . MET A 1 340 ? 6.558 14.630 -8.763 1.00 56.38 340 MET A C 1
ATOM 2662 O O . MET A 1 340 ? 6.947 14.171 -7.679 1.00 56.38 340 MET A O 1
ATOM 2666 N N . PRO A 1 341 ? 6.814 15.894 -9.151 1.00 56.50 341 PRO A N 1
ATOM 2667 C CA . PRO A 1 341 ? 7.435 16.850 -8.247 1.00 56.50 341 PRO A CA 1
ATOM 2668 C C . PRO A 1 341 ? 6.667 16.801 -6.928 1.00 56.50 341 PRO A C 1
ATOM 2670 O O . PRO A 1 341 ? 5.435 16.721 -6.948 1.00 56.50 341 PRO A O 1
ATOM 2673 N N . GLU A 1 342 ? 7.389 16.732 -5.799 1.00 56.41 342 GLU A N 1
ATOM 2674 C CA . GLU A 1 342 ? 6.742 16.737 -4.486 1.00 56.41 342 GLU A CA 1
ATOM 2675 C C . GLU A 1 342 ? 5.744 17.894 -4.490 1.00 56.41 342 GLU A C 1
ATOM 2677 O O . GLU A 1 342 ? 6.125 19.049 -4.700 1.00 56.41 342 GLU A O 1
ATOM 2682 N N . ARG A 1 343 ? 4.459 17.548 -4.337 1.00 60.81 343 ARG A N 1
ATOM 2683 C CA . ARG A 1 343 ? 3.374 18.515 -4.182 1.00 60.81 343 ARG A CA 1
ATOM 2684 C C . ARG A 1 343 ? 3.835 19.551 -3.169 1.00 60.81 343 ARG A C 1
ATOM 2686 O O . ARG A 1 343 ? 4.346 19.177 -2.108 1.00 60.81 343 ARG A O 1
ATOM 2693 N N . THR A 1 344 ? 3.713 20.824 -3.521 1.00 60.81 344 THR A N 1
ATOM 2694 C CA . THR A 1 344 ? 4.183 21.906 -2.655 1.00 60.81 344 THR A CA 1
ATOM 2695 C C . THR A 1 344 ? 3.457 21.830 -1.308 1.00 60.81 344 THR A C 1
ATOM 2697 O O . THR A 1 344 ? 2.415 21.184 -1.167 1.00 60.81 344 THR A O 1
ATOM 2700 N N . SER A 1 345 ? 3.984 22.495 -0.281 1.00 52.31 345 SER A N 1
ATOM 2701 C CA . SER A 1 345 ? 3.287 22.580 1.009 1.00 52.31 345 SER A CA 1
ATOM 2702 C C . SER A 1 345 ? 1.861 23.142 0.880 1.00 52.31 345 SER A C 1
ATOM 2704 O O . SER A 1 345 ? 1.003 22.797 1.686 1.00 52.31 345 SER A O 1
ATOM 2706 N N . GLU A 1 346 ? 1.592 23.963 -0.143 1.00 50.72 346 GLU A N 1
ATOM 2707 C CA . GLU A 1 346 ? 0.253 24.483 -0.461 1.00 50.72 346 GLU A CA 1
ATOM 2708 C C . GLU A 1 346 ? -0.684 23.395 -1.001 1.00 50.72 346 GLU A C 1
ATOM 2710 O O . GLU A 1 346 ? -1.809 23.258 -0.516 1.00 50.72 346 GLU A O 1
ATOM 2715 N N . ASP A 1 347 ? -0.210 22.550 -1.920 1.00 52.97 347 ASP A N 1
ATOM 2716 C CA . ASP A 1 347 ? -0.976 21.400 -2.418 1.00 52.97 347 ASP A CA 1
ATOM 2717 C C . ASP A 1 347 ? -1.300 20.400 -1.294 1.00 52.97 347 ASP A C 1
ATOM 2719 O O . ASP A 1 347 ? -2.358 19.762 -1.287 1.00 52.97 347 ASP A O 1
ATOM 2723 N N . GLN A 1 348 ? -0.387 20.246 -0.328 1.00 51.75 348 GLN A N 1
ATOM 2724 C CA . GLN A 1 348 ? -0.600 19.393 0.842 1.00 51.75 348 GLN A CA 1
ATOM 2725 C C . GLN A 1 348 ? -1.645 19.974 1.804 1.00 51.75 348 GLN A C 1
ATOM 2727 O O . GLN A 1 348 ? -2.458 19.209 2.326 1.00 51.75 348 GLN A O 1
ATOM 2732 N N . ALA A 1 349 ? -1.663 21.295 2.010 1.00 49.50 349 ALA A N 1
ATOM 2733 C CA . ALA A 1 349 ? -2.665 21.971 2.836 1.00 49.50 349 ALA A CA 1
ATOM 2734 C C . ALA A 1 349 ? -4.071 21.885 2.213 1.00 49.50 349 ALA A C 1
ATOM 2736 O O . ALA A 1 349 ? -5.021 21.499 2.889 1.00 49.50 349 ALA A O 1
ATOM 2737 N N . SER A 1 350 ? -4.190 22.107 0.898 1.00 50.38 350 SER A N 1
ATOM 2738 C CA . SER A 1 350 ? -5.465 21.979 0.174 1.00 50.38 350 SER A CA 1
ATOM 2739 C C . SER A 1 350 ? -6.063 20.565 0.271 1.00 50.38 350 SER A C 1
ATOM 2741 O O . SER A 1 350 ? -7.274 20.400 0.424 1.00 50.38 350 SER A O 1
ATOM 2743 N N . LEU A 1 351 ? -5.223 19.524 0.265 1.00 46.03 351 LEU A N 1
ATOM 2744 C CA . LEU A 1 351 ? -5.669 18.143 0.473 1.00 46.03 351 LEU A CA 1
ATOM 2745 C C . LEU A 1 351 ? -6.111 17.851 1.912 1.00 46.03 351 LEU A C 1
ATOM 2747 O O . LEU A 1 351 ? -6.965 16.987 2.105 1.00 46.03 351 LEU A O 1
ATOM 2751 N N . GLN A 1 352 ? -5.535 18.519 2.915 1.00 48.44 352 GLN A N 1
ATOM 2752 C CA . GLN A 1 352 ? -5.995 18.398 4.302 1.00 48.44 352 GLN A CA 1
ATOM 2753 C C . GLN A 1 352 ? -7.384 19.020 4.467 1.00 48.44 352 GLN A C 1
ATOM 2755 O O . GLN A 1 352 ? -8.246 18.402 5.091 1.00 48.44 352 GLN A O 1
ATOM 2760 N N . ASP A 1 353 ? -7.632 20.162 3.826 1.00 45.44 353 ASP A N 1
ATOM 2761 C CA . ASP A 1 353 ? -8.948 20.804 3.820 1.00 45.44 353 ASP A CA 1
ATOM 2762 C C . ASP A 1 353 ? -9.979 19.976 3.044 1.00 45.44 353 ASP A C 1
ATOM 2764 O O . ASP A 1 353 ? -11.068 19.718 3.554 1.00 45.44 353 ASP A O 1
ATOM 2768 N N . ALA A 1 354 ? -9.620 19.443 1.872 1.00 44.91 354 ALA A N 1
ATOM 2769 C CA . ALA A 1 354 ? -10.482 18.528 1.121 1.00 44.91 354 ALA A CA 1
ATOM 2770 C C . ALA A 1 354 ? -10.757 17.220 1.888 1.00 44.91 354 ALA A C 1
ATOM 2772 O O . ALA A 1 354 ? -11.869 16.707 1.854 1.00 44.91 354 ALA A O 1
ATOM 2773 N N . ALA A 1 355 ? -9.776 16.690 2.629 1.00 43.62 355 ALA A N 1
ATOM 2774 C CA . ALA A 1 355 ? -9.957 15.515 3.482 1.00 43.62 355 ALA A CA 1
ATOM 2775 C C . ALA A 1 355 ? -10.859 15.792 4.692 1.00 43.62 355 ALA A C 1
ATOM 2777 O O . ALA A 1 355 ? -11.578 14.899 5.133 1.00 43.62 355 ALA A O 1
ATOM 2778 N N . ARG A 1 356 ? -10.817 17.014 5.227 1.00 44.25 356 ARG A N 1
ATOM 2779 C CA . ARG A 1 356 ? -11.680 17.465 6.318 1.00 44.25 356 ARG A CA 1
ATOM 2780 C C . ARG A 1 356 ? -13.112 17.699 5.835 1.00 44.25 356 ARG A C 1
ATOM 2782 O O . ARG A 1 356 ? -14.045 17.351 6.549 1.00 44.25 356 ARG A O 1
ATOM 2789 N N . ILE A 1 357 ? -13.283 18.215 4.618 1.00 42.34 357 ILE A N 1
ATOM 2790 C CA . ILE A 1 357 ? -14.584 18.320 3.943 1.00 42.34 357 ILE A CA 1
ATOM 2791 C C . ILE A 1 357 ? -15.125 16.922 3.614 1.00 42.34 357 ILE A C 1
ATOM 2793 O O . ILE A 1 357 ? -16.275 16.652 3.918 1.00 42.34 357 ILE A O 1
ATOM 2797 N N . ASP A 1 358 ? -14.301 15.991 3.127 1.00 43.66 358 ASP A N 1
ATOM 2798 C CA . ASP A 1 358 ? -14.700 14.589 2.923 1.00 43.66 358 ASP A CA 1
ATOM 2799 C C . ASP A 1 358 ? -15.097 13.889 4.235 1.00 43.66 358 ASP A C 1
ATOM 2801 O O . ASP A 1 358 ? -15.854 12.936 4.187 1.00 43.66 358 ASP A O 1
ATOM 2805 N N . LEU A 1 359 ? -14.590 14.310 5.401 1.00 44.81 359 LEU A N 1
ATOM 2806 C CA . LEU A 1 359 ? -14.983 13.760 6.711 1.00 44.81 359 LEU A CA 1
ATOM 2807 C C . LEU A 1 359 ? -16.283 14.371 7.263 1.00 44.81 359 LEU A C 1
ATOM 2809 O O . LEU A 1 359 ? -16.893 13.778 8.151 1.00 44.81 359 LEU A O 1
ATOM 2813 N N . LEU A 1 360 ? -16.681 15.556 6.785 1.00 39.91 360 LEU A N 1
ATOM 2814 C CA . LEU A 1 360 ? -17.756 16.373 7.368 1.00 39.91 360 LEU A CA 1
ATOM 2815 C C . LEU A 1 360 ? -18.887 16.730 6.384 1.00 39.91 360 LEU A C 1
ATOM 2817 O O . LEU A 1 360 ? -19.899 17.279 6.810 1.00 39.91 360 LEU A O 1
ATOM 2821 N N . GLY A 1 361 ? -18.712 16.475 5.085 1.00 28.41 361 GLY A N 1
ATOM 2822 C CA . GLY A 1 361 ? -19.499 17.073 4.001 1.00 28.41 361 GLY A CA 1
ATOM 2823 C C . GLY A 1 361 ? -20.388 16.121 3.201 1.00 28.41 361 GLY A C 1
ATOM 2824 O O . GLY A 1 361 ? -21.201 16.606 2.421 1.00 28.41 361 GLY A O 1
ATOM 2825 N N . GLU A 1 362 ? -20.304 14.804 3.406 1.00 38.81 362 GLU A N 1
ATOM 2826 C CA . GLU A 1 362 ? -21.339 13.884 2.913 1.00 38.81 362 GLU A CA 1
ATOM 2827 C C . GLU A 1 362 ? -22.317 13.585 4.067 1.00 38.81 362 GLU A C 1
ATOM 2829 O O . GLU A 1 362 ? -21.882 13.180 5.148 1.00 38.81 362 GLU A O 1
ATOM 2834 N N . PRO A 1 363 ? -23.636 13.754 3.893 1.00 34.84 363 PRO A N 1
ATOM 2835 C CA . PRO A 1 363 ? -24.621 13.514 4.953 1.00 34.84 363 PRO A CA 1
ATOM 2836 C C . PRO A 1 363 ? -24.704 12.050 5.450 1.00 34.84 363 PRO A C 1
ATOM 2838 O O . PRO A 1 363 ? -25.400 11.790 6.428 1.00 34.84 363 PRO A O 1
ATOM 2841 N N . ASP A 1 364 ? -23.952 11.116 4.854 1.00 35.88 364 ASP A N 1
ATOM 2842 C CA . ASP A 1 364 ? -23.911 9.685 5.206 1.00 35.88 364 ASP A CA 1
ATOM 2843 C C . ASP A 1 364 ? -22.769 9.281 6.170 1.00 35.88 364 ASP A C 1
ATOM 2845 O O . ASP A 1 364 ? -22.525 8.092 6.416 1.00 35.88 364 ASP A O 1
ATOM 2849 N N . PHE A 1 365 ? -22.052 10.239 6.770 1.00 36.25 365 PHE A N 1
ATOM 2850 C CA . PHE A 1 365 ? -21.062 9.953 7.819 1.00 36.25 365 PHE A CA 1
ATOM 2851 C C . PHE A 1 365 ? -21.726 9.701 9.183 1.00 36.25 365 PHE A C 1
ATOM 2853 O O . PHE A 1 365 ? -21.748 10.549 10.073 1.00 36.25 365 PHE A O 1
ATOM 2860 N N . GLY A 1 366 ? -22.245 8.485 9.371 1.00 30.86 366 GLY A N 1
ATOM 2861 C CA . GLY A 1 366 ? -22.740 7.993 10.658 1.00 30.86 366 GLY A CA 1
ATOM 2862 C C . GLY A 1 366 ? -21.619 7.808 11.687 1.00 30.86 366 GLY A C 1
ATOM 2863 O O . GLY A 1 366 ? -21.062 6.720 11.833 1.00 30.86 366 GLY A O 1
ATOM 2864 N N . TYR A 1 367 ? -21.304 8.866 12.431 1.00 33.19 367 TYR A N 1
ATOM 2865 C CA . TYR A 1 367 ? -20.536 8.781 13.669 1.00 33.19 367 TYR A CA 1
ATOM 2866 C C . TYR A 1 367 ? -21.457 8.347 14.823 1.00 33.19 367 TYR A C 1
ATOM 2868 O O . TYR A 1 367 ? -22.322 9.108 15.248 1.00 33.19 367 TYR A O 1
ATOM 2876 N N . ILE A 1 368 ? -21.287 7.126 15.348 1.00 34.72 368 ILE A N 1
ATOM 2877 C CA . ILE A 1 368 ? -22.049 6.627 16.509 1.00 34.72 368 ILE A CA 1
ATOM 2878 C C . ILE A 1 368 ? -21.222 6.830 17.786 1.00 34.72 368 ILE A C 1
ATOM 2880 O O . ILE A 1 368 ? -20.367 6.006 18.137 1.00 34.72 368 ILE A O 1
ATOM 2884 N N . GLY A 1 369 ? -21.496 7.939 18.477 1.00 27.14 369 GLY A N 1
ATOM 2885 C CA . GLY A 1 369 ? -21.199 8.142 19.895 1.00 27.14 369 GLY A CA 1
ATOM 2886 C C . GLY A 1 369 ? -22.378 7.672 20.754 1.00 27.14 369 GLY A C 1
ATOM 2887 O O . GLY A 1 369 ? -23.533 7.871 20.389 1.00 27.14 369 GLY A O 1
ATOM 2888 N N . TYR A 1 370 ? -22.096 7.015 21.878 1.00 30.19 370 TYR A N 1
ATOM 2889 C CA . TYR A 1 370 ? -23.115 6.521 22.808 1.00 30.19 370 TYR A CA 1
ATOM 2890 C C . TYR A 1 370 ? -23.961 7.658 23.399 1.00 30.19 370 TYR A C 1
ATOM 2892 O O . TYR A 1 370 ? -23.422 8.629 23.930 1.00 30.19 370 TYR A O 1
ATOM 2900 N N . ALA A 1 371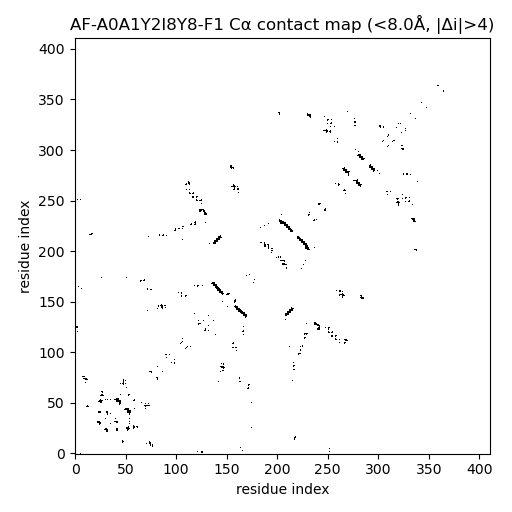 ? -25.282 7.471 23.403 1.00 26.36 371 ALA A N 1
ATOM 2901 C CA . ALA A 1 371 ? -26.189 8.175 24.297 1.00 26.36 371 ALA A CA 1
ATOM 2902 C C . ALA A 1 371 ? -26.047 7.587 25.711 1.00 26.36 371 ALA A C 1
ATOM 2904 O O . ALA A 1 371 ? -26.300 6.403 25.935 1.00 26.36 371 ALA A O 1
ATOM 2905 N N . ALA A 1 372 ? -25.626 8.411 26.668 1.00 28.36 372 ALA A N 1
ATOM 2906 C CA . ALA A 1 372 ? -25.743 8.087 28.080 1.00 28.36 372 ALA A CA 1
ATOM 2907 C C . ALA A 1 372 ? -27.221 8.188 28.480 1.00 28.36 372 ALA A C 1
ATOM 2909 O O . ALA A 1 372 ? -27.823 9.257 28.375 1.00 28.36 372 ALA A O 1
ATOM 2910 N N . ASN A 1 373 ? -27.799 7.088 28.963 1.00 27.25 373 ASN A N 1
ATOM 2911 C CA . ASN A 1 373 ? -29.058 7.127 29.698 1.00 27.25 373 ASN A CA 1
ATOM 2912 C C . ASN A 1 373 ? -28.844 7.947 30.976 1.00 27.25 373 ASN A C 1
ATOM 2914 O O . ASN A 1 373 ? -28.360 7.434 31.983 1.00 27.25 373 ASN A O 1
ATOM 2918 N N . LYS A 1 374 ? -29.216 9.229 30.944 1.00 29.06 374 LYS A N 1
ATOM 2919 C CA . LYS A 1 374 ? -29.570 9.959 32.159 1.00 29.06 374 LYS A CA 1
ATOM 2920 C C . LYS A 1 374 ? -30.968 9.488 32.544 1.00 29.06 374 LYS A C 1
ATOM 2922 O O . LYS A 1 374 ? -31.962 9.950 31.993 1.00 29.06 374 LYS A O 1
ATOM 2927 N N . VAL A 1 375 ? -31.031 8.538 33.472 1.00 29.09 375 VAL A N 1
ATOM 2928 C CA . VAL A 1 375 ? -32.220 8.357 34.303 1.00 29.09 375 VAL A CA 1
ATOM 2929 C C . VAL A 1 375 ? -32.399 9.679 35.044 1.00 29.09 375 VAL A C 1
ATOM 2931 O O . VAL A 1 375 ? -31.575 10.046 35.878 1.00 29.09 375 VAL A O 1
ATOM 2934 N N . THR A 1 376 ? -33.414 10.451 34.667 1.00 33.34 376 THR A N 1
ATOM 2935 C CA . THR A 1 376 ? -33.865 11.598 35.452 1.00 33.34 376 THR A CA 1
ATOM 2936 C C . THR A 1 376 ? -34.537 11.061 36.706 1.00 33.34 376 THR A C 1
ATOM 2938 O O . THR A 1 376 ? -35.726 10.748 36.709 1.00 33.34 376 THR A O 1
ATOM 2941 N N . GLU A 1 377 ? -33.755 10.930 37.767 1.00 37.88 377 GLU A N 1
ATOM 2942 C CA . GLU A 1 377 ? -34.242 10.853 39.135 1.00 37.88 377 GLU A CA 1
ATOM 2943 C C . GLU A 1 377 ? -34.498 12.286 39.611 1.00 37.88 377 GLU A C 1
ATOM 2945 O O . GLU A 1 377 ? -33.669 12.886 40.275 1.00 37.88 377 GLU A O 1
ATOM 2950 N N . GLU A 1 378 ? -35.610 12.882 39.172 1.00 35.03 378 GLU A N 1
ATOM 2951 C CA . GLU A 1 378 ? -36.106 14.157 39.705 1.00 35.03 378 GLU A CA 1
ATOM 2952 C C . GLU A 1 378 ? -37.587 14.336 39.335 1.00 35.03 378 GLU A C 1
ATOM 2954 O O . GLU A 1 378 ? -37.960 14.972 38.355 1.00 35.03 378 GLU A O 1
ATOM 2959 N N . SER A 1 379 ? -38.465 13.690 40.102 1.00 35.16 379 SER A N 1
ATOM 2960 C CA . SER A 1 379 ? -39.800 14.219 40.420 1.00 35.16 379 SER A CA 1
ATOM 2961 C C . SER A 1 379 ? -40.468 13.334 41.467 1.00 35.16 379 SER A C 1
ATOM 2963 O O . SER A 1 379 ? -41.243 12.435 41.153 1.00 35.16 379 SER A O 1
ATOM 2965 N N . ARG A 1 380 ? -40.160 13.592 42.741 1.00 33.91 380 ARG A N 1
ATOM 2966 C CA . ARG A 1 380 ? -41.091 13.378 43.860 1.00 33.91 380 ARG A CA 1
ATOM 2967 C C . ARG A 1 380 ? -40.545 14.030 45.128 1.00 33.91 380 ARG A C 1
ATOM 2969 O O . ARG A 1 380 ? -40.028 13.371 46.020 1.00 33.91 380 ARG A O 1
ATOM 2976 N N . ILE A 1 381 ? -40.706 15.348 45.201 1.00 33.75 381 ILE A N 1
ATOM 2977 C CA . ILE A 1 381 ? -40.897 16.044 46.472 1.00 33.75 381 ILE A CA 1
ATOM 2978 C C . ILE A 1 381 ? -42.225 16.796 46.379 1.00 33.75 381 ILE A C 1
ATOM 2980 O O . ILE A 1 381 ? -42.413 17.620 45.492 1.00 33.75 381 ILE A O 1
ATOM 2984 N N . SER A 1 382 ? -43.104 16.426 47.312 1.00 34.50 382 SER A N 1
ATOM 2985 C CA . SER A 1 382 ? -44.098 17.247 48.007 1.00 34.50 382 SER A CA 1
ATOM 2986 C C . SER A 1 382 ? -45.044 18.112 47.168 1.00 34.50 382 SER A C 1
ATOM 2988 O O . SER A 1 382 ? -44.708 19.198 46.711 1.00 34.50 382 SER A O 1
ATOM 2990 N N . THR A 1 383 ? -46.301 17.676 47.114 1.00 38.16 383 THR A N 1
ATOM 2991 C CA . THR A 1 383 ? -47.373 18.519 47.658 1.00 38.16 383 THR A CA 1
ATOM 2992 C C . THR A 1 383 ? -48.136 17.679 48.672 1.00 38.16 383 THR A C 1
ATOM 2994 O O . THR A 1 383 ? -48.561 16.562 48.376 1.00 38.16 383 THR A O 1
ATOM 2997 N N . ASP A 1 384 ? -48.172 18.197 49.892 1.00 38.53 384 ASP A N 1
ATOM 2998 C CA . ASP A 1 384 ? -48.965 17.704 51.004 1.00 38.53 384 ASP A CA 1
ATOM 2999 C C . ASP A 1 384 ? -50.434 18.138 50.874 1.00 38.53 384 ASP A C 1
ATOM 3001 O O . ASP A 1 384 ? -50.760 19.123 50.211 1.00 38.53 384 ASP A O 1
ATOM 3005 N N . GLU A 1 385 ? -51.244 17.394 51.624 1.00 38.41 385 GLU A N 1
ATOM 3006 C CA . GLU A 1 385 ? -52.493 17.775 52.291 1.00 38.41 385 GLU A CA 1
ATOM 3007 C C . GLU A 1 385 ? -53.868 17.569 51.616 1.00 38.41 385 GLU A C 1
ATOM 3009 O O . GLU A 1 385 ? -54.245 18.157 50.607 1.00 38.41 385 GLU A O 1
ATOM 3014 N N . ASP A 1 386 ? -54.629 16.751 52.358 1.00 36.34 386 ASP A N 1
ATOM 3015 C CA . ASP A 1 386 ? -56.063 16.794 52.637 1.00 36.34 386 ASP A CA 1
ATOM 3016 C C . ASP A 1 386 ? -57.083 16.283 51.610 1.00 36.34 386 ASP A C 1
ATOM 3018 O O . ASP A 1 386 ? -57.506 16.969 50.688 1.00 36.34 386 ASP A O 1
ATOM 3022 N N . ALA A 1 387 ? -57.630 15.091 51.897 1.00 35.69 387 ALA A N 1
ATOM 3023 C CA . ALA A 1 387 ? -58.959 14.980 52.522 1.00 35.69 387 ALA A CA 1
ATOM 3024 C C . ALA A 1 387 ? -59.438 13.510 52.632 1.00 35.69 387 ALA A C 1
ATOM 3026 O O . ALA A 1 387 ? -59.766 12.849 51.655 1.00 35.69 387 ALA A O 1
ATOM 3027 N N . SER A 1 388 ? -59.524 13.032 53.878 1.00 36.50 388 SER A N 1
ATOM 3028 C CA . SER A 1 388 ? -60.659 12.308 54.486 1.00 36.50 388 SER A CA 1
ATOM 3029 C C . SER A 1 388 ? -61.461 11.216 53.730 1.00 36.50 388 SER A C 1
ATOM 3031 O O . SER A 1 388 ? -62.202 11.495 52.800 1.00 36.50 388 SER A O 1
ATOM 3033 N N . LYS A 1 389 ? -61.520 10.048 54.401 1.00 38.41 389 LYS A N 1
ATOM 3034 C CA . LYS A 1 389 ? -62.705 9.210 54.734 1.00 38.41 389 LYS A CA 1
ATOM 3035 C C . LYS A 1 389 ? -63.555 8.564 53.620 1.00 38.41 389 LYS A C 1
ATOM 3037 O O . LYS A 1 389 ? -64.225 9.243 52.857 1.00 38.41 389 LYS A O 1
ATOM 3042 N N . SER A 1 390 ? -63.727 7.241 53.764 1.00 37.12 390 SER A N 1
ATOM 3043 C CA . SER A 1 390 ? -65.004 6.471 53.834 1.00 37.12 390 SER A CA 1
ATOM 3044 C C . SER A 1 390 ? -64.844 5.101 53.137 1.00 37.12 390 SER A C 1
ATOM 3046 O O . SER A 1 390 ? -64.486 5.015 51.974 1.00 37.12 390 SER A O 1
ATOM 3048 N N . THR A 1 391 ? -64.689 4.021 53.910 1.00 35.06 391 THR A N 1
ATOM 3049 C CA . THR A 1 391 ? -65.706 2.999 54.263 1.00 35.06 391 THR A CA 1
ATOM 3050 C C . THR A 1 391 ? -66.267 2.159 53.107 1.00 35.06 391 THR A C 1
ATOM 3052 O O . THR A 1 391 ? -67.068 2.644 52.325 1.00 35.06 391 THR A O 1
ATOM 3055 N N . ALA A 1 392 ? -65.934 0.863 53.174 1.00 34.84 392 ALA A N 1
ATOM 3056 C CA . ALA A 1 392 ? -66.837 -0.296 53.211 1.00 34.84 392 ALA A CA 1
ATOM 3057 C C . ALA A 1 392 ? -67.812 -0.602 52.052 1.00 34.84 392 ALA A C 1
ATOM 3059 O O . ALA A 1 392 ? -68.602 0.225 51.618 1.00 34.84 392 ALA A O 1
ATOM 3060 N N . GLY A 1 393 ? -67.876 -1.905 51.744 1.00 31.48 393 GLY A N 1
ATOM 3061 C CA . GLY A 1 393 ? -68.964 -2.565 51.014 1.00 31.48 393 GLY A CA 1
ATOM 3062 C C . GLY A 1 393 ? -68.664 -2.697 49.523 1.00 31.48 393 GLY A C 1
ATOM 3063 O O . GLY A 1 393 ? -68.248 -1.749 48.884 1.00 31.48 393 GLY A O 1
ATOM 3064 N N . GLY A 1 394 ? -68.828 -3.835 48.869 1.00 31.12 394 GLY A N 1
ATOM 3065 C CA . GLY A 1 394 ? -69.485 -5.069 49.243 1.00 31.12 394 GLY A CA 1
ATOM 3066 C C . GLY A 1 394 ? -69.881 -5.779 47.949 1.00 31.12 394 GLY A C 1
ATOM 3067 O O . GLY A 1 394 ? -70.264 -5.134 46.984 1.00 31.12 394 GLY A O 1
ATOM 3068 N N . SER A 1 395 ? -69.806 -7.105 47.983 1.00 32.94 395 SER A N 1
ATOM 3069 C CA . SER A 1 395 ? -70.726 -8.040 47.330 1.00 32.94 395 SER A CA 1
ATOM 3070 C C . SER A 1 395 ? -70.925 -8.032 45.801 1.00 32.94 395 SER A C 1
ATOM 3072 O O . SER A 1 395 ? -71.534 -7.145 45.222 1.00 32.94 395 SER A O 1
ATOM 3074 N N . SER A 1 396 ? -70.606 -9.203 45.233 1.00 36.88 396 SER A N 1
ATOM 3075 C CA . SER A 1 396 ? -71.482 -10.041 44.388 1.00 36.88 396 SER A CA 1
ATOM 3076 C C . SER A 1 396 ? -72.076 -9.452 43.100 1.00 36.88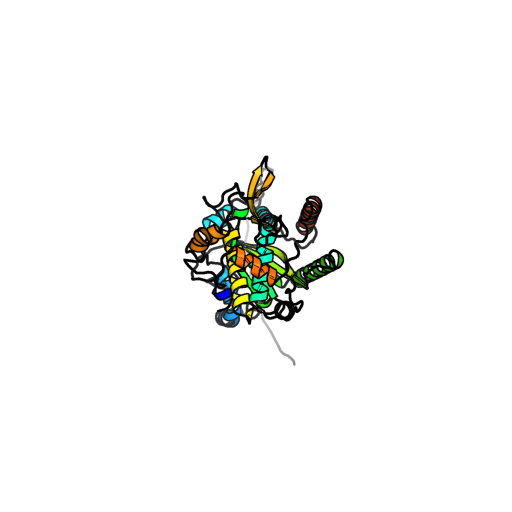 396 SER A C 1
ATOM 3078 O O . SER A 1 396 ? -72.939 -8.586 43.168 1.00 36.88 396 SER A O 1
ATOM 3080 N N . ASN A 1 397 ? -71.860 -10.114 41.956 1.00 34.09 397 ASN A N 1
ATOM 3081 C CA . ASN A 1 397 ? -72.811 -11.114 41.432 1.00 34.09 397 ASN A CA 1
ATOM 3082 C C . ASN A 1 397 ? -72.460 -11.626 40.019 1.00 34.09 397 ASN A C 1
ATOM 3084 O O . ASN A 1 397 ? -72.083 -10.846 39.158 1.00 34.09 397 ASN A O 1
ATOM 3088 N N . ARG A 1 398 ? -72.744 -12.929 39.830 1.00 36.81 398 ARG A N 1
ATOM 3089 C CA . ARG A 1 398 ? -73.390 -13.613 38.680 1.00 36.81 398 ARG A CA 1
ATOM 3090 C C . ARG A 1 398 ? -72.753 -13.460 37.291 1.00 36.81 398 ARG A C 1
ATOM 3092 O O . ARG A 1 398 ? -72.656 -12.376 36.746 1.00 36.81 398 ARG A O 1
ATOM 3099 N N . SER A 1 399 ? -72.267 -14.543 36.682 1.00 39.19 399 SER A N 1
ATOM 3100 C CA . SER A 1 399 ? -73.043 -15.654 36.083 1.00 39.19 399 SER A CA 1
ATOM 3101 C C . SER A 1 399 ? -73.983 -15.198 34.967 1.00 39.19 399 SER A C 1
ATOM 3103 O O . SER A 1 399 ? -75.030 -14.631 35.260 1.00 39.19 399 SER A O 1
ATOM 3105 N N . ALA A 1 400 ? -73.664 -15.578 33.727 1.00 38.69 400 ALA A N 1
ATOM 3106 C CA . ALA A 1 400 ? -74.413 -16.557 32.922 1.00 38.69 400 ALA A CA 1
ATOM 3107 C C . ALA A 1 400 ? -74.241 -16.293 31.415 1.00 38.69 400 ALA A C 1
ATOM 3109 O O . ALA A 1 400 ? -74.414 -15.153 31.007 1.00 38.69 400 ALA A O 1
ATOM 3110 N N . LYS A 1 401 ? -74.041 -17.398 30.664 1.00 39.78 401 LYS A N 1
ATOM 3111 C CA . LYS A 1 401 ? -74.661 -17.741 29.358 1.00 39.78 401 LYS A CA 1
ATOM 3112 C C . LYS A 1 401 ? -74.407 -16.793 28.170 1.00 39.78 401 LYS A C 1
ATOM 3114 O O . LYS A 1 401 ? -74.182 -15.615 28.346 1.00 39.78 401 LYS A O 1
ATOM 3119 N N . ASP A 1 402 ? -74.395 -17.189 26.905 1.00 40.44 402 ASP A N 1
ATOM 3120 C CA . ASP A 1 402 ? -74.900 -18.322 26.119 1.00 40.44 402 ASP A CA 1
ATOM 3121 C C . ASP A 1 402 ? -74.011 -18.330 24.840 1.00 40.44 402 ASP A C 1
ATOM 3123 O O . ASP A 1 402 ? -73.536 -17.277 24.426 1.00 40.44 402 ASP A O 1
ATOM 3127 N N . SER A 1 403 ? -73.521 -19.465 24.338 1.00 41.34 403 SER A N 1
ATOM 3128 C CA . SER A 1 403 ? -74.178 -20.373 23.376 1.00 41.34 403 SER A CA 1
ATOM 3129 C C . SER A 1 403 ? -74.192 -19.877 21.920 1.00 41.34 403 SER A C 1
ATOM 3131 O O . SER A 1 403 ? -74.743 -18.819 21.635 1.00 41.34 403 SER A O 1
ATOM 3133 N N . SER A 1 404 ? -73.744 -20.775 21.022 1.00 41.16 404 SER A N 1
ATOM 3134 C CA . SER A 1 404 ? -74.196 -20.958 19.622 1.00 41.16 404 SER A CA 1
ATOM 3135 C C . SER A 1 404 ? -73.768 -19.882 18.597 1.00 41.16 404 SER A C 1
ATOM 3137 O O . SER A 1 404 ? -73.571 -18.733 18.957 1.00 41.16 404 SER A O 1
ATOM 3139 N N . GLU A 1 405 ? -73.580 -20.124 17.299 1.00 41.16 405 GLU A N 1
ATOM 3140 C CA . GLU A 1 405 ? -73.695 -21.293 16.418 1.00 41.16 405 GLU A CA 1
ATOM 3141 C C . GLU A 1 405 ? -73.171 -20.871 15.031 1.00 41.16 405 GLU A C 1
ATOM 3143 O O . GLU A 1 405 ? -73.319 -19.702 14.683 1.00 41.16 405 GLU A O 1
ATOM 3148 N N . SER A 1 406 ? -72.749 -21.848 14.210 1.00 41.34 406 SER A N 1
ATOM 3149 C CA . SER A 1 406 ? -72.884 -21.872 12.731 1.00 41.34 406 SER A CA 1
ATOM 3150 C C . SER A 1 406 ? -72.145 -20.805 11.893 1.00 41.34 406 SER A C 1
ATOM 3152 O O . SER A 1 406 ? -71.891 -19.699 12.337 1.00 41.34 406 SER A O 1
ATOM 3154 N N . ALA A 1 407 ? -71.812 -20.993 10.622 1.00 42.50 407 ALA A N 1
ATOM 3155 C CA . ALA A 1 407 ? -71.646 -22.127 9.721 1.00 42.50 407 ALA A CA 1
ATOM 3156 C C . ALA A 1 407 ? -71.032 -21.539 8.429 1.00 42.50 407 ALA A C 1
ATOM 3158 O O . ALA A 1 407 ? -71.172 -20.348 8.166 1.00 42.50 407 ALA A O 1
ATOM 3159 N N . ASP A 1 408 ? -70.374 -22.405 7.663 1.00 46.25 408 ASP A N 1
ATOM 3160 C CA . ASP A 1 408 ? -70.321 -22.456 6.198 1.00 46.25 408 ASP A CA 1
ATOM 3161 C C . ASP A 1 408 ? -70.001 -21.212 5.344 1.00 46.25 408 ASP A C 1
ATOM 3163 O O . ASP A 1 408 ? -70.739 -20.233 5.278 1.00 46.25 408 ASP A O 1
ATOM 3167 N N . GLY A 1 409 ? -69.027 -21.417 4.449 1.00 41.16 409 GLY A N 1
ATOM 3168 C CA . GLY A 1 409 ? -69.384 -21.449 3.027 1.00 41.16 409 GLY A CA 1
ATOM 3169 C C . GLY A 1 409 ? -68.521 -20.634 2.059 1.00 41.16 409 GLY A C 1
ATOM 3170 O O . GLY A 1 409 ? -68.527 -19.409 2.102 1.00 41.16 409 GLY A O 1
ATOM 3171 N N . ASN A 1 410 ? -67.967 -21.366 1.080 1.00 46.06 410 ASN A N 1
ATOM 3172 C CA . ASN A 1 410 ? -67.608 -20.973 -0.298 1.00 46.06 410 ASN A CA 1
ATOM 3173 C C . ASN A 1 410 ? -66.370 -20.069 -0.501 1.00 46.06 410 ASN A C 1
ATOM 3175 O O . ASN A 1 410 ? -66.226 -19.040 0.143 1.00 46.06 410 ASN A O 1
ATOM 3179 N N . SER A 1 411 ? -65.451 -20.336 -1.439 1.00 53.31 411 SER A N 1
ATOM 3180 C CA . SER A 1 411 ? -65.426 -21.227 -2.620 1.00 53.31 411 SER A CA 1
ATOM 3181 C C . SER A 1 411 ? -64.020 -21.771 -2.867 1.00 53.31 411 SER A C 1
ATOM 3183 O O . SER A 1 411 ? -63.063 -21.121 -2.388 1.00 53.31 411 SER A O 1
#

Foldseek 3Di:
DALQVLQDDDDDDDADDDDDDDQAAALAPRDGQVRDPPPFDWAADPQQSPHTHSDPVSCVVCVVLQVVVSRLRFDDPPPPGLCLVFLCVCPVPDPPVVVQVLVQCCCPPFAVPLLQLLVQLQCLQVWFVVVLVVQQKAWEWEKEAGDDPQPPVFFSLSRIATSDIHIDGCSSVCVPQVVCSVVLVVVFVVVLVVCCVVPVVFQFPTWGWYWYWYDHSYDIHIDIRIHTHGHWPVNDSNDRLNVPQLSSLLSSLSSLVSNLCSVVSWGWDCPPDPVAQGTFIWTWGADPNDTDTDTDPPDDQQVCCVPRSCVVSVNDQRSNNDGRRVSSVVSCNGGVRDPPPPQPVVSVVVVVVVVVCVCPPDPPNDDDDDDDPPPPPDDDDDDDDDDDDDDDDDDDDDDDDDDDDDDDDDD

Nearest PDB structures (foldseek):
  8jch-assembly1_O  TM=2.389E-01  e=1.560E+00  Saccharomyces cerevisiae S288C
  7xre-assembly1_E  TM=2.871E-01  e=4.730E+00  human intestinal bacterium PUE

InterPro domains:
  IPR002893 Zinc finger, MYND-type [PF01753] (26-70)
  IPR002893 Zinc finger, MYND-type [PS01360] (26-70)
  IPR002893 Zinc finger, MYND-type [PS50865] (26-70)

Mean predicted aligned error: 13.34 Å

Secondary structure (DSSP, 8-state):
--SGGGS--------------S--BBTTT--BGGGSPTTPPPEE-TTTS-SEESSHHHHHHHHHHHHHHHTTTT--TTS----HHHHHHHHHHS-HHHHHHHHHHIIIIISHHHHHHHHHHHHHHHS-HHHHHHTTEEEEEEEEE--GGG--TT-GGGSEEEEEEEEEEGGGGHHHHTTTHHHHHHHHHHHHHHHHHH-TT--EEEEEEEEEEEE-SS-EEEEEEEEEEEPPTTS-TT--GGGSHHHHHHHHHHHHHHHHHHHTT-EEE--SSTT--SPEEEEEEEETTEEEEEE-TT--HHHHIIIIIHHHHTTPPPTT-S-HHHHHHHHHHHS----PPP--HHHHHHHHHHHHHHHHSSTT----PPPP---------------------------------------